Protein 3F02 (pdb70)

GO terms:
  GO:0004867 serine-type endopeptidase inhibitor activity (F, IDA)
  GO:0043025 neuronal cell body (C, IDA)
  GO:0060205 cytoplasmic vesicle lumen (C, IDA)
  GO:0005576 extracellular region (C, IDA)
  GO:0043204 perikaryon (C, EXP)
  GO:0007417 central nervous system development (P, TAS)
  GO:0007422 peripheral nervous system development (P, TAS)
  GO:0005576 extracellular region (C, EXP)
  GO:0070062 extracellular exosome (C, HDA)

B-factor: mean 23.27, std 7.39, range [8.11, 105.86]

Solvent-accessible surface area: 31616 Å² total; per-residue (Å²): 164,28,7,30,73,5,2,13,74,0,1,54,80,7,64,73,74,5,137,101,91,32,0,0,0,0,0,6,0,0,0,4,0,1,1,0,3,1,23,0,0,61,51,68,1,47,156,43,0,50,123,18,6,41,24,82,136,116,18,19,57,78,4,102,127,91,110,61,57,133,53,26,12,0,0,1,1,39,81,63,21,153,17,42,130,105,4,61,106,56,1,147,98,36,9,120,10,47,67,33,116,13,44,0,62,106,50,89,56,5,1,91,110,0,21,114,39,1,47,93,44,0,83,74,35,4,109,106,6,3,17,41,210,51,8,81,87,38,2,52,2,0,2,0,0,1,0,20,0,99,4,55,0,74,43,80,3,154,85,127,42,27,154,96,60,48,0,56,24,49,106,149,52,110,33,119,4,40,1,0,48,15,82,6,87,2,53,14,9,104,21,81,10,70,103,92,22,62,4,29,0,0,7,0,8,0,75,43,90,34,2,0,0,0,2,2,6,3,74,134,137,23,61,1,61,65,5,7,76,65,8,120,25,155,27,18,101,84,2,24,110,56,21,141,111,52,88,0,29,0,43,0,0,99,8,65,4,118,34,105,11,96,0,52,36,2,0,89,58,28,31,0,57,56,1,10,89,106,106,8,43,4,54,13,1,2,128,45,157,85,1,15,0,20,109,10,18,0,46,4,22,0,56,1,34,6,76,2,6,21,0,0,0,0,0,0,2,1,3,35,12,151,175,177,80,28,88,2,67,0,29,9,0,0,3,0,1,0,18,27,64,187,92,28,15,10,5,0,2,0,10,0,17,65,6,64,178,180,27,18,22,69,6,0,8,71,2,0,52,82,10,64,81,70,15,142,62,89,25,1,0,0,0,0,1,0,2,2,4,2,1,1,0,8,0,24,0,0,56,47,66,1,47,141,46,1,42,120,20,8,49,6,80,106,92,88,0,18,60,42,2,101,123,49,132,134,125,44,52,68,132,48,24,12,0,0,0,1,37,84,61,21,156,15,36,128,110,4,61,106,44,1,151,103,46,9,126,13,46,63,35,110,12,42,0,64,109,49,90,60,5,1,96,102,0,20,120,34,0,51,100,41,0,93,76,36,3,94,104,6,3,18,41,212,30,9,82,86,38,2,56,3,0,4,1,0,1,0,14,0,88,3,49,0,114,40,78,4,139,95,138,46,26,153,93,61,53,0,50,24,59,99,148,52,110,33,118,5,42,1,0,51,15,82,7,84,1,50,15,10,102,24,80,19,68,62,161,86,14,59,4,28,0,1,7,0,5,0,43,33,77,33,4,0,0,0,2,4,5,3,64,125,144,21,58,2,60,74,6,4,66,67,6,119,23,156,26,12,100,79,2,22,111,56,22,143,97,55,85,0,28,0,43,0,0,97,6,65,2,117,38,110,9,88,0,62,52,2,0,91,57,28,30,0,55,44,2,9,79,90,117,7,42,5,52,14,5,1,122,45,148,80,2,15,1,43,83,2,4,0,46,4,34,0,56,0,42,13,112,3,5,21,0,0,0,0,0,0,1,4,5,38,18,192,141,124,159,82,27,88,1,66,0,21,9,0,0,2,0,0,0,24,20,68,174,82,32,15,3,4,0,0,0,5,0,20,18,5,38,134,186

Organism: Homo sapiens (NCBI:txid9606)

Radius of gyration: 35.03 Å; Cα contacts (8 Å, |Δi|>4): 1736; chains: 4; bounding box: 40×66×115 Å

Sequence (721 aa):
EAIIADLSVNMMYNRLRATGEDENILFSPLSIALAMGMMELGAQGSTQKEIRHSMGYDSEEFSFLKEFYVMMKIANSLFVQNGFHVNEEFLQMMKKYFNAAVNHVDFSQNVAVANYINKWVENNTNNNLVKDLVSPRDFDAATYLALINAVYFKGNWKKSQFRPEENTRTFSFTKDDESEVQQIPMMYQQGEFYYGEFSDGSGGIYQVLEIPYEGDEISMMLVLSRRQEVPLATLEPLVKAQLVEEWANSVKKQKVEVYLPRFTVEQEIDLKDVLKALGITEIFIKDANLTGLSDNKEIFLSKAIHKSFLEVNEEGSEAAAVSGMIAISRVLYPQVIVDHPFFFLLIRNRRTGTILFMMGRVMHPETEAIADLSVNMMYNRLRATGEDDENILFSPLSIALAMGMMELGAQGSTQKEIRHSMGYDSLEEFSFLKEFSSQYVMMKKIANSLFVQNGFHHVNEEFLQMMKKYFNAAVNHVDFSQNVAVANYINKWVENNTNNNLVKDLVSPRDFDAATYLALLINAVYFKGNWKSQFRPENTRTFSFTKDDESEVQIIPMMYQQGEFYYGEFFSDGSNGGIYQVLEIPYEGDEISMMLVLSRQEVPLATLEPLVKAQLVEEEWANSVKKQKVEVYLPRFTVEQEIDLKDVLKALGITEIFIKDANLTGLSDNKEIFLSSKAIHKSFLEVNEEEGSEAAAVSGMIAISRAVLYPQVIVDHPFFFLIRNRRTGTILFMGRVMMHPETM

Foldseek 3Di:
DLLLQQVLLLVVVCCVVPPQDDDDFDSLQVCLQLLLLLLLADDPQNVQSCVLSPNPVPVLVVNQPDCDKDKAKEKEFEPPDDWDPSSVVSCCVRHVYHYHYDHLQVLQVVQVVVQVVQCVRQVNQDGCLDHSVQTRPFFGMKMKMKIKHDFFFPAFFDPVQWDWDWDQRPVRDIDIATKTKDWDWWWKDWDALVPLRIKIWTWTDTPPRPDIDIDIGGDPVDDPVSNSVVDGSVVVVVSVVGTDTDTDIDIHGFDKDKDKDQVVSSSVSSVNDQQCDQQGGSCSTHVQRQKGWPGKIKIKMWGQDRGGIIIMMMIMIIMGGD/DDDDDDDPPAKDWDFDADPPVGDTPDTDIPHDDDD/DLLLQQVLLLVVLCVVVPDQADDDADSLFVVLQLVLLLLLADDPLNVQSCVLSPCVVDVVLVVNLVVPAQKDKDKAKEKEFEPPDDWDPVSVVSCCVRHVYHYHYDHLQVLQVVQVVVQVVQCVRAVNQDGCLDHSVQTRPFFGMKMKMKIKIDFFFPDFFDLVQWDWDWDQRPVRDIDIATKTKDWDWWWKDWDALPPDLRIKIWTWTDTHGRPDIDIDIGGPPVDHVVSRSVVSHSVVVVVSVVGTDTDTDIDIHGFDKDKDKDQVQSSSVSSVNDQQCDQQGGSVSTHVDSFKGWPGKIKIKMWGQDRGGIIIMMMIMIIMGGD/DDDDDDDDCPAKDWDWDADPVPGDTDDTDIDHDPDDD

Structure (mmCIF, N/CA/C/O backbone):
data_3F02
#
_entry.id   3F02
#
_cell.length_a   72.928
_cell.length_b   100.066
_cell.length_c   115.825
_cell.angle_alpha   90.00
_cell.angle_beta   90.00
_cell.angle_gamma   90.00
#
_symmetry.space_group_name_H-M   'P 21 21 2'
#
loop_
_entity.id
_entity.type
_entity.pdbx_description
1 polymer Neuroserpin
2 polymer Neuroserpin
3 water water
#
loop_
_atom_site.group_PDB
_atom_site.id
_atom_site.type_symbol
_atom_site.label_atom_id
_atom_site.label_alt_id
_atom_site.label_comp_id
_atom_site.label_asym_id
_atom_site.label_entity_id
_atom_site.label_seq_id
_atom_site.pdbx_PDB_ins_code
_atom_site.Cartn_x
_atom_site.Cartn_y
_atom_site.Cartn_z
_atom_site.occupancy
_atom_site.B_iso_or_equiv
_atom_site.auth_seq_id
_atom_site.auth_comp_id
_atom_site.auth_asym_id
_atom_site.auth_atom_id
_atom_site.pdbx_PDB_model_num
ATOM 1 N N . GLU A 1 21 ? 20.446 23.454 66.941 1.00 47.09 24 GLU A N 1
ATOM 2 C CA . GLU A 1 21 ? 21.743 24.003 66.458 1.00 47.26 24 GLU A CA 1
ATOM 3 C C . GLU A 1 21 ? 22.836 22.997 66.704 1.00 46.76 24 GLU A C 1
ATOM 4 O O . GLU A 1 21 ? 23.739 22.768 65.892 1.00 46.74 24 GLU A O 1
ATOM 10 N N . ALA A 1 22 ? 22.783 22.527 67.938 1.00 46.07 25 ALA A N 1
ATOM 11 C CA . ALA A 1 22 ? 23.390 21.260 68.379 1.00 44.96 25 ALA A CA 1
ATOM 12 C C . ALA A 1 22 ? 23.190 20.164 67.366 1.00 43.91 25 ALA A C 1
ATOM 13 O O . ALA A 1 22 ? 24.144 19.536 66.900 1.00 44.53 25 ALA A O 1
ATOM 15 N N . ILE A 1 23 ? 21.922 19.882 67.108 1.00 42.51 26 ILE A N 1
ATOM 16 C CA A ILE A 1 23 ? 21.503 18.898 66.105 0.60 41.79 26 ILE A CA 1
ATOM 17 C CA B ILE A 1 23 ? 21.580 18.849 66.123 0.40 41.81 26 ILE A CA 1
ATOM 18 C C . ILE A 1 23 ? 22.187 19.181 64.781 1.00 40.77 26 ILE A C 1
ATOM 19 O O . ILE A 1 23 ? 22.364 18.296 63.946 1.00 40.44 26 ILE A O 1
ATOM 28 N N . ALA A 1 24 ? 22.546 20.446 64.612 1.00 38.90 27 ALA A N 1
ATOM 29 C CA . ALA A 1 24 ? 23.117 20.906 63.342 1.00 36.83 27 ALA A CA 1
ATOM 30 C C . ALA A 1 24 ? 24.499 20.309 63.188 1.00 35.11 27 ALA A C 1
ATOM 31 O O . ALA A 1 24 ? 24.839 19.659 62.177 1.00 33.29 27 ALA A O 1
ATOM 33 N N . ASP A 1 25 ? 25.282 20.567 64.223 1.00 33.77 28 ASP A N 1
ATOM 34 C CA . ASP A 1 25 ? 26.674 20.115 64.299 1.00 33.55 28 ASP A CA 1
ATOM 35 C C . ASP A 1 25 ? 26.665 18.597 64.332 1.00 32.88 28 ASP A C 1
ATOM 36 O O . ASP A 1 25 ? 27.524 17.942 63.760 1.00 32.37 28 ASP A O 1
ATOM 41 N N . LEU A 1 26 ? 25.645 18.068 64.994 1.00 32.47 29 LEU A N 1
ATOM 42 C CA . LEU A 1 26 ? 25.510 16.620 65.219 1.00 32.25 29 LEU A CA 1
ATOM 43 C C . LEU A 1 26 ? 25.308 15.922 63.884 1.00 31.59 29 LEU A C 1
ATOM 44 O O . LEU A 1 26 ? 25.916 14.908 63.537 1.00 32.25 29 LEU A O 1
ATOM 49 N N . SER A 1 27 ? 24.388 16.490 63.152 1.00 30.69 30 SER A N 1
ATOM 50 C CA . SER A 1 27 ? 24.014 15.971 61.863 1.00 29.98 30 SER A CA 1
ATOM 51 C C . SER A 1 27 ? 25.225 15.944 60.938 1.00 28.68 30 SER A C 1
ATOM 52 O O . SER A 1 27 ? 25.482 14.957 60.254 1.00 28.34 30 SER A O 1
ATOM 55 N N . VAL A 1 28 ? 26.011 17.016 60.987 1.00 26.92 31 VAL A N 1
ATOM 56 C CA . VAL A 1 28 ? 27.127 17.179 60.055 1.00 25.75 31 VAL A CA 1
ATOM 57 C C . VAL A 1 28 ? 28.247 16.238 60.473 1.00 25.43 31 VAL A C 1
ATOM 58 O O . VAL A 1 28 ? 28.952 15.655 59.649 1.00 25.89 31 VAL A O 1
ATOM 62 N N . ASN A 1 29 ? 28.391 16.071 61.771 1.00 25.16 32 ASN A N 1
ATOM 63 C CA . ASN A 1 29 ? 29.470 15.229 62.292 1.00 25.01 32 ASN A CA 1
ATOM 64 C C . ASN A 1 29 ? 29.178 13.782 61.897 1.00 25.40 32 ASN A C 1
ATOM 65 O O . ASN A 1 29 ? 30.057 13.039 61.437 1.00 24.84 32 ASN A O 1
ATOM 70 N N . MET A 1 30 ? 27.907 13.413 62.020 1.00 25.18 33 MET A N 1
ATOM 71 C CA A MET A 1 30 ? 27.502 12.030 61.822 0.60 25.77 33 MET A CA 1
ATOM 72 C CA B MET A 1 30 ? 27.523 12.021 61.845 0.40 25.98 33 MET A CA 1
ATOM 73 C C . MET A 1 30 ? 27.577 11.718 60.349 1.00 25.80 33 MET A C 1
ATOM 74 O O . MET A 1 30 ? 27.994 10.639 59.947 1.00 27.38 33 MET A O 1
ATOM 83 N N . TYR A 1 31 ? 27.251 12.718 59.553 1.00 25.89 34 TYR A N 1
ATOM 84 C CA . TYR A 1 31 ? 27.285 12.620 58.084 1.00 24.71 34 TYR A CA 1
ATOM 85 C C . TYR A 1 31 ? 28.699 12.425 57.582 1.00 24.34 34 TYR A C 1
ATOM 86 O O . TYR A 1 31 ? 28.960 11.650 56.652 1.00 22.54 34 TYR A O 1
ATOM 95 N N . ASN A 1 32 ? 29.620 13.137 58.225 1.00 23.55 35 ASN A N 1
ATOM 96 C CA . ASN A 1 32 ? 31.019 13.049 57.847 1.00 23.74 35 ASN A CA 1
ATOM 97 C C . ASN A 1 32 ? 31.549 11.642 58.137 1.00 23.44 35 ASN A C 1
ATOM 98 O O . ASN A 1 32 ? 32.307 11.097 57.361 1.00 23.41 35 ASN A O 1
ATOM 103 N N . ARG A 1 33 ? 31.148 11.054 59.254 1.00 23.73 36 ARG A N 1
ATOM 104 C CA . ARG A 1 33 ? 31.568 9.676 59.551 1.00 24.13 36 ARG A CA 1
ATOM 105 C C . ARG A 1 33 ? 31.082 8.724 58.448 1.00 24.09 36 ARG A C 1
ATOM 106 O O . ARG A 1 33 ? 31.779 7.799 58.006 1.00 24.25 36 ARG A O 1
ATOM 114 N N . LEU A 1 34 ? 29.865 8.962 58.016 1.00 23.48 37 LEU A N 1
ATOM 115 C CA . LEU A 1 34 ? 29.188 8.057 57.067 1.00 23.32 37 LEU A CA 1
ATOM 116 C C . LEU A 1 34 ? 29.815 8.189 55.679 1.00 23.25 37 LEU A C 1
ATOM 117 O O . LEU A 1 34 ? 29.801 7.252 54.878 1.00 22.49 37 LEU A O 1
ATOM 122 N N . ARG A 1 35 ? 30.377 9.366 55.407 1.00 23.79 38 ARG A N 1
ATOM 123 C CA . ARG A 1 35 ? 31.076 9.609 54.127 1.00 24.61 38 ARG A CA 1
ATOM 124 C C . ARG A 1 35 ? 32.370 8.835 54.172 1.00 24.65 38 ARG A C 1
ATOM 125 O O . ARG A 1 35 ? 32.835 8.272 53.174 1.00 24.75 38 ARG A O 1
ATOM 133 N N . ALA A 1 36 ? 32.927 8.784 55.368 1.00 25.18 39 ALA A N 1
ATOM 134 C CA . ALA A 1 36 ? 34.246 8.195 55.576 1.00 25.87 39 ALA A CA 1
ATOM 135 C C . ALA A 1 36 ? 34.148 6.692 55.369 1.00 26.49 39 ALA A C 1
ATOM 136 O O . ALA A 1 36 ? 35.055 6.068 54.827 1.00 25.77 39 ALA A O 1
ATOM 138 N N . THR A 1 37 ? 33.026 6.131 55.802 1.00 26.30 40 THR A N 1
ATOM 139 C CA . THR A 1 37 ? 32.866 4.675 55.860 1.00 26.63 40 THR A CA 1
ATOM 140 C C . THR A 1 37 ? 31.987 4.181 54.735 1.00 27.39 40 THR A C 1
ATOM 141 O O . THR A 1 37 ? 31.716 2.981 54.618 1.00 27.66 40 THR A O 1
ATOM 145 N N . GLY A 1 38 ? 31.566 5.116 53.902 1.00 28.15 41 GLY A N 1
ATOM 146 C CA . GLY A 1 38 ? 30.561 4.852 52.873 1.00 29.43 41 GLY A CA 1
ATOM 147 C C . GLY A 1 38 ? 31.021 5.040 51.439 1.00 29.91 41 GLY A C 1
ATOM 148 O O . GLY A 1 38 ? 30.258 5.447 50.572 1.00 29.74 41 GLY A O 1
ATOM 149 N N . GLU A 1 39 ? 32.287 4.742 51.197 1.00 30.86 42 GLU A N 1
ATOM 150 C CA . GLU A 1 39 ? 32.827 4.775 49.835 1.00 32.13 42 GLU A CA 1
ATOM 151 C C . GLU A 1 39 ? 31.766 4.844 48.736 1.00 31.34 42 GLU A C 1
ATOM 152 O O . GLU A 1 39 ? 31.235 3.834 48.356 1.00 32.84 42 GLU A O 1
ATOM 158 N N . ASP A 1 40 ? 31.509 6.001 48.167 1.00 31.56 43 ASP A N 1
ATOM 159 C CA . ASP A 1 40 ? 30.733 6.060 46.907 1.00 31.04 43 ASP A CA 1
ATOM 160 C C . ASP A 1 40 ? 29.335 5.449 46.925 1.00 29.95 43 ASP A C 1
ATOM 161 O O . ASP A 1 40 ? 28.794 5.180 45.848 1.00 30.88 43 ASP A O 1
ATOM 166 N N . GLU A 1 41 ? 28.769 5.215 48.103 1.00 26.80 44 GLU A N 1
ATOM 167 C CA . GLU A 1 41 ? 27.403 4.704 48.223 1.00 25.58 44 GLU A CA 1
ATOM 168 C C . GLU A 1 41 ? 26.427 5.821 48.545 1.00 22.96 44 GLU A C 1
ATOM 169 O O . GLU A 1 41 ? 26.834 6.882 48.987 1.00 21.24 44 GLU A O 1
ATOM 175 N N . ASN A 1 42 ? 25.144 5.544 48.345 1.00 21.27 45 ASN A N 1
ATOM 176 C CA . ASN A 1 42 ? 24.082 6.445 48.823 1.00 20.54 45 ASN A CA 1
ATOM 177 C C . ASN A 1 42 ? 24.206 6.547 50.330 1.00 20.77 45 ASN A C 1
ATOM 178 O O . ASN A 1 42 ? 24.723 5.640 50.983 1.00 21.79 45 ASN A O 1
ATOM 183 N N . ILE A 1 43 ? 23.753 7.662 50.878 1.00 20.50 46 ILE A N 1
ATOM 184 C CA . ILE A 1 43 ? 23.628 7.830 52.335 1.00 20.25 46 ILE A CA 1
ATOM 185 C C . ILE A 1 43 ? 22.249 8.388 52.663 1.00 20.25 46 ILE A C 1
ATOM 186 O O . ILE A 1 43 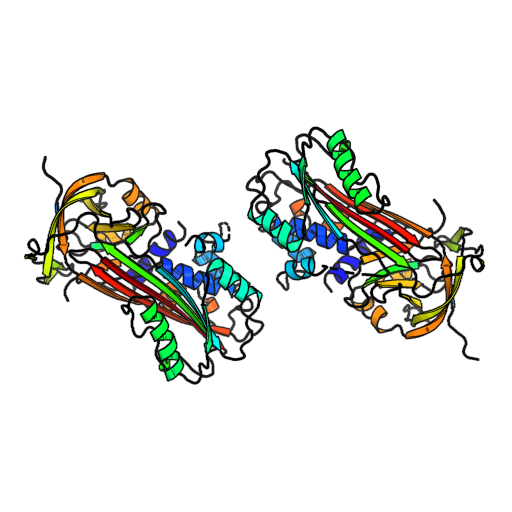? 21.740 9.249 51.963 1.00 18.53 46 ILE A O 1
ATOM 191 N N . LEU A 1 44 ? 21.642 7.866 53.724 1.00 20.05 47 LEU A N 1
ATOM 192 C CA . LEU A 1 44 ? 20.409 8.430 54.281 1.00 21.10 47 LEU A CA 1
ATOM 193 C C . LEU A 1 44 ? 20.311 8.111 55.763 1.00 21.32 47 LEU A C 1
ATOM 194 O O . LEU A 1 44 ? 20.448 6.967 56.145 1.00 21.10 47 LEU A O 1
ATOM 199 N N . PHE A 1 45 ? 20.088 9.133 56.566 1.00 21.46 48 PHE A N 1
ATOM 200 C CA . PHE A 1 45 ? 19.768 8.969 58.002 1.00 22.16 48 PHE A CA 1
ATOM 201 C C . PHE A 1 45 ? 18.993 10.141 58.552 1.00 21.64 48 PHE A C 1
ATOM 202 O O . PHE A 1 45 ? 18.838 11.193 57.923 1.00 20.99 48 PHE A O 1
ATOM 210 N N . SER A 1 46 ? 18.549 9.955 59.783 1.00 21.80 49 SER A N 1
ATOM 211 C CA . SER A 1 46 ? 17.816 10.987 60.512 1.00 21.27 49 SER A CA 1
ATOM 212 C C . SER A 1 46 ? 18.544 11.413 61.774 1.00 22.22 49 SER A C 1
ATOM 213 O O . SER A 1 46 ? 18.549 10.678 62.762 1.00 20.33 49 SER A O 1
ATOM 216 N N . PRO A 1 47 ? 19.183 12.595 61.735 1.00 23.35 50 PRO A N 1
ATOM 217 C CA . PRO A 1 47 ? 19.919 13.062 62.926 1.00 23.79 50 PRO A CA 1
ATOM 218 C C . PRO A 1 47 ? 18.980 13.296 64.098 1.00 23.93 50 PRO A C 1
ATOM 219 O O . PRO A 1 47 ? 19.357 13.121 65.260 1.00 23.70 50 PRO A O 1
ATOM 223 N N . LEU A 1 48 ? 17.747 13.686 63.758 1.00 23.71 51 LEU A N 1
ATOM 224 C CA . LEU A 1 48 ? 16.701 13.942 64.753 1.00 23.09 51 LEU A CA 1
ATOM 225 C C . LEU A 1 48 ? 16.382 12.692 65.560 1.00 22.68 51 LEU A C 1
ATOM 226 O O . LEU A 1 48 ? 16.308 12.730 66.785 1.00 20.85 51 LEU A O 1
ATOM 231 N N . SER A 1 49 ? 16.142 11.611 64.838 1.00 22.40 52 SER A N 1
ATOM 232 C CA . SER A 1 49 ? 15.814 10.324 65.464 1.00 21.82 52 SER A CA 1
ATOM 233 C C . SER A 1 49 ? 16.950 9.890 66.382 1.00 22.11 52 SER A C 1
ATOM 234 O O . SER A 1 49 ? 16.734 9.373 67.466 1.00 22.40 52 SER A O 1
ATOM 237 N N . ILE A 1 50 ? 18.166 10.091 65.906 1.00 23.47 53 ILE A N 1
ATOM 238 C CA . ILE A 1 50 ? 19.352 9.631 66.627 1.00 23.63 53 ILE A CA 1
ATOM 239 C C . ILE A 1 50 ? 19.497 10.443 67.915 1.00 23.29 53 ILE A C 1
ATOM 240 O O . ILE A 1 50 ? 19.862 9.913 68.977 1.00 23.43 53 ILE A O 1
ATOM 245 N N . ALA A 1 51 ? 19.206 11.732 67.822 1.00 23.15 54 ALA A N 1
ATOM 246 C CA . ALA A 1 51 ? 19.258 12.625 69.005 1.00 23.38 54 ALA A CA 1
ATOM 247 C C . ALA A 1 51 ? 18.207 12.252 70.075 1.00 23.43 54 ALA A C 1
ATOM 248 O O . ALA A 1 51 ? 18.474 12.340 71.286 1.00 23.16 54 ALA A O 1
ATOM 250 N N . LEU A 1 52 ? 17.011 11.893 69.625 1.00 22.66 55 LEU A N 1
ATOM 251 C CA . LEU A 1 52 ? 15.919 11.523 70.538 1.00 22.88 55 LEU A CA 1
ATOM 252 C C . LEU A 1 52 ? 16.270 10.229 71.250 1.00 22.66 55 LEU A C 1
ATOM 253 O O . LEU A 1 52 ? 16.078 10.102 72.458 1.00 23.05 55 LEU A O 1
ATOM 258 N N . ALA A 1 53 ? 16.858 9.302 70.512 1.00 23.15 56 ALA A N 1
ATOM 259 C CA . ALA A 1 53 ? 17.254 7.995 71.070 1.00 23.65 56 ALA A CA 1
ATOM 260 C C . ALA A 1 53 ? 18.330 8.166 72.130 1.00 24.54 56 ALA A C 1
ATOM 261 O O . ALA A 1 53 ? 18.297 7.529 73.188 1.00 24.64 56 ALA A O 1
ATOM 263 N N . MET A 1 54 ? 19.284 9.034 71.818 1.00 25.83 57 MET A N 1
ATOM 264 C CA . MET A 1 54 ? 20.456 9.268 72.674 1.00 27.14 57 MET A CA 1
ATOM 265 C C . MET A 1 54 ? 20.033 10.108 73.854 1.00 27.04 57 MET A C 1
ATOM 266 O O . MET A 1 54 ? 20.681 10.114 74.913 1.00 27.53 57 MET A O 1
ATOM 271 N N . GLY A 1 55 ? 18.922 10.807 73.652 1.00 26.64 58 GLY A N 1
ATOM 272 C CA . GLY A 1 55 ? 18.320 11.624 74.707 1.00 26.99 58 GLY A CA 1
ATOM 273 C C . GLY A 1 55 ? 17.802 10.663 75.764 1.00 26.67 58 GLY A C 1
ATOM 274 O O . GLY A 1 55 ? 18.031 10.815 76.965 1.00 27.02 58 GLY A O 1
ATOM 275 N N . MET A 1 56 ? 17.096 9.661 75.286 1.00 26.04 59 MET A N 1
ATOM 276 C CA . MET A 1 56 ? 16.511 8.649 76.168 1.00 26.31 59 MET A CA 1
ATOM 277 C C . MET A 1 56 ? 17.619 7.881 76.906 1.00 26.79 59 MET A C 1
ATOM 278 O O . MET A 1 56 ? 17.541 7.647 78.107 1.00 26.07 59 MET A O 1
ATOM 283 N N . MET A 1 57 ? 18.673 7.534 76.183 1.00 27.16 60 MET A N 1
ATOM 284 C CA . MET A 1 57 ? 19.799 6.825 76.801 1.00 27.99 60 MET A CA 1
ATOM 285 C C . MET A 1 57 ? 20.412 7.692 77.902 1.00 27.47 60 MET A C 1
ATOM 286 O O . MET A 1 57 ? 20.766 7.211 78.991 1.00 27.15 60 MET A O 1
ATOM 291 N N . GLU A 1 58 ? 20.481 8.984 77.614 1.00 26.54 61 GLU A N 1
ATOM 292 C CA . GLU A 1 58 ? 21.212 9.912 78.485 1.00 26.61 61 GLU A CA 1
ATOM 293 C C . GLU A 1 58 ? 20.512 9.988 79.837 1.00 26.36 61 GLU A C 1
ATOM 294 O O . GLU A 1 58 ? 21.139 10.170 80.878 1.00 25.72 61 GLU A O 1
ATOM 300 N N . LEU A 1 59 ? 19.201 9.814 79.791 1.00 26.34 62 LEU A N 1
ATOM 301 C CA . LEU A 1 59 ? 18.379 9.845 80.998 1.00 26.78 62 LEU A CA 1
ATOM 302 C C . LEU A 1 59 ? 18.799 8.721 81.923 1.00 26.94 62 LEU A C 1
ATOM 303 O O . LEU A 1 59 ? 18.615 8.796 83.126 1.00 27.26 62 LEU A O 1
ATOM 308 N N . GLY A 1 60 ? 19.378 7.683 81.343 1.00 27.18 63 GLY A N 1
ATOM 309 C CA . GLY A 1 60 ? 19.757 6.479 82.101 1.00 27.16 63 GLY A CA 1
ATOM 310 C C . GLY A 1 60 ? 21.175 6.569 82.627 1.00 27.37 63 GLY A C 1
ATOM 311 O O . GLY A 1 60 ? 21.552 5.936 83.623 1.00 27.63 63 GLY A O 1
ATOM 312 N N . ALA A 1 61 ? 21.961 7.393 81.958 1.00 27.35 64 ALA A N 1
ATOM 313 C CA . ALA A 1 61 ? 23.398 7.477 82.230 1.00 27.25 64 ALA A CA 1
ATOM 314 C C . ALA A 1 61 ? 23.672 8.353 83.430 1.00 27.65 64 ALA A C 1
ATOM 315 O O . ALA A 1 61 ? 22.864 9.203 83.795 1.00 27.41 64 ALA A O 1
ATOM 317 N N . GLN A 1 62 ? 24.822 8.102 84.044 1.00 27.92 65 GLN A N 1
ATOM 318 C CA . GLN A 1 62 ? 25.361 8.974 85.087 1.00 28.41 65 GLN A CA 1
ATOM 319 C C . GLN A 1 62 ? 26.868 9.064 85.072 1.00 28.16 65 GLN A C 1
ATOM 320 O O . GLN A 1 62 ? 27.559 8.411 84.288 1.00 27.95 65 GLN A O 1
ATOM 326 N N . GLY A 1 63 ? 27.353 9.879 85.989 1.00 27.82 66 GLY A N 1
ATOM 327 C CA . GLY A 1 63 ? 28.774 10.165 86.094 1.00 27.92 66 GLY A CA 1
ATOM 328 C C . GLY A 1 63 ? 29.486 10.324 84.764 1.00 27.86 66 GLY A C 1
ATOM 329 O O . GLY A 1 63 ? 29.149 11.165 83.944 1.00 27.65 66 GLY A O 1
ATOM 330 N N . SER A 1 64 ? 30.498 9.493 84.592 1.00 28.22 67 SER A N 1
ATOM 331 C CA . SER A 1 64 ? 31.443 9.604 83.486 1.00 28.71 67 SER A CA 1
ATOM 332 C C . SER A 1 64 ? 30.759 9.328 82.170 1.00 28.61 67 SER A C 1
ATOM 333 O O . SER A 1 64 ? 31.132 9.863 81.122 1.00 28.52 67 SER A O 1
ATOM 336 N N . THR A 1 65 ? 29.739 8.491 82.248 1.00 28.45 68 THR A N 1
ATOM 337 C CA . THR A 1 65 ? 29.115 7.931 81.056 1.00 28.67 68 THR A CA 1
ATOM 338 C C . THR A 1 65 ? 28.192 8.985 80.482 1.00 28.83 68 THR A C 1
ATOM 339 O O . THR A 1 65 ? 28.104 9.182 79.262 1.00 29.26 68 THR A O 1
ATOM 343 N N . GLN A 1 66 ? 27.570 9.718 81.394 1.00 29.20 69 GLN A N 1
ATOM 344 C CA . GLN A 1 66 ? 26.632 10.801 81.045 1.00 29.39 69 GLN A CA 1
ATOM 345 C C . GLN A 1 66 ? 27.365 12.026 80.511 1.00 29.37 69 GLN A C 1
ATOM 346 O O . GLN A 1 66 ? 26.891 12.724 79.599 1.00 29.16 69 GLN A O 1
ATOM 352 N N . LYS A 1 67 ? 28.534 12.257 81.087 1.00 29.17 70 LYS A N 1
ATOM 353 C CA . LYS A 1 67 ? 29.310 13.455 80.810 1.00 29.51 70 LYS A CA 1
ATOM 354 C C . LYS A 1 67 ? 29.831 13.329 79.393 1.00 29.56 70 LYS A C 1
ATOM 355 O O . LYS A 1 67 ? 29.983 14.313 78.665 1.00 29.28 70 LYS A O 1
ATOM 361 N N . GLU A 1 68 ? 30.049 12.087 78.990 1.00 29.97 71 GLU A N 1
ATOM 362 C CA . GLU A 1 68 ? 30.735 11.804 77.719 1.00 29.57 71 GLU A CA 1
ATOM 363 C C . GLU A 1 68 ? 29.738 11.966 76.598 1.00 29.63 71 GLU A C 1
ATOM 364 O O . GLU A 1 68 ? 30.053 12.467 75.509 1.00 29.46 71 GLU A O 1
ATOM 370 N N . ILE A 1 69 ? 28.516 11.554 76.903 1.00 29.54 72 ILE A N 1
ATOM 371 C CA . ILE A 1 69 ? 27.388 11.726 75.991 1.00 29.71 72 ILE A CA 1
ATOM 372 C C . ILE A 1 69 ? 27.097 13.200 75.792 1.00 30.03 72 ILE A C 1
ATOM 373 O O . ILE A 1 69 ? 26.965 13.688 74.665 1.00 29.81 72 ILE A O 1
ATOM 378 N N . ARG A 1 70 ? 26.974 13.897 76.916 1.00 30.39 73 ARG A N 1
ATOM 379 C CA . ARG A 1 70 ? 26.619 15.325 76.897 1.00 30.80 73 ARG A CA 1
ATOM 380 C C . ARG A 1 70 ? 27.610 16.092 76.036 1.00 30.60 73 ARG A C 1
ATOM 381 O O . ARG A 1 70 ? 27.251 16.933 75.215 1.00 30.35 73 ARG A O 1
ATOM 389 N N . HIS A 1 71 ? 28.872 15.752 76.198 1.00 30.56 74 HIS A N 1
ATOM 390 C CA . HIS A 1 71 ? 29.921 16.467 75.486 1.00 30.82 74 HIS A CA 1
ATOM 391 C C . HIS A 1 71 ? 29.850 16.145 73.994 1.00 30.87 74 HIS A C 1
ATOM 392 O O . HIS A 1 71 ? 29.972 17.023 73.132 1.00 30.43 74 HIS A O 1
ATOM 399 N N . SER A 1 72 ? 29.644 14.866 73.708 1.00 30.77 75 SER A N 1
ATOM 400 C CA . SER A 1 72 ? 29.728 14.370 72.335 1.00 30.99 75 SER A CA 1
ATOM 401 C C . SER A 1 72 ? 28.553 14.907 71.546 1.00 31.19 75 SER A C 1
ATOM 402 O O . SER A 1 72 ? 28.600 15.033 70.318 1.00 31.84 75 SER A O 1
ATOM 405 N N . MET A 1 73 ? 27.488 15.227 72.255 1.00 31.30 76 MET A N 1
ATOM 406 C CA . MET A 1 73 ? 26.253 15.640 71.591 1.00 31.98 76 MET A CA 1
ATOM 407 C C . MET A 1 73 ? 26.230 17.147 71.485 1.00 32.23 76 MET A C 1
ATOM 408 O O . MET A 1 73 ? 25.393 17.718 70.793 1.00 32.06 76 MET A O 1
ATOM 413 N N . GLY A 1 74 ? 27.164 17.759 72.213 1.00 32.03 77 GLY A N 1
ATOM 414 C CA . GLY A 1 74 ? 27.353 19.207 72.252 1.00 32.22 77 GLY A CA 1
ATOM 415 C C . GLY A 1 74 ? 26.499 19.931 73.281 1.00 32.46 77 GLY A C 1
ATOM 416 O O . GLY A 1 74 ? 26.128 21.080 73.078 1.00 32.25 77 GLY A O 1
ATOM 417 N N . TYR A 1 75 ? 26.189 19.254 74.378 1.00 32.49 78 TYR A N 1
ATOM 418 C CA . TYR A 1 75 ? 25.245 19.784 75.375 1.00 33.12 78 TYR A CA 1
ATOM 419 C C . TYR A 1 75 ? 25.932 20.465 76.535 1.00 33.73 78 TYR A C 1
ATOM 420 O O . TYR A 1 75 ? 25.279 21.010 77.418 1.00 33.66 78 TYR A O 1
ATOM 429 N N . ASP A 1 76 ? 27.252 20.438 76.523 1.00 34.66 79 ASP A N 1
ATOM 430 C CA . ASP A 1 76 ? 28.032 21.035 77.630 1.00 35.46 79 ASP A CA 1
ATOM 431 C C . ASP A 1 76 ? 27.561 22.441 77.930 1.00 35.83 79 ASP A C 1
ATOM 432 O O . ASP A 1 76 ? 27.359 22.842 79.072 1.00 35.73 79 ASP A O 1
ATOM 437 N N . SER A 1 77 ? 27.455 23.191 76.852 1.00 36.24 80 SER A N 1
ATOM 438 C CA . SER A 1 77 ? 26.908 24.550 76.880 1.00 36.69 80 SER A CA 1
ATOM 439 C C . SER A 1 77 ? 25.402 24.519 77.169 1.00 36.74 80 SER A C 1
ATOM 440 O O . SER A 1 77 ? 24.965 24.225 78.286 1.00 36.30 80 SER A O 1
ATOM 443 N N . GLU A 1 82 ? 17.185 19.840 80.310 1.00 37.35 85 GLU A N 1
ATOM 444 C CA . GLU A 1 82 ? 18.210 20.743 79.783 1.00 37.26 85 GLU A CA 1
ATOM 445 C C . GLU A 1 82 ? 18.112 20.788 78.267 1.00 36.79 85 GLU A C 1
ATOM 446 O O . GLU A 1 82 ? 17.348 21.540 77.661 1.00 36.87 85 GLU A O 1
ATOM 452 N N . GLU A 1 83 ? 18.979 19.983 77.683 1.00 36.01 86 GLU A N 1
ATOM 453 C CA . GLU A 1 83 ? 18.856 19.539 76.297 1.00 35.07 86 GLU A CA 1
ATOM 454 C C . GLU A 1 83 ? 17.567 18.733 76.168 1.00 34.70 86 GLU A C 1
ATOM 455 O O . GLU A 1 83 ? 17.070 18.478 75.070 1.00 34.28 86 GLU A O 1
ATOM 461 N N . PHE A 1 84 ? 17.061 18.326 77.322 1.00 34.33 87 PHE A N 1
ATOM 462 C CA . PHE A 1 84 ? 15.831 17.517 77.416 1.00 34.19 87 PHE A CA 1
ATOM 463 C C . PHE A 1 84 ? 14.623 18.377 77.107 1.00 34.17 87 PHE A C 1
ATOM 464 O O . PHE A 1 84 ? 13.609 17.913 76.583 1.00 33.99 87 PHE A O 1
ATOM 472 N N . SER A 1 85 ? 14.773 19.657 77.399 1.00 34.01 88 SER A N 1
ATOM 473 C CA . SER A 1 85 ? 13.696 20.618 77.164 1.00 34.01 88 SER A CA 1
ATOM 474 C C . SER A 1 85 ? 13.583 20.897 75.675 1.00 34.06 88 SER A C 1
ATOM 475 O O . SER A 1 85 ? 12.486 21.028 75.133 1.00 33.39 88 SER A O 1
ATOM 478 N N . PHE A 1 86 ? 14.731 20.958 75.016 1.00 34.45 89 PHE A N 1
ATOM 479 C CA . PHE A 1 86 ? 14.763 21.209 73.571 1.00 34.99 89 PHE A CA 1
ATOM 480 C C . PHE A 1 86 ? 14.230 19.980 72.851 1.00 34.51 89 PHE A C 1
ATOM 481 O O . PHE A 1 86 ? 13.552 20.077 71.832 1.00 34.00 89 PHE A O 1
ATOM 489 N N . LEU A 1 87 ? 14.520 18.826 73.426 1.00 34.59 90 LEU A N 1
ATOM 490 C CA . LEU A 1 87 ? 14.218 17.543 72.770 1.00 34.68 90 LEU A CA 1
ATOM 491 C C . LEU A 1 87 ? 12.726 17.304 72.867 1.00 34.92 90 LEU A C 1
ATOM 492 O O . LEU A 1 87 ? 12.097 16.715 72.003 1.00 34.44 90 LEU A O 1
ATOM 497 N N . LYS A 1 88 ? 12.166 17.829 73.938 1.00 35.55 91 LYS A N 1
ATOM 498 C CA . LYS A 1 88 ? 10.745 17.670 74.214 1.00 36.08 91 LYS A CA 1
ATOM 499 C C . LYS A 1 88 ? 9.966 18.500 73.193 1.00 36.96 91 LYS A C 1
ATOM 500 O O . LYS A 1 88 ? 8.866 18.148 72.764 1.00 36.68 91 LYS A O 1
ATOM 506 N N . GLU A 1 89 ? 10.589 19.596 72.788 1.00 38.16 92 GLU A N 1
ATOM 507 C CA . GLU A 1 89 ? 9.919 20.614 71.954 1.00 39.44 92 GLU A CA 1
ATOM 508 C C . GLU A 1 89 ? 9.555 20.022 70.606 1.00 40.02 92 GLU A C 1
ATOM 509 O O . GLU A 1 89 ? 9.713 20.659 69.561 1.00 39.80 92 GLU A O 1
ATOM 515 N N . PHE A 1 90 ? 9.075 18.780 70.672 1.00 40.94 93 PHE A N 1
ATOM 516 C CA . PHE A 1 90 ? 8.707 17.994 69.485 1.00 41.33 93 PHE A CA 1
ATOM 517 C C . PHE A 1 90 ? 7.463 17.128 69.674 1.00 41.23 93 PHE A C 1
ATOM 518 O O . PHE A 1 90 ? 7.544 15.895 69.673 1.00 41.21 93 PHE A O 1
ATOM 526 N N . TYR A 1 101 ? 0.217 17.839 55.463 1.00 23.54 104 TYR A N 1
ATOM 527 C CA . TYR A 1 101 ? 1.299 16.885 55.684 1.00 22.48 104 TYR A CA 1
ATOM 528 C C . TYR A 1 101 ? 1.156 16.104 56.987 1.00 22.08 104 TYR A C 1
ATOM 529 O O . TYR A 1 101 ? 0.359 16.438 57.874 1.00 20.90 104 TYR A O 1
ATOM 538 N N . VAL A 1 102 ? 1.912 15.027 57.049 1.00 20.36 105 VAL A N 1
ATOM 539 C CA . VAL A 1 102 ? 2.007 14.202 58.250 1.00 21.21 105 VAL A CA 1
ATOM 540 C C . VAL A 1 102 ? 3.409 14.235 58.792 1.00 20.90 105 VAL A C 1
ATOM 541 O O . VAL A 1 102 ? 4.385 14.128 58.065 1.00 21.11 105 VAL A O 1
ATOM 545 N N . MET A 1 103 ? 3.485 14.445 60.087 1.00 20.75 106 MET A N 1
ATOM 546 C CA A MET A 1 103 ? 4.751 14.413 60.794 0.60 21.22 106 MET A CA 1
ATOM 547 C CA B MET A 1 103 ? 4.764 14.411 60.797 0.40 21.12 106 MET A CA 1
ATOM 548 C C . MET A 1 103 ? 4.545 13.780 62.157 1.00 20.87 106 MET A C 1
ATOM 549 O O . MET A 1 103 ? 3.860 14.339 62.997 1.00 19.96 106 MET A O 1
ATOM 558 N N . LYS A 1 104 ? 5.126 12.600 62.343 1.00 21.12 107 LYS A N 1
ATOM 559 C CA . LYS A 1 104 ? 4.955 11.830 63.589 1.00 22.14 107 LYS A CA 1
ATOM 560 C C . LYS A 1 104 ? 6.259 11.377 64.223 1.00 22.23 107 LYS A C 1
ATOM 561 O O . LYS A 1 104 ? 7.166 10.898 63.551 1.00 22.49 107 LYS A O 1
ATOM 567 N N . ILE A 1 105 ? 6.328 11.556 65.532 1.00 21.40 108 ILE A N 1
ATOM 568 C CA . ILE A 1 105 ? 7.489 11.135 66.307 1.00 21.82 108 ILE A CA 1
ATOM 569 C C . ILE A 1 105 ? 7.027 10.312 67.481 1.00 21.16 108 ILE A C 1
ATOM 570 O O . ILE A 1 105 ? 6.241 10.765 68.289 1.00 21.17 108 ILE A O 1
ATOM 575 N N . ALA A 1 106 ? 7.510 9.084 67.561 1.00 20.73 109 ALA A N 1
ATOM 576 C CA . ALA A 1 106 ? 7.102 8.182 68.628 1.00 20.25 109 ALA A CA 1
ATOM 577 C C . ALA A 1 106 ? 8.283 7.446 69.273 1.00 19.76 109 ALA A C 1
ATOM 578 O O . ALA A 1 106 ? 9.232 7.041 68.610 1.00 19.57 109 ALA A O 1
ATOM 580 N N . ASN A 1 107 ? 8.185 7.314 70.590 1.00 19.36 110 ASN A N 1
ATOM 581 C CA . ASN A 1 107 ? 9.148 6.565 71.417 1.00 20.25 110 ASN A CA 1
ATOM 582 C C . ASN A 1 107 ? 8.493 5.441 72.229 1.00 19.80 110 ASN A C 1
ATOM 583 O O . ASN A 1 107 ? 7.360 5.532 72.680 1.00 20.39 110 ASN A O 1
ATOM 588 N N . SER A 1 108 ? 9.227 4.354 72.382 1.00 19.88 111 SER A N 1
ATOM 589 C CA . SER A 1 108 ? 8.744 3.229 73.170 1.00 20.43 111 SER A CA 1
ATOM 590 C C . SER A 1 108 ? 9.874 2.539 73.896 1.00 20.06 111 SER A C 1
ATOM 591 O O . SER A 1 108 ? 11.001 2.493 73.425 1.00 19.92 111 SER A O 1
ATOM 594 N N . LEU A 1 109 ? 9.496 1.970 75.026 1.00 19.74 112 LEU A N 1
ATOM 595 C CA . LEU A 1 109 ? 10.390 1.274 75.907 1.00 20.15 112 LEU A CA 1
ATOM 596 C C . LEU A 1 109 ? 9.870 -0.119 76.113 1.00 20.02 112 LEU A C 1
ATOM 597 O O . LEU A 1 109 ? 8.714 -0.299 76.444 1.00 20.32 112 LEU A O 1
ATOM 602 N N . PHE A 1 110 ? 10.737 -1.099 75.887 1.00 19.59 113 PHE A N 1
ATOM 603 C CA . PHE A 1 110 ? 10.406 -2.510 76.167 1.00 19.95 113 PHE A CA 1
ATOM 604 C C . PHE A 1 110 ? 11.314 -3.016 77.265 1.00 19.97 113 PHE A C 1
ATOM 605 O O . PHE A 1 110 ? 12.515 -3.021 77.126 1.00 20.47 113 PHE A O 1
ATOM 613 N N . VAL A 1 111 ? 10.695 -3.402 78.372 1.00 20.74 114 VAL A N 1
ATOM 614 C CA . VAL A 1 111 ? 11.374 -3.684 79.618 1.00 20.78 114 VAL A CA 1
ATOM 615 C C . VAL A 1 111 ? 11.111 -5.132 80.026 1.00 20.43 114 VAL A C 1
ATOM 616 O O . VAL A 1 111 ? 9.972 -5.577 80.022 1.00 20.02 114 VAL A O 1
ATOM 620 N N . GLN A 1 112 ? 12.169 -5.837 80.399 1.00 21.20 115 GLN A N 1
ATOM 621 C CA . GLN A 1 112 ? 12.055 -7.240 80.830 1.00 21.91 115 GLN A CA 1
ATOM 622 C C . GLN A 1 112 ? 11.117 -7.353 82.026 1.00 22.64 115 GLN A C 1
ATOM 623 O O . GLN A 1 112 ? 11.185 -6.553 82.953 1.00 22.29 115 GLN A O 1
ATOM 629 N N . ASN A 1 113 ? 10.235 -8.341 81.979 1.00 23.61 116 ASN A N 1
ATOM 630 C CA . ASN A 1 113 ? 9.295 -8.585 83.078 1.00 24.76 116 ASN A CA 1
ATOM 631 C C . ASN A 1 113 ? 10.062 -8.720 84.378 1.00 25.99 116 ASN A C 1
ATOM 632 O O . ASN A 1 113 ? 11.023 -9.467 84.472 1.00 26.01 116 ASN A O 1
ATOM 637 N N . GLY A 1 114 ? 9.600 -7.994 85.384 1.00 27.68 117 GLY A N 1
ATOM 638 C CA . GLY A 1 114 ? 10.146 -8.084 86.732 1.00 28.74 117 GLY A CA 1
ATOM 639 C C . GLY A 1 114 ? 11.447 -7.328 86.886 1.00 29.82 117 GLY A C 1
ATOM 640 O O . GLY A 1 114 ? 12.092 -7.396 87.935 1.00 29.83 117 GLY A O 1
ATOM 641 N N . PHE A 1 115 ? 11.850 -6.632 85.824 1.00 30.80 118 PHE A N 1
ATOM 642 C CA . PHE A 1 115 ? 13.018 -5.723 85.888 1.00 31.52 118 PHE A CA 1
ATOM 643 C C . PHE A 1 115 ? 12.582 -4.374 86.422 1.00 32.47 118 PHE A C 1
ATOM 644 O O . PHE A 1 115 ? 11.710 -3.697 85.854 1.00 32.00 118 PHE A O 1
ATOM 652 N N . HIS A 1 116 ? 13.213 -3.997 87.528 1.00 33.68 119 HIS A N 1
ATOM 653 C CA . HIS A 1 116 ? 12.819 -2.807 88.282 1.00 34.78 119 HIS A CA 1
ATOM 654 C C . HIS A 1 116 ? 13.577 -1.571 87.828 1.00 34.63 119 HIS A C 1
ATOM 655 O O . HIS A 1 116 ? 14.738 -1.342 88.171 1.00 35.66 119 HIS A O 1
ATOM 662 N N . VAL A 1 117 ? 12.873 -0.779 87.040 1.00 34.43 120 VAL A N 1
ATOM 663 C CA . VAL A 1 117 ? 13.404 0.461 86.487 1.00 34.00 120 VAL A CA 1
ATOM 664 C C . VAL A 1 117 ? 13.087 1.650 87.386 1.00 34.27 120 VAL A C 1
ATOM 665 O O . VAL A 1 117 ? 11.949 1.855 87.815 1.00 34.28 120 VAL A O 1
ATOM 669 N N . ASN A 1 118 ? 14.137 2.408 87.671 1.00 33.90 121 ASN A N 1
ATOM 670 C CA . ASN A 1 118 ? 14.035 3.647 88.445 1.00 34.10 121 ASN A CA 1
ATOM 671 C C . ASN A 1 118 ? 12.806 4.478 88.101 1.00 33.74 121 ASN A C 1
ATOM 672 O O . ASN A 1 118 ? 12.595 4.880 86.958 1.00 33.09 121 ASN A O 1
ATOM 677 N N . GLU A 1 119 ? 12.025 4.762 89.135 1.00 33.58 122 GLU A N 1
ATOM 678 C CA . GLU A 1 119 ? 10.774 5.543 89.007 1.00 33.69 122 GLU A CA 1
ATOM 679 C C . GLU A 1 119 ? 11.042 6.887 88.331 1.00 32.80 122 GLU A C 1
ATOM 680 O O . GLU A 1 119 ? 10.219 7.422 87.567 1.00 31.88 122 GLU A O 1
ATOM 686 N N . GLU A 1 120 ? 12.225 7.407 88.617 1.00 31.97 123 GLU A N 1
ATOM 687 C CA . GLU A 1 120 ? 12.619 8.741 88.155 1.00 32.10 123 GLU A CA 1
ATOM 688 C C . GLU A 1 120 ? 12.860 8.703 86.653 1.00 31.59 123 GLU A C 1
ATOM 689 O O . GLU A 1 120 ? 12.514 9.624 85.897 1.00 31.49 123 GLU A O 1
ATOM 695 N N . PHE A 1 121 ? 13.460 7.603 86.238 1.00 31.40 124 PHE A N 1
ATOM 696 C CA . PHE A 1 121 ? 13.789 7.391 84.830 1.00 30.70 124 PHE A CA 1
ATOM 697 C C . PHE A 1 121 ? 12.482 7.366 84.088 1.00 31.06 124 PHE A C 1
ATOM 698 O O . PHE A 1 121 ? 12.317 8.003 83.038 1.00 30.59 124 PHE A O 1
ATOM 706 N N . LEU A 1 122 ? 11.533 6.659 84.686 1.00 31.17 125 LEU A N 1
ATOM 707 C CA . LEU A 1 122 ? 10.256 6.404 84.028 1.00 31.41 125 LEU A CA 1
ATOM 708 C C . LEU A 1 122 ? 9.517 7.717 83.882 1.00 31.70 125 LEU A C 1
ATOM 709 O O . LEU A 1 122 ? 8.922 8.017 82.844 1.00 32.01 125 LEU A O 1
ATOM 714 N N . GLN A 1 123 ? 9.630 8.535 84.914 1.00 31.78 126 GLN A N 1
ATOM 715 C CA . GLN A 1 123 ? 8.903 9.807 84.961 1.00 32.04 126 GLN A CA 1
ATOM 716 C C . GLN A 1 123 ? 9.395 10.781 83.893 1.00 31.93 126 GLN A C 1
ATOM 717 O O . GLN A 1 123 ? 8.619 11.387 83.144 1.00 31.95 126 GLN A O 1
ATOM 723 N N . MET A 1 124 ? 10.707 10.925 83.861 1.00 31.96 127 MET A N 1
ATOM 724 C CA . MET A 1 124 ? 11.387 11.776 82.873 1.00 32.08 127 MET A CA 1
ATOM 725 C C . MET A 1 124 ? 11.116 11.272 81.442 1.00 31.99 127 MET A C 1
ATOM 726 O O . MET A 1 124 ? 10.929 12.039 80.493 1.00 30.93 127 MET A O 1
ATOM 731 N N . MET A 1 125 ? 11.099 9.954 81.316 1.00 31.10 128 MET A N 1
ATOM 732 C CA . MET A 1 125 ? 10.945 9.308 80.022 1.00 30.82 128 MET A CA 1
ATOM 733 C C . MET A 1 125 ? 9.561 9.681 79.496 1.00 30.65 128 MET A C 1
ATOM 734 O O . MET A 1 125 ? 9.372 9.909 78.298 1.00 30.24 128 MET A O 1
ATOM 739 N N . LYS A 1 126 ? 8.597 9.817 80.401 1.00 30.60 129 LYS A N 1
ATOM 740 C CA . LYS A 1 126 ? 7.234 10.173 79.983 1.00 30.98 129 LYS A CA 1
ATOM 741 C C . LYS A 1 126 ? 7.162 11.666 79.703 1.00 30.69 129 LYS A C 1
ATOM 742 O O . LYS A 1 126 ? 6.557 12.102 78.722 1.00 30.34 129 LYS A O 1
ATOM 748 N N . LYS A 1 127 ? 7.833 12.430 80.552 1.00 30.07 130 LYS A N 1
ATOM 749 C CA . LYS A 1 127 ? 7.763 13.884 80.495 1.00 30.46 130 LYS A CA 1
ATOM 750 C C . LYS A 1 127 ? 8.350 14.387 79.201 1.00 29.99 130 LYS A C 1
ATOM 751 O O . LYS A 1 127 ? 7.759 15.207 78.503 1.00 30.87 130 LYS A O 1
ATOM 757 N N . TYR A 1 128 ? 9.520 13.866 78.882 1.00 29.06 131 TYR A N 1
ATOM 758 C CA . TYR A 1 128 ? 10.333 14.444 77.820 1.00 28.77 131 TYR A CA 1
ATOM 759 C C . TYR A 1 128 ? 10.157 13.725 76.486 1.00 27.68 131 TYR A C 1
ATOM 760 O O . TYR A 1 128 ? 10.368 14.313 75.430 1.00 26.74 131 TYR A O 1
ATOM 769 N N . PHE A 1 129 ? 9.754 12.460 76.549 1.00 27.02 132 PHE A N 1
ATOM 770 C CA . PHE A 1 129 ? 9.722 11.597 75.347 1.00 27.12 132 PHE A CA 1
ATOM 771 C C . PHE A 1 129 ? 8.387 10.911 75.142 1.00 27.36 132 PHE A C 1
ATOM 772 O O . PHE A 1 129 ? 8.165 10.231 74.129 1.00 28.02 132 PHE A O 1
ATOM 780 N N . ASN A 1 130 ? 7.500 11.099 76.110 1.00 26.78 133 ASN A N 1
ATOM 781 C CA . ASN A 1 130 ? 6.187 10.481 76.066 1.00 27.22 133 ASN A CA 1
ATOM 782 C C . ASN A 1 130 ? 6.307 9.043 75.567 1.00 26.69 133 ASN A C 1
ATOM 783 O O . ASN A 1 130 ? 5.561 8.585 74.704 1.00 26.24 133 ASN A O 1
ATOM 788 N N . ALA A 1 131 ? 7.277 8.349 76.137 1.00 26.25 134 ALA A N 1
ATOM 789 C CA . ALA A 1 131 ? 7.583 6.967 75.734 1.00 26.40 134 ALA A CA 1
ATOM 790 C C . ALA A 1 131 ? 6.463 6.034 76.162 1.00 26.92 134 ALA A C 1
ATOM 791 O O . ALA A 1 131 ? 5.991 6.090 77.300 1.00 27.82 134 ALA A O 1
ATOM 793 N N . ALA A 1 132 ? 6.011 5.214 75.221 1.00 27.35 135 ALA A N 1
ATOM 794 C CA . ALA A 1 132 ? 5.178 4.060 75.561 1.00 27.40 135 ALA A CA 1
ATOM 795 C C . ALA A 1 132 ? 6.033 3.059 76.345 1.00 27.30 135 ALA A C 1
ATOM 796 O O . ALA A 1 132 ? 7.206 2.851 76.043 1.00 27.39 135 ALA A O 1
ATOM 798 N N . VAL A 1 133 ? 5.455 2.469 77.380 1.00 26.81 136 VAL A N 1
ATOM 799 C CA . VAL A 1 133 ? 6.187 1.486 78.170 1.00 26.49 136 VAL A CA 1
ATOM 800 C C . VAL A 1 133 ? 5.512 0.135 78.131 1.00 26.70 136 VAL A C 1
ATOM 801 O O . VAL A 1 133 ? 4.341 -0.017 78.451 1.00 27.19 136 VAL A O 1
ATOM 805 N N . ASN A 1 134 ? 6.285 -0.849 77.712 1.00 26.79 137 ASN A N 1
ATOM 806 C CA . ASN A 1 134 ? 5.783 -2.199 77.546 1.00 26.89 137 ASN A CA 1
ATOM 807 C C . ASN A 1 134 ? 6.648 -3.212 78.261 1.00 26.30 137 ASN A C 1
ATOM 808 O O . ASN A 1 134 ? 7.877 -3.130 78.240 1.00 26.23 137 ASN A O 1
ATOM 813 N N . HIS A 1 135 ? 6.009 -4.185 78.902 1.00 25.55 138 HIS A N 1
ATOM 814 C CA . HIS A 1 135 ? 6.765 -5.267 79.557 1.00 25.41 138 HIS A CA 1
ATOM 815 C C . HIS A 1 135 ? 6.740 -6.517 78.720 1.00 24.40 138 HIS A C 1
ATOM 816 O O . HIS A 1 135 ? 5.705 -6.918 78.232 1.00 25.07 138 HIS A O 1
ATOM 823 N N . VAL A 1 136 ? 7.922 -7.081 78.541 1.00 23.28 139 VAL A N 1
ATOM 824 C CA . VAL A 1 136 ? 8.149 -8.223 77.649 1.00 22.15 139 VAL A CA 1
ATOM 825 C C . VAL A 1 136 ? 9.053 -9.271 78.305 1.00 22.06 139 VAL A C 1
ATOM 826 O O . VAL A 1 136 ? 9.731 -8.998 79.290 1.00 21.37 139 VAL A O 1
ATOM 830 N N . ASP A 1 137 ? 9.007 -10.487 77.752 1.00 21.38 140 ASP A N 1
ATOM 831 C CA . ASP A 1 137 ? 9.962 -11.539 78.068 1.00 21.08 140 ASP A CA 1
ATOM 832 C C . ASP A 1 137 ? 10.943 -11.710 76.923 1.00 20.12 140 ASP A C 1
ATOM 833 O O . ASP A 1 137 ? 10.620 -12.319 75.921 1.00 20.02 140 ASP A O 1
ATOM 838 N N . PHE A 1 138 ? 12.135 -11.148 77.089 1.00 19.78 141 PHE A N 1
ATOM 839 C CA . PHE A 1 138 ? 13.130 -11.117 76.007 1.00 18.73 141 PHE A CA 1
ATOM 840 C C . PHE A 1 138 ? 13.624 -12.535 75.659 1.00 19.17 141 PHE A C 1
ATOM 841 O O . PHE A 1 138 ? 14.214 -12.761 74.604 1.00 18.99 141 PHE A O 1
ATOM 849 N N . SER A 1 139 ? 13.374 -13.482 76.556 1.00 18.86 142 SER A N 1
ATOM 850 C CA . SER A 1 139 ? 13.831 -14.879 76.353 1.00 18.54 142 SER A CA 1
ATOM 851 C C . SER A 1 139 ? 12.968 -15.498 75.259 1.00 17.87 142 SER A C 1
ATOM 852 O O . SER A 1 139 ? 13.373 -16.429 74.561 1.00 17.69 142 SER A O 1
ATOM 855 N N . GLN A 1 140 ? 11.745 -14.985 75.142 1.00 17.19 143 GLN A N 1
ATOM 856 C CA . GLN A 1 140 ? 10.830 -15.412 74.082 1.00 17.62 143 GLN A CA 1
ATOM 857 C C . GLN A 1 140 ? 11.179 -14.611 72.860 1.00 18.74 143 GLN A C 1
ATOM 858 O O . GLN A 1 140 ? 10.461 -13.713 72.424 1.00 19.23 143 GLN A O 1
ATOM 864 N N . ASN A 1 141 ? 12.344 -14.941 72.319 1.00 18.18 144 ASN A N 1
ATOM 865 C CA . ASN A 1 141 ? 13.009 -14.040 71.386 1.00 17.67 144 ASN A CA 1
ATOM 866 C C . ASN A 1 141 ? 12.318 -13.795 70.035 1.00 18.00 144 ASN A C 1
ATOM 867 O O . ASN A 1 141 ? 12.399 -12.691 69.485 1.00 17.94 144 ASN A O 1
ATOM 872 N N . VAL A 1 142 ? 11.580 -14.794 69.550 1.00 17.59 145 VAL A N 1
ATOM 873 C CA . VAL A 1 142 ? 10.841 -14.661 68.285 1.00 17.34 145 VAL A CA 1
ATOM 874 C C . VAL A 1 142 ? 9.657 -13.709 68.511 1.00 17.63 145 VAL A C 1
ATOM 875 O O . VAL A 1 142 ? 9.411 -12.755 67.735 1.00 17.65 145 VAL A O 1
ATOM 879 N N . ALA A 1 143 ? 8.960 -13.985 69.599 1.00 17.92 146 ALA A N 1
ATOM 880 C CA . ALA A 1 143 ? 7.767 -13.223 70.006 1.00 18.51 146 ALA A CA 1
ATOM 881 C C . ALA A 1 143 ? 8.113 -11.760 70.192 1.00 18.91 146 ALA A C 1
ATOM 882 O O . ALA A 1 143 ? 7.378 -10.864 69.739 1.00 18.49 146 ALA A O 1
ATOM 884 N N . VAL A 1 144 ? 9.231 -11.515 70.865 1.00 18.66 147 VAL A N 1
ATOM 885 C CA . VAL A 1 144 ? 9.5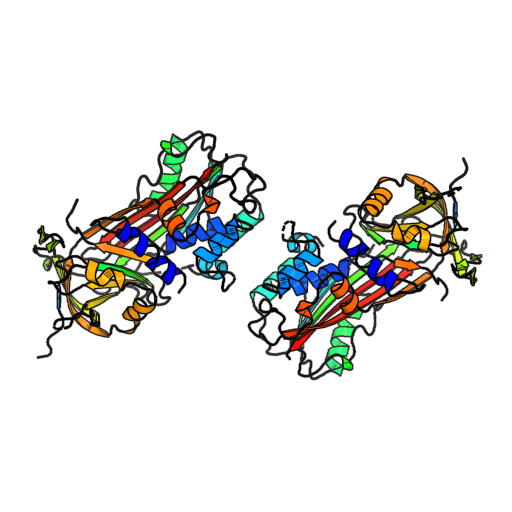83 -10.125 71.227 1.00 19.30 147 VAL A CA 1
ATOM 886 C C . VAL A 1 144 ? 10.034 -9.375 69.976 1.00 18.04 147 VAL A C 1
ATOM 887 O O . VAL A 1 144 ? 9.728 -8.201 69.804 1.00 18.82 147 VAL A O 1
ATOM 891 N N . ALA A 1 145 ? 10.790 -10.046 69.131 1.00 17.61 148 ALA A N 1
ATOM 892 C CA . ALA A 1 145 ? 11.212 -9.429 67.861 1.00 17.69 148 ALA A CA 1
ATOM 893 C C . ALA A 1 145 ? 9.973 -9.017 67.035 1.00 17.85 148 ALA A C 1
ATOM 894 O O . ALA A 1 145 ? 9.905 -7.906 66.478 1.00 18.55 148 ALA A O 1
ATOM 896 N N . ASN A 1 146 ? 9.001 -9.919 66.966 1.00 18.22 149 ASN A N 1
ATOM 897 C CA . ASN A 1 146 ? 7.780 -9.692 66.198 1.00 18.72 149 ASN A CA 1
ATOM 898 C C . ASN A 1 146 ? 7.006 -8.494 66.755 1.00 18.49 149 ASN A C 1
ATOM 899 O O . ASN A 1 146 ? 6.486 -7.666 66.023 1.00 17.70 149 ASN A O 1
ATOM 904 N N . TYR A 1 147 ? 7.017 -8.399 68.074 1.00 17.95 150 TYR A N 1
ATOM 905 C CA . TYR A 1 147 ? 6.236 -7.395 68.811 1.00 18.96 150 TYR A CA 1
ATOM 906 C C . TYR A 1 147 ? 6.863 -6.022 68.589 1.00 18.48 150 TYR A C 1
ATOM 907 O O . TYR A 1 147 ? 6.163 -5.028 68.277 1.00 18.92 150 TYR A O 1
ATOM 916 N N . ILE A 1 148 ? 8.183 -5.966 68.723 1.00 18.98 151 ILE A N 1
ATOM 917 C CA . ILE A 1 148 ? 8.913 -4.714 68.547 1.00 18.47 151 ILE A CA 1
ATOM 918 C C . ILE A 1 148 ? 8.837 -4.275 67.086 1.00 19.07 151 ILE A C 1
ATOM 919 O O . ILE A 1 148 ? 8.575 -3.118 66.803 1.00 18.16 151 ILE A O 1
ATOM 924 N N . ASN A 1 149 ? 9.021 -5.224 66.159 1.00 18.97 152 ASN A N 1
ATOM 925 C CA . ASN A 1 149 ? 8.915 -4.926 64.717 1.00 18.84 152 ASN A CA 1
ATOM 926 C C . ASN A 1 149 ? 7.510 -4.432 64.331 1.00 19.14 152 ASN A C 1
ATOM 927 O O . ASN A 1 149 ? 7.379 -3.533 63.501 1.00 19.27 152 ASN A O 1
ATOM 932 N N . LYS A 1 150 ? 6.479 -4.975 64.972 1.00 19.60 153 LYS A N 1
ATOM 933 C CA . LYS A 1 150 ? 5.101 -4.521 64.680 1.00 20.05 153 LYS A CA 1
ATOM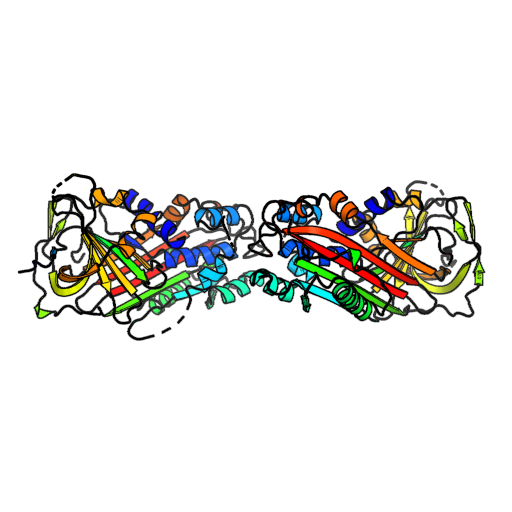 934 C C . LYS A 1 150 ? 4.961 -3.056 65.090 1.00 19.11 153 LYS A C 1
ATOM 935 O O . LYS A 1 150 ? 4.361 -2.236 64.385 1.00 18.03 153 LYS A O 1
ATOM 941 N N . TRP A 1 151 ? 5.520 -2.736 66.252 1.00 19.43 154 TRP A N 1
ATOM 942 C CA . TRP A 1 151 ? 5.460 -1.354 66.758 1.00 19.18 154 TRP A CA 1
ATOM 943 C C . TRP A 1 151 ? 6.151 -0.454 65.742 1.00 19.55 154 TRP A C 1
ATOM 944 O O . TRP A 1 151 ? 5.636 0.605 65.392 1.00 19.31 154 TRP A O 1
ATOM 955 N N . VAL A 1 152 ? 7.273 -0.916 65.207 1.00 20.03 155 VAL A N 1
ATOM 956 C CA . VAL A 1 152 ? 8.050 -0.083 64.271 1.00 20.43 155 VAL A CA 1
ATOM 957 C C . VAL A 1 152 ? 7.201 0.183 63.014 1.00 20.79 155 VAL A C 1
ATOM 958 O O . VAL A 1 152 ? 7.082 1.324 62.523 1.00 20.41 155 VAL A O 1
ATOM 962 N N . GLU A 1 153 ? 6.575 -0.881 62.543 1.00 20.61 156 GLU A N 1
ATOM 963 C CA . GLU A 1 153 ? 5.779 -0.843 61.340 1.00 21.66 156 GLU A CA 1
ATOM 964 C C . GLU A 1 153 ? 4.634 0.139 61.546 1.00 20.78 156 GLU A C 1
ATOM 965 O O . GLU A 1 153 ? 4.333 0.956 60.679 1.00 21.49 156 GLU A O 1
ATOM 971 N N . ASN A 1 154 ? 4.050 0.047 62.731 1.00 20.01 157 ASN A N 1
ATOM 972 C CA . ASN A 1 154 ? 2.854 0.832 63.119 1.00 19.52 157 ASN A CA 1
ATOM 973 C C . ASN A 1 154 ? 3.131 2.328 63.187 1.00 19.36 157 ASN A C 1
ATOM 974 O O . ASN A 1 154 ? 2.213 3.147 63.210 1.00 20.41 157 ASN A O 1
ATOM 979 N N . ASN A 1 155 ? 4.405 2.665 63.212 1.00 19.01 158 ASN A N 1
ATOM 980 C CA . ASN A 1 155 ? 4.881 4.056 63.432 1.00 19.25 158 ASN A CA 1
ATOM 981 C C . ASN A 1 155 ? 5.799 4.566 62.296 1.00 20.06 158 ASN A C 1
ATOM 982 O O . ASN A 1 155 ? 6.423 5.657 62.374 1.00 19.15 158 ASN A O 1
ATOM 987 N N . THR A 1 156 ? 5.823 3.785 61.229 1.00 18.36 159 THR A N 1
ATOM 988 C CA . THR A 1 156 ? 6.569 4.152 59.997 1.00 19.28 159 THR A CA 1
ATOM 989 C C . THR A 1 156 ? 5.779 3.842 58.717 1.00 19.37 159 THR A C 1
ATOM 990 O O . THR A 1 156 ? 6.331 3.851 57.620 1.00 20.18 159 THR A O 1
ATOM 994 N N . ASN A 1 157 ? 4.476 3.636 58.856 1.00 20.65 160 ASN A N 1
ATOM 995 C CA . ASN A 1 157 ? 3.617 3.272 57.713 1.00 21.46 160 ASN A CA 1
ATOM 996 C C . ASN A 1 157 ? 4.223 2.087 56.980 1.00 22.38 160 ASN A C 1
ATOM 997 O O . ASN A 1 157 ? 4.170 1.987 55.753 1.00 22.36 160 ASN A O 1
ATOM 1002 N N A ASN A 1 158 ? 4.843 1.219 57.768 0.50 22.63 161 ASN A N 1
ATOM 1003 N N B ASN A 1 158 ? 4.801 1.191 57.774 0.50 22.77 161 ASN A N 1
ATOM 1004 C CA A ASN A 1 158 ? 5.411 -0.049 57.293 0.50 23.33 161 ASN A CA 1
ATOM 1005 C CA B ASN A 1 158 ? 5.458 -0.047 57.306 0.50 23.68 161 ASN A CA 1
ATOM 1006 C C A ASN A 1 158 ? 6.661 0.110 56.425 0.50 23.84 161 ASN A C 1
ATOM 1007 C C B ASN A 1 158 ? 6.604 0.165 56.337 0.50 24.04 161 ASN A C 1
ATOM 1008 O O A ASN A 1 158 ? 7.054 -0.817 55.715 0.50 24.19 161 ASN A O 1
ATOM 1009 O O B ASN A 1 158 ? 6.867 -0.658 55.455 0.50 24.33 161 ASN A O 1
ATOM 1018 N N . LEU A 1 159 ? 7.301 1.269 56.509 1.00 24.14 162 LEU A N 1
ATOM 1019 C CA . LEU A 1 159 ? 8.381 1.603 55.586 1.00 24.83 162 LEU A CA 1
ATOM 1020 C C . LEU A 1 159 ? 9.711 1.072 56.047 1.00 25.65 162 LEU A C 1
ATOM 1021 O O . LEU A 1 159 ? 10.656 0.937 55.257 1.00 26.06 162 LEU A O 1
ATOM 1026 N N . VAL A 1 160 ? 9.771 0.804 57.347 1.00 25.93 163 VAL A N 1
ATOM 1027 C CA . VAL A 1 160 ? 10.979 0.228 57.939 1.00 26.25 163 VAL A CA 1
ATOM 1028 C C . VAL A 1 160 ? 10.607 -1.100 58.544 1.00 26.28 163 VAL A C 1
ATOM 1029 O O . VAL A 1 160 ? 9.774 -1.203 59.457 1.00 26.27 163 VAL A O 1
ATOM 1033 N N . LYS A 1 161 ? 11.229 -2.112 57.968 1.00 26.74 164 LYS A N 1
ATOM 1034 C CA . LYS A 1 161 ? 11.036 -3.485 58.382 1.00 27.36 164 LYS A CA 1
ATOM 1035 C C . LYS A 1 161 ? 12.319 -4.100 58.942 1.00 26.45 164 LYS A C 1
ATOM 1036 O O . LYS A 1 161 ? 13.456 -3.706 58.634 1.00 26.18 164 LYS A O 1
ATOM 1042 N N . ASP A 1 162 ? 12.092 -5.085 59.787 1.00 25.40 165 ASP A N 1
ATOM 1043 C CA . ASP A 1 162 ? 13.175 -5.879 60.335 1.00 25.01 165 ASP A CA 1
ATOM 1044 C C . ASP A 1 162 ? 14.268 -5.034 61.015 1.00 23.60 165 ASP A C 1
ATOM 1045 O O . ASP A 1 162 ? 15.464 -5.285 60.841 1.00 24.07 165 ASP A O 1
ATOM 1050 N N . LEU A 1 163 ? 13.845 -4.021 61.761 1.00 22.19 166 LEU A N 1
ATOM 1051 C CA . LEU A 1 163 ? 14.785 -3.259 62.607 1.00 21.69 166 LEU A CA 1
ATOM 1052 C C . LEU A 1 163 ? 15.540 -4.203 63.529 1.00 20.73 166 LEU A C 1
ATOM 1053 O O . LEU A 1 163 ? 16.763 -4.109 63.695 1.00 20.93 166 LEU A O 1
ATOM 1058 N N . VAL A 1 164 ? 14.780 -5.131 64.099 1.00 20.66 167 VAL A N 1
ATOM 1059 C CA . VAL A 1 164 ? 15.330 -6.181 64.977 1.00 19.60 167 VAL A CA 1
ATOM 1060 C C . VAL A 1 164 ? 14.980 -7.546 64.451 1.00 20.04 167 VAL A C 1
ATOM 1061 O O . VAL A 1 164 ? 14.209 -7.694 63.526 1.00 19.87 167 VAL A O 1
ATOM 1065 N N . SER A 1 165 ? 15.603 -8.534 65.065 1.00 19.88 168 SER A N 1
ATOM 1066 C CA . SER A 1 165 ? 15.370 -9.930 64.723 1.00 20.16 168 SER A CA 1
ATOM 1067 C C . SER A 1 165 ? 15.425 -10.772 66.006 1.00 20.04 168 SER A C 1
ATOM 1068 O O . SER A 1 165 ? 15.878 -10.270 67.049 1.00 19.66 168 SER A O 1
ATOM 1071 N N . PRO A 1 166 ? 14.964 -12.038 65.954 1.00 19.57 169 PRO A N 1
ATOM 1072 C CA . PRO A 1 166 ? 15.051 -12.827 67.176 1.00 19.46 169 PRO A CA 1
ATOM 1073 C C . PRO A 1 166 ? 16.515 -13.046 67.585 1.00 19.41 169 PRO A C 1
ATOM 1074 O O . PRO A 1 166 ? 16.807 -13.379 68.732 1.00 19.16 169 PRO A O 1
ATOM 1078 N N . ARG A 1 167 ? 17.418 -12.841 66.629 1.00 19.49 170 ARG A N 1
ATOM 1079 C CA . ARG A 1 167 ? 18.861 -13.031 66.896 1.00 19.54 170 ARG A CA 1
ATOM 1080 C C . ARG A 1 167 ? 19.391 -11.935 67.815 1.00 19.34 170 ARG A C 1
ATOM 1081 O O . ARG A 1 167 ? 20.551 -11.969 68.235 1.00 19.49 170 ARG A O 1
ATOM 1089 N N . ASP A 1 168 ? 18.546 -10.954 68.122 1.00 19.15 171 ASP A N 1
ATOM 1090 C CA . ASP A 1 168 ? 18.978 -9.803 68.919 1.00 19.13 171 ASP A CA 1
ATOM 1091 C C . ASP A 1 168 ? 18.746 -9.980 70.418 1.00 19.11 171 ASP A C 1
ATOM 1092 O O . ASP A 1 168 ? 19.252 -9.211 71.218 1.00 19.61 171 ASP A O 1
ATOM 1097 N N . PHE A 1 169 ? 17.939 -10.982 70.757 1.00 19.06 172 PHE A N 1
ATOM 1098 C CA . PHE A 1 169 ? 17.344 -11.096 72.092 1.00 17.97 172 PHE A CA 1
ATOM 1099 C C . PHE A 1 169 ? 17.534 -12.442 72.767 1.00 17.77 172 PHE A C 1
ATOM 1100 O O . PHE A 1 169 ? 17.416 -13.484 72.153 1.00 18.75 172 PHE A O 1
ATOM 1108 N N . ASP A 1 170 ? 17.851 -12.350 74.050 1.00 17.15 173 ASP A N 1
ATOM 1109 C CA . ASP A 1 170 ? 17.907 -13.520 74.941 1.00 17.67 173 ASP A CA 1
ATOM 1110 C C . ASP A 1 170 ? 17.743 -13.171 76.439 1.00 17.38 173 ASP A C 1
ATOM 1111 O O . ASP A 1 170 ? 17.306 -12.063 76.808 1.00 17.50 173 ASP A O 1
ATOM 1116 N N . ALA A 1 171 ? 18.120 -14.128 77.274 1.00 18.07 174 ALA A N 1
ATOM 1117 C CA . ALA A 1 171 ? 18.016 -13.970 78.750 1.00 18.23 174 ALA A CA 1
ATOM 1118 C C . ALA A 1 171 ? 18.806 -12.775 79.314 1.00 18.96 174 ALA A C 1
ATOM 1119 O O . ALA A 1 171 ? 18.515 -12.297 80.425 1.00 18.99 174 ALA A O 1
ATOM 1121 N N . ALA A 1 172 ? 19.795 -12.303 78.562 1.00 18.60 175 ALA A N 1
ATOM 1122 C CA . ALA A 1 172 ? 20.684 -11.231 79.031 1.00 18.50 175 ALA A CA 1
ATOM 1123 C C . ALA A 1 172 ? 20.102 -9.857 78.702 1.00 19.28 175 ALA A C 1
ATOM 1124 O O . ALA A 1 172 ? 20.569 -8.838 79.214 1.00 20.04 175 ALA A O 1
ATOM 1126 N N . THR A 1 173 ? 19.079 -9.838 77.851 1.00 18.88 176 THR A N 1
ATOM 1127 C CA . THR A 1 173 ? 18.422 -8.575 77.441 1.00 19.17 176 THR A CA 1
ATOM 1128 C C . THR A 1 173 ? 17.490 -8.065 78.536 1.00 19.73 176 THR A C 1
ATOM 1129 O O . THR A 1 173 ? 16.609 -8.791 79.044 1.00 18.72 176 THR A O 1
ATOM 1133 N N . TYR A 1 174 ? 17.672 -6.791 78.856 1.00 20.58 177 TYR A N 1
ATOM 1134 C CA . TYR A 1 174 ? 16.904 -6.122 79.901 1.00 21.89 177 TYR A CA 1
ATOM 1135 C C . TYR A 1 174 ? 15.978 -5.037 79.393 1.00 21.76 177 TYR A C 1
ATOM 1136 O O . TYR A 1 174 ? 14.893 -4.851 79.907 1.00 21.21 177 TYR A O 1
ATOM 1145 N N . LEU A 1 175 ? 16.435 -4.328 78.373 1.00 21.94 178 LEU A N 1
ATOM 1146 C CA . LEU A 1 175 ? 15.728 -3.160 77.891 1.00 22.95 178 LEU A CA 1
ATOM 1147 C C . LEU A 1 175 ? 15.977 -2.906 76.420 1.00 21.99 178 LEU A C 1
ATOM 1148 O O . LEU A 1 175 ? 17.086 -3.094 75.931 1.00 22.20 178 LEU A O 1
ATOM 1153 N N . ALA A 1 176 ? 14.928 -2.499 75.717 1.00 21.33 179 ALA A N 1
ATOM 1154 C CA . ALA A 1 176 ? 15.082 -1.912 74.362 1.00 21.44 179 ALA A CA 1
ATOM 1155 C C . ALA A 1 176 ? 14.297 -0.589 74.304 1.00 21.71 179 ALA A C 1
ATOM 1156 O O . ALA A 1 176 ? 13.211 -0.480 74.845 1.00 22.62 179 ALA A O 1
ATOM 1158 N N . LEU A 1 177 ? 14.925 0.427 73.730 1.00 21.79 180 LEU A N 1
ATOM 1159 C CA . LEU A 1 177 ? 14.323 1.758 73.571 1.00 22.76 180 LEU A CA 1
ATOM 1160 C C . LEU A 1 177 ? 14.349 2.067 72.081 1.00 21.74 180 LEU A C 1
ATOM 1161 O O . LEU A 1 177 ? 15.366 1.882 71.407 1.00 22.56 180 LEU A O 1
ATOM 1166 N N . ILE A 1 178 ? 13.217 2.509 71.571 1.00 21.71 181 ILE A N 1
ATOM 1167 C CA . ILE A 1 178 ? 13.086 2.793 70.153 1.00 21.01 181 ILE A CA 1
ATOM 1168 C C . ILE A 1 178 ? 12.466 4.179 69.934 1.00 20.38 181 ILE A C 1
ATOM 1169 O O . ILE A 1 178 ? 11.573 4.599 70.659 1.00 20.40 181 ILE A O 1
ATOM 1174 N N . ASN A 1 179 ? 13.001 4.865 68.928 1.00 20.08 182 ASN A N 1
ATOM 1175 C CA . ASN A 1 179 ? 12.433 6.096 68.370 1.00 19.07 182 ASN A CA 1
ATOM 1176 C C . ASN A 1 179 ? 12.104 5.895 66.891 1.00 18.62 182 ASN A C 1
ATOM 1177 O O . ASN A 1 179 ? 12.843 5.281 66.153 1.00 19.53 182 ASN A O 1
ATOM 1182 N N . ALA A 1 180 ? 10.978 6.429 66.483 1.00 18.85 183 ALA A N 1
ATOM 1183 C CA . ALA A 1 180 ? 10.629 6.505 65.083 1.00 18.82 183 ALA A CA 1
ATOM 1184 C C . ALA A 1 180 ? 10.206 7.907 64.700 1.00 19.41 183 ALA A C 1
ATOM 1185 O O . ALA A 1 180 ? 9.512 8.587 65.444 1.00 19.06 183 ALA A O 1
ATOM 1187 N N . VAL A 1 181 ? 10.695 8.294 63.531 1.00 19.11 184 VAL A N 1
ATOM 1188 C CA . VAL A 1 181 ? 10.369 9.561 62.865 1.00 18.98 184 VAL A CA 1
ATOM 1189 C C . VAL A 1 181 ? 9.749 9.211 61.505 1.00 18.99 184 VAL A C 1
ATOM 1190 O O . VAL A 1 181 ? 10.252 8.390 60.745 1.00 19.03 184 VAL A O 1
ATOM 1194 N N . TYR A 1 182 ? 8.617 9.829 61.241 1.00 19.74 185 TYR A N 1
ATOM 1195 C CA . TYR A 1 182 ? 7.867 9.577 60.039 1.00 19.56 185 TYR A CA 1
ATOM 1196 C C . TYR A 1 182 ? 7.313 10.866 59.457 1.00 19.91 185 TYR A C 1
ATOM 1197 O O . TYR A 1 182 ? 6.683 11.674 60.141 1.00 19.00 185 TYR A O 1
ATOM 1206 N N . PHE A 1 183 ? 7.495 10.987 58.153 1.00 19.88 186 PHE A N 1
ATOM 1207 C CA . PHE A 1 183 ? 7.067 12.158 57.440 1.00 19.56 186 PHE A CA 1
ATOM 1208 C C . PHE A 1 183 ? 6.467 11.809 56.100 1.00 19.50 186 PHE A C 1
ATOM 1209 O O . PHE A 1 183 ? 6.999 11.013 55.342 1.00 20.42 186 PHE A O 1
ATOM 1217 N N . LYS A 1 184 ? 5.363 12.454 55.824 1.00 20.03 187 LYS A N 1
ATOM 1218 C CA . LYS A 1 184 ? 4.755 12.396 54.490 1.00 20.61 187 LYS A CA 1
ATOM 1219 C C . LYS A 1 184 ? 4.148 13.746 54.136 1.00 20.89 187 LYS A C 1
ATOM 1220 O O . LYS A 1 184 ? 3.362 14.327 54.891 1.00 20.75 187 LYS A O 1
ATOM 1226 N N . GLY A 1 185 ? 4.548 14.243 52.976 1.00 20.86 188 GLY A N 1
ATOM 1227 C CA . GLY A 1 185 ? 4.068 15.534 52.489 1.00 21.31 188 GLY A CA 1
ATOM 1228 C C . GLY A 1 185 ? 4.005 15.609 50.980 1.00 20.96 188 GLY A C 1
ATOM 1229 O O . GLY A 1 185 ? 4.767 14.962 50.275 1.00 19.96 188 GLY A O 1
ATOM 1230 N N . ASN A 1 186 ? 3.040 16.377 50.514 1.00 21.12 189 ASN A N 1
ATOM 1231 C CA . ASN A 1 186 ? 2.943 16.695 49.088 1.00 21.58 189 ASN A CA 1
ATOM 1232 C C . ASN A 1 186 ? 3.798 17.905 48.850 1.00 20.55 189 ASN A C 1
ATOM 1233 O O . ASN A 1 186 ? 3.831 18.805 49.670 1.00 20.10 189 ASN A O 1
ATOM 1238 N N . TRP A 1 187 ? 4.475 17.942 47.714 1.00 20.31 190 TRP A N 1
ATOM 1239 C CA . TRP A 1 187 ? 5.072 19.194 47.273 1.00 20.05 190 TRP A CA 1
ATOM 1240 C C . TRP A 1 187 ? 3.985 20.266 47.244 1.00 21.00 190 TRP A C 1
ATOM 1241 O O . TRP A 1 187 ? 2.879 20.044 46.787 1.00 19.78 190 TRP A O 1
ATOM 1252 N N . LYS A 1 188 ? 4.339 21.470 47.645 1.00 21.42 191 LYS A N 1
ATOM 1253 C CA A LYS A 1 188 ? 3.433 22.600 47.492 0.50 21.43 191 LYS A CA 1
ATOM 1254 C CA B LYS A 1 188 ? 3.436 22.594 47.496 0.50 21.15 191 LYS A CA 1
ATOM 1255 C C . LYS A 1 188 ? 3.059 22.761 46.019 1.00 21.19 191 LYS A C 1
ATOM 1256 O O . LYS A 1 188 ? 1.904 23.069 45.673 1.00 20.76 191 LYS A O 1
ATOM 1267 N N . SER A 1 189 ? 4.049 22.551 45.171 1.00 20.84 192 SER A N 1
ATOM 1268 C CA . SER A 1 189 ? 3.892 22.522 43.714 1.00 21.25 192 SER A CA 1
ATOM 1269 C C . SER A 1 189 ? 4.372 21.169 43.168 1.00 20.87 192 SER A C 1
ATOM 1270 O O . SER A 1 189 ? 5.572 20.897 43.076 1.00 20.12 192 SER A O 1
ATOM 1273 N N . GLN A 1 190 ? 3.399 20.316 42.871 1.00 21.36 193 GLN A N 1
ATOM 1274 C CA . GLN A 1 190 ? 3.642 18.937 42.452 1.00 20.81 193 GLN A CA 1
ATOM 1275 C C . GLN A 1 190 ? 4.140 18.881 41.015 1.00 20.48 193 GLN A C 1
ATOM 1276 O O . GLN A 1 190 ? 3.896 19.766 40.181 1.00 19.60 193 GLN A O 1
ATOM 1282 N N . PHE A 1 191 ? 4.883 17.827 40.762 1.00 19.36 194 PHE A N 1
ATOM 1283 C CA . PHE A 1 191 ? 5.223 17.467 39.387 1.00 19.30 194 PHE A CA 1
ATOM 1284 C C . PHE A 1 191 ? 4.082 16.678 38.754 1.00 19.56 194 PHE A C 1
ATOM 1285 O O . PHE A 1 191 ? 3.518 15.802 39.369 1.00 19.92 194 PHE A O 1
ATOM 1293 N N . ARG A 1 192 ? 3.787 16.993 37.506 1.00 20.08 195 ARG A N 1
ATOM 1294 C CA . ARG A 1 192 ? 2.827 16.234 36.721 1.00 21.07 195 ARG A CA 1
ATOM 1295 C C . ARG A 1 192 ? 3.523 14.985 36.162 1.00 20.76 195 ARG A C 1
ATOM 1296 O O . ARG A 1 192 ? 4.564 15.099 35.508 1.00 20.51 195 ARG A O 1
ATOM 1304 N N . PRO A 1 193 ? 2.951 13.788 36.415 1.00 20.89 196 PRO A N 1
ATOM 1305 C CA . PRO A 1 193 ? 3.522 12.535 35.892 1.00 20.51 196 PRO A CA 1
ATOM 1306 C C . PRO A 1 193 ? 3.737 12.538 34.368 1.00 20.04 196 PRO A C 1
ATOM 1307 O O . PRO A 1 193 ? 4.653 11.898 33.860 1.00 19.84 196 PRO A O 1
ATOM 1311 N N . GLU A 1 194 ? 2.897 13.267 33.665 1.00 19.92 197 GLU A N 1
ATOM 1312 C CA A GLU A 1 194 ? 2.986 13.412 32.199 0.50 20.20 197 GLU A CA 1
ATOM 1313 C CA B GLU A 1 194 ? 3.009 13.354 32.207 0.50 19.68 197 GLU A CA 1
ATOM 1314 C C . GLU A 1 194 ? 4.288 14.071 31.763 1.00 19.38 197 GLU A C 1
ATOM 1315 O O . GLU A 1 194 ? 4.707 13.945 30.623 1.00 20.21 197 GLU A O 1
ATOM 1326 N N . ASN A 1 195 ? 4.907 14.796 32.675 1.00 18.07 198 ASN A N 1
ATOM 1327 C CA . ASN A 1 195 ? 6.133 15.537 32.384 1.00 17.28 198 ASN A CA 1
ATOM 1328 C C . ASN A 1 195 ? 7.385 14.723 32.645 1.00 17.44 198 ASN A C 1
ATOM 1329 O O . ASN A 1 195 ? 8.496 15.130 32.348 1.00 17.71 198 ASN A O 1
ATOM 1334 N N . THR A 1 196 ? 7.188 13.550 33.232 1.00 16.59 199 THR A N 1
ATOM 1335 C CA . THR A 1 196 ? 8.316 12.689 33.578 1.00 16.01 199 THR A CA 1
ATOM 1336 C C . THR A 1 196 ? 8.762 11.939 32.319 1.00 15.74 199 THR A C 1
ATOM 1337 O O . THR A 1 196 ? 7.956 11.345 31.622 1.00 15.30 199 THR A O 1
ATOM 1341 N N . ARG A 1 197 ? 10.064 11.986 32.076 1.00 15.36 200 ARG A N 1
ATOM 1342 C CA . ARG A 1 197 ? 10.736 11.370 30.917 1.00 16.25 200 ARG A CA 1
ATOM 1343 C C . ARG A 1 197 ? 12.023 10.696 31.344 1.00 16.53 200 ARG A C 1
ATOM 1344 O O . ARG A 1 197 ? 12.659 11.080 32.321 1.00 16.95 200 ARG A O 1
ATOM 1352 N N . THR A 1 198 ? 12.397 9.694 30.572 1.00 16.54 201 THR A N 1
ATOM 1353 C CA . THR A 1 198 ? 13.700 9.014 30.737 1.00 17.08 201 THR A CA 1
ATOM 1354 C C . THR A 1 198 ? 14.869 9.924 30.347 1.00 16.65 201 THR A C 1
ATOM 1355 O O . THR A 1 198 ? 14.913 10.483 29.263 1.00 16.11 201 THR A O 1
ATOM 1359 N N . PHE A 1 199 ? 15.789 10.053 31.292 1.00 16.91 202 PHE A N 1
ATOM 1360 C CA . PHE A 1 199 ? 17.045 10.803 31.139 1.00 16.65 202 PHE A CA 1
ATOM 1361 C C . PHE A 1 199 ? 18.237 9.936 31.554 1.00 18.25 202 PHE A C 1
ATOM 1362 O O . PHE A 1 199 ? 18.102 9.053 32.397 1.00 19.01 202 PHE A O 1
ATOM 1370 N N . SER A 1 200 ? 19.393 10.259 30.976 1.00 18.42 203 SER A N 1
ATOM 1371 C CA . SER A 1 200 ? 20.684 9.715 31.409 1.00 18.59 203 SER A CA 1
ATOM 1372 C C . SER A 1 200 ? 21.174 10.448 32.641 1.00 18.54 203 SER A C 1
ATOM 1373 O O . SER A 1 200 ? 21.130 11.663 32.723 1.00 18.80 203 SER A O 1
ATOM 1376 N N . PHE A 1 201 ? 21.564 9.665 33.624 1.00 18.48 204 PHE A N 1
ATOM 1377 C CA . PHE A 1 201 ? 22.119 10.177 34.886 1.00 18.42 204 PHE A CA 1
ATOM 1378 C C . PHE A 1 201 ? 23.571 9.706 34.891 1.00 18.29 204 PHE A C 1
ATOM 1379 O O . PHE A 1 201 ? 23.858 8.513 34.693 1.00 18.32 204 PHE A O 1
ATOM 1387 N N . THR A 1 202 ? 24.481 10.654 35.023 1.00 18.45 205 THR A N 1
ATOM 1388 C CA . THR A 1 202 ? 25.907 10.330 34.979 1.00 19.20 205 THR A CA 1
ATOM 1389 C C . THR A 1 202 ? 26.462 10.231 36.405 1.00 19.39 205 THR A C 1
ATOM 1390 O O . THR A 1 202 ? 26.578 11.235 37.110 1.00 18.81 205 THR A O 1
ATOM 1394 N N . LYS A 1 203 ? 26.793 9.014 36.797 1.00 19.24 206 LYS A N 1
ATOM 1395 C CA . LYS A 1 203 ? 27.414 8.759 38.107 1.00 19.81 206 LYS A CA 1
ATOM 1396 C C . LYS A 1 203 ? 28.804 9.364 38.167 1.00 19.99 206 LYS A C 1
ATOM 1397 O O . LYS A 1 203 ? 29.439 9.626 37.138 1.00 19.85 206 LYS A O 1
ATOM 1403 N N . ASP A 1 204 ? 29.277 9.590 39.390 1.00 20.77 207 ASP A N 1
ATOM 1404 C CA . ASP A 1 204 ? 30.595 10.222 39.602 1.00 21.68 207 ASP A CA 1
ATOM 1405 C C . ASP A 1 204 ? 31.776 9.303 39.219 1.00 22.20 207 ASP A C 1
ATOM 1406 O O . ASP A 1 204 ? 32.914 9.743 39.156 1.00 21.95 207 ASP A O 1
ATOM 1411 N N . ASP A 1 205 ? 31.480 8.054 38.897 1.00 23.37 208 ASP A N 1
ATOM 1412 C CA . ASP A 1 205 ? 32.489 7.130 38.372 1.00 24.63 208 ASP A CA 1
ATOM 1413 C C . ASP A 1 205 ? 32.388 7.108 36.843 1.00 24.80 208 ASP A C 1
ATOM 1414 O O . ASP A 1 205 ? 33.005 6.298 36.161 1.00 25.03 208 ASP A O 1
ATOM 1419 N N . GLU A 1 206 ? 31.580 8.032 36.355 1.00 25.22 209 GLU A N 1
ATOM 1420 C CA . GLU A 1 206 ? 31.395 8.315 34.926 1.00 25.43 209 GLU A CA 1
ATOM 1421 C C . GLU A 1 206 ? 30.499 7.330 34.191 1.00 25.37 209 GLU A C 1
ATOM 1422 O O . GLU A 1 206 ? 30.164 7.531 33.025 1.00 25.89 209 GLU A O 1
ATOM 1428 N N . SER A 1 207 ? 30.117 6.266 34.873 1.00 25.04 210 SER A N 1
ATOM 1429 C CA . SER A 1 207 ? 29.105 5.341 34.333 1.00 25.35 210 SER A CA 1
ATOM 1430 C C . SER A 1 207 ? 27.745 6.041 34.236 1.00 24.72 210 SER A C 1
ATOM 1431 O O . SER A 1 207 ? 27.504 7.040 34.906 1.00 24.62 210 SER A O 1
ATOM 1434 N N . GLU A 1 208 ? 26.875 5.517 33.380 1.00 24.32 211 GLU A N 1
ATOM 1435 C CA . GLU A 1 208 ? 25.533 6.115 33.167 1.00 24.25 211 GLU A CA 1
ATOM 1436 C C . GLU A 1 208 ? 24.379 5.151 33.353 1.00 23.13 211 GLU A C 1
ATOM 1437 O O . GLU A 1 208 ? 24.444 3.973 32.974 1.00 21.70 211 GLU A O 1
ATOM 1443 N N . VAL A 1 209 ? 23.293 5.693 33.878 1.00 21.55 212 VAL A N 1
ATOM 1444 C CA . VAL A 1 209 ? 22.037 4.948 34.005 1.00 21.86 212 VAL A CA 1
ATOM 1445 C C . VAL A 1 209 ? 20.871 5.792 33.511 1.00 21.94 212 VAL A C 1
ATOM 1446 O O . VAL A 1 209 ? 20.903 7.022 33.578 1.00 22.52 212 VAL A O 1
ATOM 1450 N N . GLN A 1 210 ? 19.850 5.132 32.989 1.00 22.54 213 GLN A N 1
ATOM 1451 C CA A GLN A 1 210 ? 18.654 5.829 32.513 0.70 22.79 213 GLN A CA 1
ATOM 1452 C CA B GLN A 1 210 ? 18.674 5.844 32.524 0.30 22.22 213 GLN A CA 1
ATOM 1453 C C . GLN A 1 210 ? 17.605 5.693 33.571 1.00 22.36 213 GLN A C 1
ATOM 1454 O O . GLN A 1 210 ? 17.326 4.598 34.011 1.00 22.66 213 GLN A O 1
ATOM 1465 N N . ILE A 1 211 ? 17.039 6.828 33.949 1.00 21.06 214 ILE A N 1
ATOM 1466 C CA . ILE A 1 211 ? 16.118 6.940 35.065 1.00 20.80 214 ILE A CA 1
ATOM 1467 C C . ILE A 1 211 ? 14.918 7.851 34.707 1.00 20.28 214 ILE A C 1
ATOM 1468 O O . ILE A 1 211 ? 15.002 8.656 33.745 1.00 18.67 214 ILE A O 1
ATOM 1473 N N . PRO A 1 212 ? 13.794 7.710 35.438 1.00 19.58 215 PRO A N 1
ATOM 1474 C CA . PRO A 1 212 ? 12.688 8.645 35.255 1.00 20.00 215 PRO A CA 1
ATOM 1475 C C . PRO A 1 212 ? 12.993 9.987 35.910 1.00 19.00 215 PRO A C 1
ATOM 1476 O O . PRO A 1 212 ? 13.298 10.059 37.113 1.00 18.84 215 PRO A O 1
ATOM 1480 N N . MET A 1 213 ? 12.912 11.015 35.075 1.00 17.61 216 MET A N 1
ATOM 1481 C CA . MET A 1 213 ? 13.269 12.373 35.417 1.00 17.92 216 MET A CA 1
ATOM 1482 C C . MET A 1 213 ? 12.028 13.266 35.390 1.00 17.38 216 MET A C 1
ATOM 1483 O O . MET A 1 213 ? 11.470 13.599 34.345 1.00 18.32 216 MET A O 1
ATOM 1488 N N . MET A 1 214 ? 11.591 13.607 36.582 1.00 16.87 217 MET A N 1
ATOM 1489 C CA . MET A 1 214 ? 10.465 14.511 36.764 1.00 16.73 217 MET A CA 1
ATOM 1490 C C . MET A 1 214 ? 10.860 15.907 36.317 1.00 16.87 217 MET A C 1
ATOM 1491 O O . MET A 1 214 ? 12.018 16.313 36.384 1.00 17.53 217 MET A O 1
ATOM 1496 N N . TYR A 1 215 ? 9.859 16.656 35.893 1.00 17.09 218 TYR A N 1
ATOM 1497 C CA . TYR A 1 215 ? 10.070 18.043 35.475 1.00 16.71 218 TYR A CA 1
ATOM 1498 C C . TYR A 1 215 ? 8.924 18.957 35.848 1.00 16.99 218 TYR A C 1
ATOM 1499 O O . TYR A 1 215 ? 7.773 18.598 35.746 1.00 16.52 218 TYR A O 1
ATOM 1508 N N . GLN A 1 216 ? 9.306 20.146 36.288 1.00 17.19 219 GLN A N 1
ATOM 1509 C CA . GLN A 1 216 ? 8.397 21.284 36.318 1.00 17.97 219 GLN A CA 1
ATOM 1510 C C . GLN A 1 216 ? 9.151 22.607 36.309 1.00 18.47 219 GLN A C 1
ATOM 1511 O O . GLN A 1 216 ? 10.315 22.701 36.696 1.00 17.90 219 GLN A O 1
ATOM 1517 N N . GLN A 1 217 ? 8.448 23.624 35.856 1.00 19.57 220 GLN A N 1
ATOM 1518 C CA . GLN A 1 217 ? 8.886 24.986 36.032 1.00 20.67 220 GLN A CA 1
ATOM 1519 C C . GLN A 1 217 ? 8.052 25.508 37.173 1.00 21.83 220 GLN A C 1
ATOM 1520 O O . GLN A 1 217 ? 6.840 25.618 37.075 1.00 21.06 220 GLN A O 1
ATOM 1526 N N . GLY A 1 218 ? 8.698 25.717 38.295 1.00 23.65 221 GLY A N 1
ATOM 1527 C CA . GLY A 1 218 ? 7.986 26.130 39.511 1.00 24.57 221 GLY A CA 1
ATOM 1528 C C . GLY A 1 218 ? 8.691 27.215 40.278 1.00 24.30 221 GLY A C 1
ATOM 1529 O O . GLY A 1 218 ? 9.823 27.598 39.978 1.00 23.70 221 GLY A O 1
ATOM 1530 N N . GLU A 1 219 ? 7.975 27.734 41.248 1.00 24.30 222 GLU A N 1
ATOM 1531 C CA . GLU A 1 219 ? 8.507 28.798 42.103 1.00 25.62 222 GLU A CA 1
ATOM 1532 C C . GLU A 1 219 ? 9.129 28.180 43.336 1.00 24.38 222 GLU A C 1
ATOM 1533 O O . GLU A 1 219 ? 8.456 27.696 44.234 1.00 26.42 222 GLU A O 1
ATOM 1539 N N . PHE A 1 220 ? 10.442 28.143 43.322 1.00 23.30 223 PHE A N 1
ATOM 1540 C CA . PHE A 1 220 ? 11.175 27.541 44.398 1.00 22.15 223 PHE A CA 1
ATOM 1541 C C . PHE A 1 220 ? 12.249 28.491 44.828 1.00 21.54 223 PHE A C 1
ATOM 1542 O O . PHE A 1 220 ? 12.534 29.484 44.148 1.00 20.54 223 PHE A O 1
ATOM 1550 N N . TYR A 1 221 ? 12.833 28.165 45.967 1.00 20.96 224 TYR A N 1
ATOM 1551 C CA . TYR A 1 221 ? 13.961 28.937 46.531 1.00 20.08 224 TYR A CA 1
ATOM 1552 C C . TYR A 1 221 ? 15.286 28.460 45.975 1.00 18.91 224 TYR A C 1
ATOM 1553 O O . TYR A 1 221 ? 15.627 27.294 46.057 1.00 19.40 224 TYR A O 1
ATOM 1562 N N . TYR A 1 222 ? 16.021 29.401 45.410 1.00 17.64 225 TYR A N 1
ATOM 1563 C CA . TYR A 1 222 ? 17.253 29.106 44.677 1.00 17.22 225 TYR A CA 1
ATOM 1564 C C . TYR A 1 222 ? 18.348 30.091 44.974 1.00 17.03 225 TYR A C 1
ATOM 1565 O O . TYR A 1 222 ? 18.123 31.293 45.109 1.00 17.11 225 TYR A O 1
ATOM 1574 N N . GLY A 1 223 ? 19.555 29.536 45.045 1.00 16.90 226 GLY A N 1
ATOM 1575 C CA . GLY A 1 223 ? 20.774 30.320 45.150 1.00 17.38 226 GLY A CA 1
ATOM 1576 C C . GLY A 1 223 ? 21.968 29.654 44.505 1.00 17.36 226 GLY A C 1
ATOM 1577 O O . GLY A 1 223 ? 21.986 28.438 44.314 1.00 16.78 226 GLY A O 1
ATOM 1578 N N . GLU A 1 224 ? 22.967 30.486 44.223 1.00 16.94 227 GLU A N 1
ATOM 1579 C CA . GLU A 1 224 ? 24.285 30.069 43.725 1.00 17.76 227 GLU A CA 1
ATOM 1580 C C . GLU A 1 224 ? 25.391 30.515 44.670 1.00 18.33 227 GLU A C 1
ATOM 1581 O O . GLU A 1 224 ? 25.407 31.655 45.139 1.00 17.49 227 GLU A O 1
ATOM 1587 N N . PHE A 1 225 ? 26.264 29.552 44.985 1.00 19.55 228 PHE A N 1
ATOM 1588 C CA . PHE A 1 225 ? 27.369 29.665 45.936 1.00 20.48 228 PHE A CA 1
ATOM 1589 C C . PHE A 1 225 ? 28.659 29.264 45.244 1.00 22.04 228 PHE A C 1
ATOM 1590 O O . PHE A 1 225 ? 28.656 28.416 44.357 1.00 21.19 228 PHE A O 1
ATOM 1598 N N . SER A 1 226 ? 29.758 29.891 45.633 1.00 23.61 229 SER A N 1
ATOM 1599 C CA . SER A 1 226 ? 31.076 29.537 45.061 1.00 25.07 229 SER A CA 1
ATOM 1600 C C . SER A 1 226 ? 31.537 28.178 45.579 1.00 25.60 229 SER A C 1
ATOM 1601 O O . SER A 1 226 ? 31.396 27.873 46.762 1.00 25.17 229 SER A O 1
ATOM 1604 N N . ASP A 1 227 ? 32.081 27.386 44.661 1.00 27.00 230 ASP A N 1
ATOM 1605 C CA . ASP A 1 227 ? 32.452 25.990 44.942 1.00 28.79 230 ASP A CA 1
ATOM 1606 C C . ASP A 1 227 ? 33.879 25.942 45.393 1.00 30.19 230 ASP A C 1
ATOM 1607 O O . ASP A 1 227 ? 34.425 24.881 45.719 1.00 30.37 230 ASP A O 1
ATOM 1612 N N . GLY A 1 228 ? 34.461 27.127 45.451 1.00 31.35 231 GLY A N 1
ATOM 1613 C CA . GLY A 1 228 ? 35.773 27.309 46.076 1.00 32.97 231 GLY A CA 1
ATOM 1614 C C . GLY A 1 228 ? 36.858 27.189 45.033 1.00 34.16 231 GLY A C 1
ATOM 1615 O O . GLY A 1 228 ? 38.053 27.377 45.309 1.00 35.40 231 GLY A O 1
ATOM 1616 N N . SER A 1 229 ? 36.421 26.866 43.824 1.00 35.23 232 SER A N 1
ATOM 1617 C CA . SER A 1 229 ? 37.335 26.724 42.692 1.00 35.82 232 SER A CA 1
ATOM 1618 C C . SER A 1 229 ? 37.772 28.112 42.247 1.00 36.03 232 SER A C 1
ATOM 1619 O O . SER A 1 229 ? 38.321 28.277 41.158 1.00 37.25 232 SER A O 1
ATOM 1622 N N . GLY A 1 233 ? 32.811 29.363 36.014 1.00 32.29 236 GLY A N 1
ATOM 1623 C CA . GLY A 1 233 ? 31.556 28.656 36.290 1.00 31.69 236 GLY A CA 1
ATOM 1624 C C . GLY A 1 233 ? 31.612 27.957 37.628 1.00 30.91 236 GLY A C 1
ATOM 1625 O O . GLY A 1 233 ? 30.859 27.020 37.894 1.00 31.80 236 GLY A O 1
ATOM 1626 N N . GLY A 1 234 ? 32.554 28.429 38.436 1.00 29.58 237 GLY A N 1
ATOM 1627 C CA . GLY A 1 234 ? 32.866 27.858 39.753 1.00 28.12 237 GLY A CA 1
ATOM 1628 C C . GLY A 1 234 ? 31.816 28.050 40.832 1.00 26.65 237 GLY A C 1
ATOM 1629 O O . GLY A 1 234 ? 32.076 28.627 41.902 1.00 25.64 237 GLY A O 1
ATOM 1630 N N . ILE A 1 235 ? 30.629 27.544 40.542 1.00 24.70 238 ILE A N 1
ATOM 1631 C CA . ILE A 1 235 ? 29.514 27.628 41.489 1.00 23.25 238 ILE A CA 1
ATOM 1632 C C . ILE A 1 235 ? 28.748 26.320 41.611 1.00 21.38 238 ILE A C 1
ATOM 1633 O O . ILE A 1 235 ? 28.801 25.457 40.741 1.00 20.47 238 ILE A O 1
ATOM 1638 N N . TYR A 1 236 ? 28.077 26.172 42.742 1.00 18.32 239 TYR A N 1
ATOM 1639 C CA . TYR A 1 236 ? 27.103 25.110 42.915 1.00 17.70 239 TYR A CA 1
ATOM 1640 C C . TYR A 1 236 ? 25.768 25.736 43.223 1.00 16.79 239 TYR A C 1
ATOM 1641 O O . TYR A 1 236 ? 25.677 26.897 43.597 1.00 17.16 239 TYR A O 1
ATOM 1650 N N . GLN A 1 237 ? 24.741 24.958 42.930 1.00 16.76 240 GLN A N 1
ATOM 1651 C CA . GLN A 1 237 ? 23.342 25.347 43.103 1.00 16.07 240 GLN A CA 1
ATOM 1652 C C . GLN A 1 237 ? 22.753 24.767 44.360 1.00 16.41 240 GLN A C 1
ATOM 1653 O O . GLN A 1 237 ? 23.036 23.643 44.737 1.00 17.31 240 GLN A O 1
ATOM 1659 N N . VAL A 1 238 ? 21.946 25.584 45.023 1.00 15.93 241 VAL A N 1
ATOM 1660 C CA . VAL A 1 238 ? 21.097 25.131 46.123 1.00 16.38 241 VAL A CA 1
ATOM 1661 C C . VAL A 1 238 ? 19.634 25.431 45.772 1.00 16.81 241 VAL A C 1
ATOM 1662 O O . VAL A 1 238 ? 19.276 26.554 45.418 1.00 16.96 241 VAL A O 1
ATOM 1666 N N . LEU A 1 239 ? 18.812 24.385 45.836 1.00 16.65 242 LEU A N 1
ATOM 1667 C CA . LEU A 1 239 ? 17.388 24.486 45.522 1.00 17.35 242 LEU A CA 1
ATOM 1668 C C . LEU A 1 239 ? 16.579 23.990 46.722 1.00 18.32 242 LEU A C 1
ATOM 1669 O O . LEU A 1 239 ? 16.808 22.886 47.227 1.00 18.68 242 LEU A O 1
ATOM 1674 N N . GLU A 1 240 ? 15.658 24.817 47.212 1.00 18.71 243 GLU A N 1
ATOM 1675 C CA . GLU A 1 240 ? 14.808 24.414 48.316 1.00 19.50 243 GLU A CA 1
ATOM 1676 C C . GLU A 1 240 ? 13.354 24.344 47.837 1.00 19.32 243 GLU A C 1
ATOM 1677 O O . GLU A 1 240 ? 12.814 25.298 47.305 1.00 18.63 243 GLU A O 1
ATOM 1683 N N . ILE A 1 241 ? 12.767 23.166 48.016 1.00 19.42 244 ILE A N 1
ATOM 1684 C CA . ILE A 1 241 ? 11.418 22.837 47.531 1.00 19.93 244 ILE A CA 1
ATOM 1685 C C . ILE A 1 241 ? 10.442 22.627 48.712 1.00 20.33 244 ILE A C 1
ATOM 1686 O O . ILE A 1 241 ? 10.588 21.648 49.493 1.00 19.83 244 ILE A O 1
ATOM 1691 N N . PRO A 1 242 ? 9.472 23.551 48.889 1.00 20.06 245 PRO A N 1
ATOM 1692 C CA . PRO A 1 242 ? 8.612 23.395 50.055 1.00 20.62 245 PRO A CA 1
ATOM 1693 C C . PRO A 1 242 ? 7.568 22.333 49.892 1.00 20.10 245 PRO A C 1
ATOM 1694 O O . PRO A 1 242 ? 7.110 22.048 48.797 1.00 20.31 245 PRO A O 1
ATOM 1698 N N . TYR A 1 243 ? 7.228 21.727 51.014 1.00 20.30 246 TYR A N 1
ATOM 1699 C CA . TYR A 1 243 ? 6.038 20.873 51.082 1.00 20.92 246 TYR A CA 1
ATOM 1700 C C . TYR A 1 243 ? 4.796 21.662 51.501 1.00 22.31 246 TYR A C 1
ATOM 1701 O O . TYR A 1 243 ? 4.874 22.731 52.117 1.00 22.98 246 TYR A O 1
ATOM 1710 N N . GLU A 1 244 ? 3.648 21.126 51.113 1.00 24.39 247 GLU A N 1
ATOM 1711 C CA . GLU A 1 244 ? 2.359 21.579 51.654 1.00 25.71 247 GLU A CA 1
ATOM 1712 C C . GLU A 1 244 ? 2.491 21.685 53.163 1.00 26.51 247 GLU A C 1
ATOM 1713 O O . GLU A 1 244 ? 3.119 20.849 53.797 1.00 26.19 247 GLU A O 1
ATOM 1719 N N . GLY A 1 245 ? 1.903 22.736 53.721 1.00 27.73 248 GLY A N 1
ATOM 1720 C CA . GLY A 1 245 ? 1.861 22.935 55.169 1.00 28.60 248 GLY A CA 1
ATOM 1721 C C . GLY A 1 245 ? 2.846 23.985 55.647 1.00 29.60 248 GLY A C 1
ATOM 1722 O O . GLY A 1 245 ? 2.811 24.422 56.805 1.00 30.39 248 GLY A O 1
ATOM 1723 N N . ASP A 1 246 ? 3.741 24.344 54.743 1.00 30.00 249 ASP A N 1
ATOM 1724 C CA . ASP A 1 246 ? 4.698 25.447 54.927 1.00 30.59 249 ASP A CA 1
ATOM 1725 C C . ASP A 1 246 ? 5.644 25.295 56.132 1.00 29.72 249 ASP A C 1
ATOM 1726 O O . ASP A 1 246 ? 6.264 26.272 56.584 1.00 30.28 249 ASP A O 1
ATOM 1731 N N . GLU A 1 247 ? 5.768 24.065 56.627 1.00 27.94 250 GLU A N 1
ATOM 1732 C CA . GLU A 1 247 ? 6.665 23.756 57.759 1.00 27.04 250 GLU A CA 1
ATOM 1733 C C . GLU A 1 247 ? 7.993 23.096 57.350 1.00 25.08 250 GLU A C 1
ATOM 1734 O O . GLU A 1 247 ? 9.064 23.363 57.899 1.00 24.41 250 GLU A O 1
ATOM 1740 N N . ILE A 1 248 ? 7.875 22.223 56.365 1.00 22.66 251 ILE A N 1
ATOM 1741 C CA . ILE A 1 248 ? 8.963 21.342 55.951 1.00 20.70 251 ILE A CA 1
ATOM 1742 C C . ILE A 1 248 ? 9.347 21.605 54.502 1.00 19.67 251 ILE A C 1
ATOM 1743 O O . ILE A 1 248 ? 8.496 21.938 53.672 1.00 19.20 251 ILE A O 1
ATOM 1748 N N . SER A 1 249 ? 10.629 21.397 54.207 1.00 18.94 252 SER A N 1
ATOM 1749 C CA . SER A 1 249 ? 11.145 21.520 52.837 1.00 19.64 252 SER A CA 1
ATOM 1750 C C . SER A 1 249 ? 12.230 20.511 52.564 1.00 19.37 252 SER A C 1
ATOM 1751 O O . SER A 1 249 ? 12.837 19.966 53.494 1.00 18.48 252 SER A O 1
ATOM 1754 N N . MET A 1 250 ? 12.480 20.268 51.286 1.00 19.74 253 MET A N 1
ATOM 1755 C CA . MET A 1 250 ? 13.672 19.513 50.877 1.00 19.74 253 MET A CA 1
ATOM 1756 C C . MET A 1 250 ? 14.668 20.465 50.240 1.00 19.96 253 MET A C 1
ATOM 1757 O O . MET A 1 250 ? 14.321 21.209 49.316 1.00 21.50 253 MET A O 1
ATOM 1762 N N . MET A 1 251 ? 15.893 20.442 50.738 1.00 19.07 254 MET A N 1
ATOM 1763 C CA . MET A 1 251 ? 17.015 21.185 50.158 1.00 19.44 254 MET A CA 1
ATOM 1764 C C . MET A 1 251 ? 17.950 20.267 49.382 1.00 19.05 254 MET A C 1
ATOM 1765 O O . MET A 1 251 ? 18.390 19.216 49.854 1.00 19.36 254 MET A O 1
ATOM 1770 N N . LEU A 1 252 ? 18.175 20.661 48.143 1.00 18.43 255 LEU A N 1
ATOM 1771 C CA . LEU A 1 252 ? 19.042 19.965 47.212 1.00 19.04 255 LEU A CA 1
ATOM 1772 C C . LEU A 1 252 ? 20.274 20.809 46.887 1.00 19.03 255 LEU A C 1
ATOM 1773 O O . LEU A 1 252 ? 20.191 22.010 46.611 1.00 19.10 255 LEU A O 1
ATOM 1778 N N . VAL A 1 253 ? 21.413 20.151 46.939 1.00 18.74 256 VAL A N 1
ATOM 1779 C CA . VAL A 1 253 ? 22.701 20.768 46.650 1.00 18.70 256 VAL A CA 1
ATOM 1780 C C . VAL A 1 253 ? 23.428 20.012 45.542 1.00 18.58 256 VAL A C 1
ATOM 1781 O O . VAL A 1 253 ? 23.694 18.790 45.635 1.00 17.89 256 VAL A O 1
ATOM 1785 N N . LEU A 1 254 ? 23.741 20.763 44.496 1.00 18.62 257 LEU A N 1
ATOM 1786 C CA . LEU A 1 254 ? 24.266 20.202 43.236 1.00 18.71 257 LEU A CA 1
ATOM 1787 C C . LEU A 1 254 ? 25.448 20.953 42.638 1.00 18.52 257 LEU A C 1
ATOM 1788 O O . LEU A 1 254 ? 25.390 22.144 42.292 1.00 18.41 257 LEU A O 1
ATOM 1793 N N . SER A 1 255 ? 26.535 20.217 42.509 1.00 19.06 258 SER A N 1
ATOM 1794 C CA . SER A 1 255 ? 27.765 20.732 41.883 1.00 19.23 258 SER A CA 1
ATOM 1795 C C . SER A 1 255 ? 27.561 20.946 40.406 1.00 20.18 258 SER A C 1
ATOM 1796 O O . SER A 1 255 ? 26.624 20.448 39.823 1.00 19.14 258 SER A O 1
ATOM 1799 N N . ARG A 1 256 ? 28.467 21.691 39.793 1.00 21.54 259 ARG A N 1
ATOM 1800 C CA A ARG A 1 256 ? 28.423 21.798 38.353 0.70 22.54 259 ARG A CA 1
ATOM 1801 C CA B ARG A 1 256 ? 28.490 21.794 38.349 0.30 22.27 259 ARG A CA 1
ATOM 1802 C C . ARG A 1 256 ? 28.671 20.391 37.820 1.00 23.30 259 ARG A C 1
ATOM 1803 O O . ARG A 1 256 ? 29.323 19.578 38.445 1.00 22.56 259 ARG A O 1
ATOM 1818 N N . GLN A 1 257 ? 28.128 20.156 36.650 1.00 24.92 260 GLN A N 1
ATOM 1819 C CA . GLN A 1 257 ? 28.156 18.866 35.983 1.00 26.81 260 GLN A CA 1
ATOM 1820 C C . GLN A 1 257 ? 29.566 18.251 35.890 1.00 27.40 260 GLN A C 1
ATOM 1821 O O . GLN A 1 257 ? 29.739 17.031 35.942 1.00 28.54 260 GLN A O 1
ATOM 1827 N N . GLU A 1 258 ? 30.575 19.103 35.784 1.00 27.84 261 GLU A N 1
ATOM 1828 C CA . GLU A 1 258 ? 31.922 18.641 35.443 1.00 28.55 261 GLU A CA 1
ATOM 1829 C C . GLU A 1 258 ? 32.662 18.225 36.696 1.00 27.84 261 GLU A C 1
ATOM 1830 O O . GLU A 1 258 ? 33.820 17.805 36.650 1.00 28.13 261 GLU A O 1
ATOM 1836 N N . VAL A 1 259 ? 31.969 18.379 37.808 1.00 26.69 262 VAL A N 1
ATOM 1837 C CA . VAL A 1 259 ? 32.566 18.293 39.148 1.00 25.86 262 VAL A CA 1
ATOM 1838 C C . VAL A 1 259 ? 31.898 17.224 40.061 1.00 24.98 262 VAL A C 1
ATOM 1839 O O . VAL A 1 259 ? 30.692 17.209 40.225 1.00 24.11 262 VAL A O 1
ATOM 1843 N N . PRO A 1 260 ? 32.701 16.351 40.691 1.00 23.61 263 PRO A N 1
ATOM 1844 C CA . PRO A 1 260 ? 32.048 15.382 41.588 1.00 22.60 263 PRO A CA 1
ATOM 1845 C C . PRO A 1 260 ? 31.550 15.968 42.898 1.00 21.80 263 PRO A C 1
ATOM 1846 O O . PRO A 1 260 ? 32.120 16.926 43.451 1.00 21.20 263 PRO A O 1
ATOM 1850 N N . LEU A 1 261 ? 30.484 15.353 43.374 1.00 20.86 264 LEU A N 1
ATOM 1851 C CA . LEU A 1 261 ? 29.829 15.750 44.626 1.00 20.56 264 LEU A CA 1
ATOM 1852 C C . LEU A 1 261 ? 30.870 15.817 45.732 1.00 20.51 264 LEU A C 1
ATOM 1853 O O . LEU A 1 261 ? 30.837 16.690 46.597 1.00 20.79 264 LEU A O 1
ATOM 1858 N N . ALA A 1 262 ? 31.816 14.893 45.676 1.00 21.19 265 ALA A N 1
ATOM 1859 C CA . ALA A 1 262 ? 32.879 14.803 46.701 1.00 21.30 265 ALA A CA 1
ATOM 1860 C C . ALA A 1 262 ? 33.672 16.110 46.851 1.00 21.98 265 ALA A C 1
ATOM 1861 O O . ALA A 1 262 ? 34.269 16.374 47.899 1.00 21.20 265 ALA A O 1
ATOM 1863 N N . THR A 1 263 ? 33.638 16.934 45.814 1.00 22.43 266 THR A N 1
ATOM 1864 C CA . THR A 1 263 ? 34.357 18.226 45.822 1.00 23.06 266 THR A CA 1
ATOM 1865 C C . THR A 1 263 ? 33.664 19.200 46.747 1.00 22.57 266 THR A C 1
ATOM 1866 O O . THR A 1 263 ? 34.286 20.062 47.341 1.00 22.16 266 THR A O 1
ATOM 1870 N N . LEU A 1 264 ? 32.350 19.053 46.841 1.00 21.14 267 LEU A N 1
ATOM 1871 C CA . LEU A 1 264 ? 31.511 19.944 47.655 1.00 21.47 267 LEU A CA 1
ATOM 1872 C C . LEU A 1 264 ? 31.394 19.454 49.085 1.00 21.32 267 LEU A C 1
ATOM 1873 O O . LEU A 1 264 ? 31.197 20.238 50.004 1.00 21.65 267 LEU A O 1
ATOM 1878 N N . GLU A 1 265 ? 31.492 18.143 49.250 1.00 20.26 268 GLU A N 1
ATOM 1879 C CA . GLU A 1 265 ? 31.243 17.516 50.566 1.00 19.84 268 GLU A CA 1
ATOM 1880 C C . GLU A 1 265 ? 32.087 18.101 51.714 1.00 19.94 268 GLU A C 1
ATOM 1881 O O . GLU A 1 265 ? 31.574 18.355 52.799 1.00 18.58 268 GLU A O 1
ATOM 1887 N N . PRO A 1 266 ? 33.376 18.347 51.480 1.00 20.73 269 PRO A N 1
ATOM 1888 C CA . PRO A 1 266 ? 34.154 18.860 52.638 1.00 20.82 269 PRO A CA 1
ATOM 1889 C C . PRO A 1 266 ? 33.681 20.238 53.131 1.00 21.08 269 PRO A C 1
ATOM 1890 O O . PRO A 1 266 ? 33.974 20.652 54.271 1.00 22.08 269 PRO A O 1
ATOM 1894 N N . LEU A 1 267 ? 32.923 20.913 52.282 1.00 21.02 270 LEU A N 1
ATOM 1895 C CA . LEU A 1 267 ? 32.506 22.276 52.543 1.00 20.99 270 LEU A CA 1
ATOM 1896 C C . LEU A 1 267 ? 31.377 22.264 53.538 1.00 21.43 270 LEU A C 1
ATOM 1897 O O . LEU A 1 267 ? 31.105 23.267 54.201 1.00 21.67 270 LEU A O 1
ATOM 1902 N N . VAL A 1 268 ? 30.722 21.110 53.638 1.00 21.01 271 VAL A N 1
ATOM 1903 C CA . VAL A 1 268 ? 29.445 21.032 54.382 1.00 21.59 271 VAL A CA 1
ATOM 1904 C C . VAL A 1 268 ? 29.626 21.034 55.896 1.00 22.34 271 VAL A C 1
ATOM 1905 O O . VAL A 1 268 ? 30.061 20.050 56.525 1.00 22.40 271 VAL A O 1
ATOM 1909 N N . LYS A 1 269 ? 29.285 22.201 56.444 1.00 21.73 272 LYS A N 1
ATOM 1910 C CA . LYS A 1 269 ? 29.407 22.525 57.860 1.00 21.74 272 LYS A CA 1
ATOM 1911 C C . LYS A 1 269 ? 28.126 23.187 58.324 1.00 20.67 272 LYS A C 1
ATOM 1912 O O . LYS A 1 269 ? 27.342 23.681 57.512 1.00 19.86 272 LYS A O 1
ATOM 1918 N N . ALA A 1 270 ? 27.912 23.179 59.629 1.00 20.03 273 ALA A N 1
ATOM 1919 C CA . ALA A 1 270 ? 26.668 23.713 60.194 1.00 19.53 273 ALA A CA 1
ATOM 1920 C C . ALA A 1 270 ? 26.447 25.163 59.761 1.00 19.12 273 ALA A C 1
ATOM 1921 O O . ALA A 1 270 ? 25.329 25.562 59.447 1.00 18.55 273 ALA A O 1
ATOM 1923 N N . GLN A 1 271 ? 27.527 25.935 59.728 1.00 18.43 274 GLN A N 1
ATOM 1924 C CA . GLN A 1 271 ? 27.420 27.376 59.444 1.00 18.44 274 GLN A CA 1
ATOM 1925 C C . GLN A 1 271 ? 26.965 27.554 58.008 1.00 18.30 274 GLN A C 1
ATOM 1926 O O . GLN A 1 271 ? 26.173 28.444 57.698 1.00 18.83 274 GLN A O 1
ATOM 1932 N N . LEU A 1 272 ? 27.455 26.677 57.141 1.00 18.55 275 LEU A N 1
ATOM 1933 C CA . LEU A 1 272 ? 27.093 26.736 55.694 1.00 18.19 275 LEU A CA 1
ATOM 1934 C C . LEU A 1 272 ? 25.625 26.365 55.495 1.00 19.05 275 LEU A C 1
ATOM 1935 O O . LEU A 1 272 ? 24.885 26.988 54.728 1.00 18.85 275 LEU A O 1
ATOM 1940 N N . VAL A 1 273 ? 25.198 25.326 56.205 1.00 19.37 276 VAL A N 1
ATOM 1941 C CA . VAL A 1 273 ? 23.811 24.900 56.107 1.00 19.22 276 VAL A CA 1
ATOM 1942 C C . VAL A 1 273 ? 22.891 26.085 56.418 1.00 18.76 276 VAL A C 1
ATOM 1943 O O . VAL A 1 273 ? 21.953 26.360 55.681 1.00 18.99 276 VAL A O 1
ATOM 1947 N N . GLU A 1 274 ? 23.243 26.846 57.450 1.00 19.57 277 GLU A N 1
ATOM 1948 C CA . GLU A 1 274 ? 22.460 28.028 57.862 1.00 18.90 277 GLU A CA 1
ATOM 1949 C C . GLU A 1 274 ? 22.450 29.068 56.738 1.00 18.62 277 GLU A C 1
ATOM 1950 O O . GLU A 1 274 ? 21.399 29.649 56.393 1.00 18.24 277 GLU A O 1
ATOM 1956 N N . GLU A 1 275 ? 23.636 29.285 56.175 1.00 18.80 278 GLU A N 1
ATOM 1957 C CA . GLU A 1 275 ? 23.824 30.270 55.072 1.00 18.43 278 GLU A CA 1
ATOM 1958 C C . GLU A 1 275 ? 22.962 29.917 53.854 1.00 18.68 278 GLU A C 1
ATOM 1959 O O . GLU A 1 275 ? 22.281 30.779 53.253 1.00 17.73 278 GLU A O 1
ATOM 1965 N N . TRP A 1 276 ? 22.972 28.639 53.503 1.00 18.05 279 TRP A N 1
ATOM 1966 C CA . TRP A 1 276 ? 22.139 28.152 52.414 1.00 17.96 279 TRP A CA 1
ATOM 1967 C C . TRP A 1 276 ? 20.682 28.592 52.681 1.00 18.30 279 TRP A C 1
ATOM 1968 O O . TRP A 1 276 ? 20.030 29.233 51.862 1.00 18.06 279 TRP A O 1
ATOM 1979 N N . ALA A 1 277 ? 20.193 28.265 53.871 1.00 18.89 280 ALA A N 1
ATOM 1980 C CA . ALA A 1 277 ? 18.796 28.527 54.220 1.00 18.55 280 ALA A CA 1
ATOM 1981 C C . ALA A 1 277 ? 18.449 30.016 54.126 1.00 18.95 280 ALA A C 1
ATOM 1982 O O . ALA A 1 277 ? 17.328 30.382 53.769 1.00 18.53 280 ALA A O 1
ATOM 1984 N N . ASN A 1 278 ? 19.436 30.849 54.441 1.00 18.73 281 ASN A N 1
ATOM 1985 C CA . ASN A 1 278 ? 19.277 32.304 54.554 1.00 18.95 281 ASN A CA 1
ATOM 1986 C C . ASN A 1 278 ? 19.596 33.041 53.273 1.00 18.02 281 ASN A C 1
ATOM 1987 O O . ASN A 1 278 ? 19.379 34.242 53.190 1.00 17.69 281 ASN A O 1
ATOM 1992 N N . SER A 1 279 ? 20.040 32.299 52.266 1.00 17.63 282 SER A N 1
ATOM 1993 C CA . SER A 1 279 ? 20.555 32.902 51.003 1.00 17.42 282 SER A CA 1
ATOM 1994 C C . SER A 1 279 ? 19.734 32.568 49.761 1.00 18.50 282 SER A C 1
ATOM 1995 O O . SER A 1 279 ? 19.931 33.157 48.696 1.00 22.03 282 SER A O 1
ATOM 1998 N N . VAL A 1 280 ? 18.820 31.619 49.881 1.00 17.93 283 VAL A N 1
ATOM 1999 C CA . VAL A 1 280 ? 17.997 31.224 48.728 1.00 17.68 283 VAL A CA 1
ATOM 2000 C C . VAL A 1 280 ? 16.812 32.191 48.548 1.00 18.09 283 VAL A C 1
ATOM 2001 O O . VAL A 1 280 ? 16.249 32.709 49.511 1.00 18.11 283 VAL A O 1
ATOM 2005 N N . LYS A 1 281 ? 16.499 32.449 47.284 1.00 18.14 284 LYS A N 1
ATOM 2006 C CA . LYS A 1 281 ? 15.451 33.404 46.858 1.00 17.86 284 LYS A CA 1
ATOM 2007 C C . LYS A 1 281 ? 14.369 32.727 46.040 1.00 18.79 284 LYS A C 1
ATOM 2008 O O . LYS A 1 281 ? 14.654 32.034 45.073 1.00 18.56 284 LYS A O 1
ATOM 2014 N N . LYS A 1 282 ? 13.121 32.966 46.433 1.00 18.78 285 LYS A N 1
ATOM 2015 C CA . LYS A 1 282 ? 11.977 32.380 45.711 1.00 18.47 285 LYS A CA 1
ATOM 2016 C C . LYS A 1 282 ? 11.867 33.004 44.328 1.00 18.35 285 LYS A C 1
ATOM 2017 O O . LYS A 1 282 ? 11.883 34.222 44.161 1.00 16.12 285 LYS A O 1
ATOM 2023 N N . GLN A 1 283 ? 11.745 32.131 43.347 1.00 18.37 286 GLN A N 1
ATOM 2024 C CA . GLN A 1 283 ? 11.724 32.519 41.945 1.00 18.73 286 GLN A CA 1
ATOM 2025 C C . GLN A 1 283 ? 11.334 31.343 41.065 1.00 19.70 286 GLN A C 1
ATOM 2026 O O . GLN A 1 283 ? 11.374 30.202 41.513 1.00 20.06 286 GLN A O 1
ATOM 2032 N N . LYS A 1 284 ? 10.943 31.618 39.819 1.00 20.50 287 LYS A N 1
ATOM 2033 C CA . LYS A 1 284 ? 10.769 30.525 38.827 1.00 21.12 287 LYS A CA 1
ATOM 2034 C C . LYS A 1 284 ? 12.089 29.798 38.516 1.00 20.20 287 LYS A C 1
ATOM 2035 O O . LYS A 1 284 ? 13.102 30.395 38.163 1.00 19.23 287 LYS A O 1
ATOM 2041 N N . VAL A 1 285 ? 12.021 28.480 38.625 1.00 18.94 288 VAL A N 1
ATOM 2042 C CA . VAL A 1 285 ? 13.128 27.599 38.310 1.00 18.23 288 VAL A CA 1
ATOM 2043 C C . VAL A 1 285 ? 12.645 26.429 37.451 1.00 18.57 288 VAL A C 1
ATOM 2044 O O . VAL A 1 285 ? 11.587 25.889 37.702 1.00 19.43 288 VAL A O 1
ATOM 2048 N N . GLU A 1 286 ? 13.441 26.107 36.431 1.00 18.01 289 GLU A N 1
ATOM 2049 C CA . GLU A 1 286 ? 13.315 24.869 35.645 1.00 17.71 289 GLU A CA 1
ATOM 2050 C C . GLU A 1 286 ? 13.957 23.735 36.424 1.00 17.51 289 GLU A C 1
ATOM 2051 O O . GLU A 1 286 ? 15.164 23.712 36.596 1.00 17.45 289 GLU A O 1
ATOM 2057 N N . VAL A 1 287 ? 13.138 22.797 36.897 1.00 17.81 290 VAL A N 1
ATOM 2058 C CA . VAL A 1 287 ? 13.608 21.710 37.751 1.00 18.27 290 VAL A CA 1
ATOM 2059 C C . VAL A 1 287 ? 13.425 20.350 37.090 1.00 18.20 290 VAL A C 1
ATOM 2060 O O . VAL A 1 287 ? 12.306 19.959 36.746 1.00 17.65 290 VAL A O 1
ATOM 2064 N N . TYR A 1 288 ? 14.554 19.659 36.962 1.00 17.76 291 TYR A N 1
ATOM 2065 C CA . TYR A 1 288 ? 14.622 18.239 36.561 1.00 17.51 291 TYR A CA 1
ATOM 2066 C C . TYR A 1 288 ? 15.147 17.457 37.751 1.00 17.65 291 TYR A C 1
ATOM 2067 O O . TYR A 1 288 ? 16.301 17.622 38.177 1.00 17.23 291 TYR A O 1
ATOM 2076 N N . LEU A 1 289 ? 14.296 16.587 38.255 1.00 17.18 292 LEU A N 1
ATOM 2077 C CA . LEU A 1 289 ? 14.546 15.833 39.492 1.00 17.77 292 LEU A CA 1
ATOM 2078 C C . LEU A 1 289 ? 14.138 14.346 39.337 1.00 17.89 292 LEU A C 1
ATOM 2079 O O . LEU A 1 289 ? 13.018 14.046 38.985 1.00 17.44 292 LEU A O 1
ATOM 2084 N N . PRO A 1 290 ? 15.067 13.420 39.593 1.00 18.74 293 PRO A N 1
ATOM 2085 C CA . PRO A 1 290 ? 14.635 12.033 39.495 1.00 19.75 293 PRO A CA 1
ATOM 2086 C C . PRO A 1 290 ? 13.591 11.638 40.501 1.00 20.17 293 PRO A C 1
ATOM 2087 O O . PRO A 1 290 ? 13.601 12.081 41.632 1.00 18.76 293 PRO A O 1
ATOM 2091 N N . ARG A 1 291 ? 12.722 10.749 40.039 1.00 21.92 294 ARG A N 1
ATOM 2092 C CA . ARG A 1 291 ? 11.864 9.942 40.903 1.00 22.75 294 ARG A CA 1
ATOM 2093 C C . ARG A 1 291 ? 12.805 8.880 41.498 1.00 23.07 294 ARG A C 1
ATOM 2094 O O . ARG A 1 291 ? 13.374 8.086 40.777 1.00 23.47 294 ARG A O 1
ATOM 2102 N N . PHE A 1 292 ? 12.956 8.845 42.821 1.00 22.06 295 PHE A N 1
ATOM 2103 C CA . PHE A 1 292 ? 13.913 7.911 43.435 1.00 21.64 295 PHE A CA 1
ATOM 2104 C C . PHE A 1 292 ? 13.535 7.477 44.839 1.00 21.27 295 PHE A C 1
ATOM 2105 O O . PHE A 1 292 ? 12.740 8.102 45.483 1.00 20.37 295 PHE A O 1
ATOM 2113 N N . THR A 1 293 ? 14.069 6.326 45.222 1.00 22.31 296 THR A N 1
ATOM 2114 C CA . THR A 1 293 ? 13.995 5.828 46.590 1.00 23.34 296 THR A CA 1
ATOM 2115 C C . THR A 1 293 ? 15.406 5.591 47.116 1.00 24.14 296 THR A C 1
ATOM 2116 O O . THR A 1 293 ? 16.320 5.226 46.373 1.00 24.11 296 THR A O 1
ATOM 2120 N N . VAL A 1 294 ? 15.604 5.892 48.382 1.00 24.62 297 VAL A N 1
ATOM 2121 C CA . VAL A 1 294 ? 16.862 5.562 49.047 1.00 25.75 297 VAL A CA 1
ATOM 2122 C C . VAL A 1 294 ? 16.568 4.928 50.386 1.00 25.64 297 VAL A C 1
ATOM 2123 O O . VAL A 1 294 ? 15.605 5.265 51.074 1.00 22.54 297 VAL A O 1
ATOM 2127 N N . GLU A 1 295 ? 17.397 3.946 50.692 1.00 26.38 298 GLU A N 1
ATOM 2128 C CA . GLU A 1 295 ? 17.334 3.201 51.943 1.00 27.51 298 GLU A CA 1
ATOM 2129 C C . GLU A 1 295 ? 18.744 3.032 52.509 1.00 27.32 298 GLU A C 1
ATOM 2130 O O . GLU A 1 295 ? 19.731 2.937 51.763 1.00 28.47 298 GLU A O 1
ATOM 2136 N N . GLN A 1 296 ? 18.848 3.009 53.826 1.00 25.21 299 GLN A N 1
ATOM 2137 C CA . GLN A 1 296 ? 20.125 2.701 54.443 1.00 23.25 299 GLN A CA 1
ATOM 2138 C C . GLN A 1 296 ? 19.951 2.171 55.851 1.00 21.46 299 GLN A C 1
ATOM 2139 O O . GLN A 1 296 ? 19.187 2.723 56.605 1.00 19.95 299 GLN A O 1
ATOM 2145 N N . GLU A 1 297 ? 20.672 1.096 56.171 1.00 20.66 300 GLU A N 1
ATOM 2146 C CA . GLU A 1 297 ? 20.893 0.704 57.572 1.00 20.20 300 GLU A CA 1
ATOM 2147 C C . GLU A 1 297 ? 22.327 1.087 57.933 1.00 20.78 300 GLU A C 1
ATOM 2148 O O . GLU A 1 297 ? 23.264 0.752 57.227 1.00 20.71 300 GLU A O 1
ATOM 2154 N N . ILE A 1 298 ? 22.497 1.811 59.014 1.00 21.15 301 ILE A N 1
ATOM 2155 C CA . ILE A 1 298 ? 23.835 2.232 59.386 1.00 22.41 301 ILE A CA 1
ATOM 2156 C C . ILE A 1 298 ? 24.305 1.542 60.650 1.00 22.79 301 ILE A C 1
ATOM 2157 O O . ILE A 1 298 ? 23.530 1.047 61.467 1.00 21.81 301 ILE A O 1
ATOM 2162 N N . ASP A 1 299 ? 25.619 1.595 60.822 1.00 24.04 302 ASP A N 1
ATOM 2163 C CA . ASP A 1 299 ? 26.264 0.969 61.976 1.00 24.84 302 ASP A CA 1
ATOM 2164 C C . ASP A 1 299 ? 26.269 2.061 63.022 1.00 24.00 302 ASP A C 1
ATOM 2165 O O . ASP A 1 299 ? 27.179 2.885 63.059 1.00 22.40 302 ASP A O 1
ATOM 2170 N N . LEU A 1 300 ? 25.209 2.118 63.814 1.00 23.59 303 LEU A N 1
ATOM 2171 C CA . LEU A 1 300 ? 25.022 3.292 64.676 1.00 23.58 303 LEU A CA 1
ATOM 2172 C C . LEU A 1 300 ? 26.040 3.329 65.800 1.00 23.43 303 LEU A C 1
ATOM 2173 O O . LEU A 1 300 ? 26.457 4.403 66.245 1.00 23.15 303 LEU A O 1
ATOM 2178 N N . LYS A 1 301 ? 26.492 2.161 66.212 1.00 23.44 304 LYS A N 1
ATOM 2179 C CA . LYS A 1 301 ? 27.528 2.104 67.247 1.00 23.64 304 LYS A CA 1
ATOM 2180 C C . LYS A 1 301 ? 28.826 2.754 66.764 1.00 23.75 304 LYS A C 1
ATOM 2181 O O . LYS A 1 301 ? 29.498 3.472 67.514 1.00 22.96 304 LYS A O 1
ATOM 2187 N N . ASP A 1 302 ? 29.166 2.508 65.511 1.00 23.33 305 ASP A N 1
ATOM 2188 C CA . ASP A 1 302 ? 30.403 3.045 64.941 1.00 23.39 305 ASP A CA 1
ATOM 2189 C C . ASP A 1 302 ? 30.282 4.549 64.868 1.00 23.61 305 ASP A C 1
ATOM 2190 O O . ASP A 1 302 ? 31.237 5.309 65.083 1.00 24.19 305 ASP A O 1
ATOM 2195 N N . VAL A 1 303 ? 29.074 4.991 64.574 1.00 23.94 306 VAL A N 1
ATOM 2196 C CA . VAL A 1 303 ? 28.870 6.417 64.315 1.00 23.61 306 VAL A CA 1
ATOM 2197 C C . VAL A 1 303 ? 28.969 7.165 65.647 1.00 23.48 306 VAL A C 1
ATOM 2198 O O . VAL A 1 303 ? 29.642 8.193 65.776 1.00 23.31 306 VAL A O 1
ATOM 2202 N N . LEU A 1 304 ? 28.335 6.596 66.654 1.00 23.82 307 LEU A N 1
ATOM 2203 C CA . LEU A 1 304 ? 28.305 7.218 67.978 1.00 23.56 307 LEU A CA 1
ATOM 2204 C C . LEU A 1 304 ? 29.708 7.217 68.555 1.00 24.18 307 LEU A C 1
ATOM 2205 O O . LEU A 1 304 ? 30.139 8.171 69.216 1.00 24.62 307 LEU A O 1
ATOM 2210 N N . LYS A 1 305 ? 30.433 6.145 68.286 1.00 24.52 308 LYS A N 1
ATOM 2211 C CA . LYS A 1 305 ? 31.801 6.037 68.802 1.00 24.96 308 LYS A CA 1
ATOM 2212 C C . LYS A 1 305 ? 32.663 7.104 68.167 1.00 24.77 308 LYS A C 1
ATOM 2213 O O . LYS A 1 305 ? 33.545 7.687 68.805 1.00 24.27 308 LYS A O 1
ATOM 2219 N N . ALA A 1 306 ? 32.376 7.390 66.909 1.00 24.78 309 ALA A N 1
ATOM 2220 C CA . ALA A 1 306 ? 33.122 8.415 66.162 1.00 24.92 309 ALA A CA 1
ATOM 2221 C C . ALA A 1 306 ? 32.877 9.800 66.753 1.00 25.68 309 ALA A C 1
ATOM 2222 O O . ALA A 1 306 ? 33.730 10.690 66.664 1.00 26.30 309 ALA A O 1
ATOM 2224 N N . LEU A 1 307 ? 31.733 9.963 67.397 1.00 25.96 310 LEU A N 1
ATOM 2225 C CA . LEU A 1 307 ? 31.386 11.219 68.086 1.00 26.52 310 LEU A CA 1
ATOM 2226 C C . LEU A 1 307 ? 32.136 11.310 69.397 1.00 26.76 310 LEU A C 1
ATOM 2227 O O . LEU A 1 307 ? 32.257 12.378 69.980 1.00 27.13 310 LEU A O 1
ATOM 2232 N N . GLY A 1 308 ? 32.610 10.162 69.855 1.00 26.96 311 GLY A N 1
ATOM 2233 C CA . GLY A 1 308 ? 33.338 10.069 71.117 1.00 27.38 311 GLY A CA 1
ATOM 2234 C C . GLY A 1 308 ? 32.556 9.381 72.217 1.00 28.02 311 GLY A C 1
ATOM 2235 O O . GLY A 1 308 ? 32.927 9.428 73.389 1.00 28.26 311 GLY A O 1
ATOM 2236 N N . ILE A 1 309 ? 31.470 8.733 71.829 1.00 27.97 312 ILE A N 1
ATOM 2237 C CA . ILE A 1 309 ? 30.625 7.993 72.776 1.00 28.56 312 ILE A CA 1
ATOM 2238 C C . ILE A 1 309 ? 31.005 6.524 72.816 1.00 28.86 312 ILE A C 1
ATOM 2239 O O . ILE A 1 309 ? 30.688 5.745 71.904 1.00 28.55 312 ILE A O 1
ATOM 2244 N N . THR A 1 310 ? 31.694 6.161 73.892 1.00 29.45 313 THR A N 1
ATOM 2245 C CA . THR A 1 310 ? 32.312 4.833 74.005 1.00 29.76 313 THR A CA 1
ATOM 2246 C C . THR A 1 310 ? 31.947 4.061 75.265 1.00 29.97 313 THR A C 1
ATOM 2247 O O . THR A 1 310 ? 31.821 2.832 75.231 1.00 30.04 313 THR A O 1
ATOM 2251 N N . GLU A 1 311 ? 31.762 4.796 76.356 1.00 29.96 314 GLU A N 1
ATOM 2252 C CA . GLU A 1 311 ? 31.573 4.216 77.699 1.00 30.07 314 GLU A CA 1
ATOM 2253 C C . GLU A 1 311 ? 30.283 3.409 77.850 1.00 29.85 314 GLU A C 1
ATOM 2254 O O . GLU A 1 311 ? 30.262 2.400 78.559 1.00 29.56 314 GLU A O 1
ATOM 2260 N N . ILE A 1 312 ? 29.216 3.875 77.203 1.00 29.29 315 ILE A N 1
ATOM 2261 C CA . ILE A 1 312 ? 27.896 3.211 77.292 1.00 29.39 315 ILE A CA 1
ATOM 2262 C C . ILE A 1 312 ? 27.922 1.805 76.709 1.00 28.69 315 ILE A C 1
ATOM 2263 O O . ILE A 1 312 ? 27.044 0.990 76.989 1.00 28.85 315 ILE A O 1
ATOM 2268 N N . PHE A 1 313 ? 28.954 1.536 75.921 1.00 28.11 316 PHE A N 1
ATOM 2269 C CA . PHE A 1 313 ? 29.027 0.320 75.104 1.00 27.48 316 PHE A CA 1
ATOM 2270 C C . PHE A 1 313 ? 29.864 -0.727 75.807 1.00 27.90 316 PHE A C 1
ATOM 2271 O O . PHE A 1 313 ? 30.003 -1.857 75.346 1.00 27.23 316 PHE A O 1
ATOM 2279 N N . ILE A 1 314 ? 30.414 -0.327 76.944 1.00 28.16 317 ILE A N 1
ATOM 2280 C CA . ILE A 1 314 ? 31.284 -1.216 77.731 1.00 29.12 317 ILE A CA 1
ATOM 2281 C C . ILE A 1 314 ? 30.653 -1.685 79.032 1.00 29.19 317 ILE A C 1
ATOM 2282 O O . ILE A 1 314 ? 29.793 -1.032 79.629 1.00 28.46 317 ILE A O 1
ATOM 2287 N N . LYS A 1 315 ? 31.141 -2.840 79.459 1.00 30.01 318 LYS A N 1
ATOM 2288 C CA . LYS A 1 315 ? 30.544 -3.607 80.570 1.00 30.66 318 LYS A CA 1
ATOM 2289 C C . LYS A 1 315 ? 30.304 -2.779 81.826 1.00 31.25 318 LYS A C 1
ATOM 2290 O O . LYS A 1 315 ? 29.346 -2.998 82.569 1.00 31.56 318 LYS A O 1
ATOM 2296 N N . ASP A 1 316 ? 31.202 -1.835 82.051 1.00 31.80 319 ASP A N 1
ATOM 2297 C CA . ASP A 1 316 ? 31.229 -1.073 83.292 1.00 32.20 319 ASP A CA 1
ATOM 2298 C C . ASP A 1 316 ? 30.703 0.321 83.075 1.00 32.02 319 ASP A C 1
ATOM 2299 O O . ASP A 1 316 ? 31.052 1.254 83.787 1.00 32.25 319 ASP A O 1
ATOM 2304 N N . ALA A 1 317 ? 29.847 0.446 82.070 1.00 31.83 320 ALA A N 1
ATOM 2305 C CA . ALA A 1 317 ? 29.080 1.686 81.846 1.00 31.64 320 ALA A CA 1
ATOM 2306 C C . ALA A 1 317 ? 28.263 2.066 83.083 1.00 31.83 320 ALA A C 1
ATOM 2307 O O . ALA A 1 317 ? 27.799 1.212 83.832 1.00 31.90 320 ALA A O 1
ATOM 2309 N N . ASN A 1 318 ? 28.082 3.366 83.273 1.00 32.30 321 ASN A N 1
ATOM 2310 C CA . ASN A 1 318 ? 27.275 3.873 84.378 1.00 32.18 321 ASN A CA 1
ATOM 2311 C C . ASN A 1 318 ? 25.876 4.238 83.926 1.00 32.39 321 ASN A C 1
ATOM 2312 O O . ASN A 1 318 ? 25.611 5.348 83.482 1.00 32.38 321 ASN A O 1
ATOM 2317 N N . LEU A 1 319 ? 24.989 3.263 84.029 1.00 32.99 322 LEU A N 1
ATOM 2318 C CA . LEU A 1 319 ? 23.594 3.434 83.644 1.00 33.44 322 LEU A CA 1
ATOM 2319 C C . LEU A 1 319 ? 22.775 3.310 84.917 1.00 33.59 322 LEU A C 1
ATOM 2320 O O . LEU A 1 319 ? 21.665 2.770 84.924 1.00 34.08 322 LEU A O 1
ATOM 2325 N N . THR A 1 320 ? 23.375 3.799 85.994 1.00 33.61 323 THR A N 1
ATOM 2326 C CA . THR A 1 320 ? 22.778 3.688 87.333 1.00 33.60 323 THR A CA 1
ATOM 2327 C C . THR A 1 320 ? 21.573 4.605 87.401 1.00 33.28 323 THR A C 1
ATOM 2328 O O . THR A 1 320 ? 20.821 4.618 88.364 1.00 32.88 323 THR A O 1
ATOM 2332 N N . GLY A 1 321 ? 21.389 5.358 86.334 1.00 33.18 324 GLY A N 1
ATOM 2333 C CA . GLY A 1 321 ? 20.295 6.313 86.271 1.00 33.22 324 GLY A CA 1
ATOM 2334 C C . GLY A 1 321 ? 19.028 5.578 85.913 1.00 33.49 324 GLY A C 1
ATOM 2335 O O . GLY A 1 321 ? 17.919 6.025 86.191 1.00 33.32 324 GLY A O 1
ATOM 2336 N N . LEU A 1 322 ? 19.199 4.418 85.302 1.00 34.06 325 LEU A N 1
ATOM 2337 C CA . LEU A 1 322 ? 18.037 3.683 84.798 1.00 34.51 325 LEU A CA 1
ATOM 2338 C C . LEU A 1 322 ? 17.662 2.557 85.765 1.00 34.49 325 LEU A C 1
ATOM 2339 O O . LEU A 1 322 ? 16.522 2.083 85.788 1.00 34.28 325 LEU A O 1
ATOM 2344 N N . SER A 1 323 ? 18.627 2.212 86.609 1.00 34.17 326 SER A N 1
ATOM 2345 C CA . SER A 1 323 ? 18.418 1.257 87.702 1.00 34.73 326 SER A CA 1
ATOM 2346 C C . SER A 1 323 ? 19.628 1.002 88.594 1.00 34.90 326 SER A C 1
ATOM 2347 O O . SER A 1 323 ? 20.770 1.384 88.312 1.00 34.92 326 SER A O 1
ATOM 2350 N N . ASP A 1 324 ? 19.317 0.324 89.683 1.00 35.65 327 ASP A N 1
ATOM 2351 C CA . ASP A 1 324 ? 20.295 0.010 90.732 1.00 36.06 327 ASP A CA 1
ATOM 2352 C C . ASP A 1 324 ? 21.144 -1.170 90.288 1.00 36.22 327 ASP A C 1
ATOM 2353 O O . ASP A 1 324 ? 22.052 -1.620 91.003 1.00 36.39 327 ASP A O 1
ATOM 2358 N N . ASN A 1 325 ? 20.833 -1.659 89.088 1.00 35.97 328 ASN A N 1
ATOM 2359 C CA . ASN A 1 325 ? 21.538 -2.816 88.510 1.00 35.93 328 ASN A CA 1
ATOM 2360 C C . ASN A 1 325 ? 22.761 -2.390 87.708 1.00 35.62 328 ASN A C 1
ATOM 2361 O O . ASN A 1 325 ? 22.656 -1.930 86.565 1.00 35.60 328 ASN A O 1
ATOM 2366 N N . LYS A 1 326 ? 23.917 -2.559 88.341 1.00 34.97 329 LYS A N 1
ATOM 2367 C CA . LYS A 1 326 ? 25.187 -2.024 87.842 1.00 34.53 329 LYS A CA 1
ATOM 2368 C C . LYS A 1 326 ? 25.769 -2.890 86.728 1.00 33.87 329 LYS A C 1
ATOM 2369 O O . LYS A 1 326 ? 26.841 -2.609 86.198 1.00 33.81 329 LYS A O 1
ATOM 2375 N N . GLU A 1 327 ? 25.029 -3.931 86.367 1.00 32.68 330 GLU A N 1
ATOM 2376 C CA . GLU A 1 327 ? 25.530 -4.930 85.409 1.00 31.87 330 GLU A CA 1
ATOM 2377 C C . GLU A 1 327 ? 25.181 -4.540 83.971 1.00 30.10 330 GLU A C 1
ATOM 2378 O O . GLU A 1 327 ? 25.635 -5.169 83.019 1.00 29.65 330 GLU A O 1
ATOM 2384 N N . ILE A 1 328 ? 24.421 -3.459 83.848 1.00 28.81 331 ILE A N 1
ATOM 2385 C CA . ILE A 1 328 ? 23.806 -3.043 82.559 1.00 27.76 331 ILE A CA 1
ATOM 2386 C C . ILE A 1 328 ? 24.614 -2.087 81.698 1.00 27.19 331 ILE A C 1
ATOM 2387 O O . ILE A 1 328 ? 25.194 -1.085 82.160 1.00 26.85 331 ILE A O 1
ATOM 2392 N N . PHE A 1 329 ? 24.624 -2.432 80.421 1.00 25.77 332 PHE A N 1
ATOM 2393 C CA . PHE A 1 329 ? 25.216 -1.598 79.393 1.00 24.93 332 PHE A CA 1
ATOM 2394 C C . PHE A 1 329 ? 24.559 -1.747 78.036 1.00 24.35 332 PHE A C 1
ATOM 2395 O O . PHE A 1 329 ? 23.727 -2.620 77.770 1.00 23.85 332 PHE A O 1
ATOM 2403 N N . LEU A 1 330 ? 25.005 -0.866 77.169 1.00 24.90 333 LEU A N 1
ATOM 2404 C CA . LEU A 1 330 ? 24.463 -0.760 75.835 1.00 24.69 333 LEU A CA 1
ATOM 2405 C C . LEU A 1 330 ? 25.154 -1.737 74.881 1.00 24.69 333 LEU A C 1
ATOM 2406 O O . LEU A 1 330 ? 26.345 -1.602 74.532 1.00 24.82 333 LEU A O 1
ATOM 2411 N N . SER A 1 331 ? 24.367 -2.697 74.421 1.00 23.71 334 SER A N 1
ATOM 2412 C CA . SER A 1 331 ? 24.880 -3.761 73.565 1.00 23.46 334 SER A CA 1
ATOM 2413 C C . SER A 1 331 ? 24.833 -3.450 72.061 1.00 23.74 334 SER A C 1
ATOM 2414 O O . SER A 1 331 ? 25.771 -3.723 71.312 1.00 23.69 334 SER A O 1
ATOM 2417 N N . LYS A 1 332 ? 23.711 -2.922 71.624 1.00 22.94 335 LYS A N 1
ATOM 2418 C CA . LYS A 1 332 ? 23.516 -2.644 70.198 1.00 23.23 335 LYS A CA 1
ATOM 2419 C C . LYS A 1 332 ? 22.790 -1.337 70.001 1.00 21.81 335 LYS A C 1
ATOM 2420 O O . LYS A 1 332 ? 21.887 -0.997 70.765 1.00 20.66 335 LYS A O 1
ATOM 2426 N N . ALA A 1 333 ? 23.237 -0.623 68.969 1.00 21.07 336 ALA A N 1
ATOM 2427 C CA . ALA A 1 333 ? 22.601 0.596 68.506 1.00 20.95 336 ALA A CA 1
ATOM 2428 C C . ALA A 1 333 ? 22.372 0.474 67.016 1.00 20.74 336 ALA A C 1
ATOM 2429 O O . ALA A 1 333 ? 23.301 0.190 66.236 1.00 22.05 336 ALA A O 1
ATOM 2431 N N . ILE A 1 334 ? 21.119 0.656 66.657 1.00 20.95 337 ILE A N 1
ATOM 2432 C CA . ILE A 1 334 ? 20.604 0.389 65.323 1.00 21.29 337 ILE A CA 1
ATOM 2433 C C . ILE A 1 334 ? 19.906 1.610 64.748 1.00 20.07 337 ILE A C 1
ATOM 2434 O O . ILE A 1 334 ? 19.151 2.298 65.426 1.00 19.01 337 ILE A O 1
ATOM 2439 N N . HIS A 1 335 ? 20.164 1.862 63.482 1.00 20.25 338 HIS A N 1
ATOM 2440 C CA . HIS A 1 335 ? 19.480 2.952 62.745 1.00 19.52 338 HIS A CA 1
ATOM 2441 C C . HIS A 1 335 ? 19.195 2.526 61.286 1.00 20.02 338 HIS A C 1
ATOM 2442 O O . HIS A 1 335 ? 20.100 2.158 60.552 1.00 19.61 338 HIS A O 1
ATOM 2449 N N . LYS A 1 336 ? 17.921 2.601 60.905 1.00 19.81 339 LYS A N 1
ATOM 2450 C CA . LYS A 1 336 ? 17.445 2.322 59.531 1.00 20.58 339 LYS A CA 1
ATOM 2451 C C . LYS A 1 336 ? 16.498 3.390 59.042 1.00 19.80 339 LYS A C 1
ATOM 2452 O O . LYS A 1 336 ? 15.628 3.875 59.784 1.00 18.89 339 LYS A O 1
ATOM 2458 N N . SER A 1 337 ? 16.684 3.746 57.775 1.00 19.49 340 SER A N 1
ATOM 2459 C CA . SER A 1 337 ? 15.916 4.825 57.133 1.00 19.22 340 SER A CA 1
ATOM 2460 C C . SER A 1 337 ? 15.475 4.477 55.713 1.00 18.38 340 SER A C 1
ATOM 2461 O O . SER A 1 337 ? 16.085 3.665 55.027 1.00 17.92 340 SER A O 1
ATOM 2464 N N . PHE A 1 338 ? 14.376 5.119 55.331 1.00 17.85 341 PHE A N 1
ATOM 2465 C CA . PHE A 1 338 ? 13.754 5.021 54.023 1.00 18.49 341 PHE A CA 1
ATOM 2466 C C . PHE A 1 338 ? 13.262 6.385 53.576 1.00 18.31 341 PHE A C 1
ATOM 2467 O O . PHE A 1 338 ? 12.691 7.154 54.364 1.00 17.31 341 PHE A O 1
ATOM 2475 N N . LEU A 1 339 ? 13.565 6.694 52.313 1.00 17.91 342 LEU A N 1
ATOM 2476 C CA . LEU A 1 339 ? 13.044 7.890 51.632 1.00 18.38 342 LEU A CA 1
ATOM 2477 C C . LEU A 1 339 ? 12.584 7.604 50.212 1.00 18.73 342 LEU A C 1
ATOM 2478 O O . LEU A 1 339 ? 13.330 7.069 49.374 1.00 18.78 342 LEU A O 1
ATOM 2483 N N . GLU A 1 340 ? 11.358 8.000 49.957 1.00 18.69 343 GLU A N 1
ATOM 2484 C CA . GLU A 1 340 ? 10.811 7.997 48.618 1.00 18.94 343 GLU A CA 1
ATOM 2485 C C . GLU A 1 340 ? 10.480 9.411 48.101 1.00 18.36 343 GLU A C 1
ATOM 2486 O O . GLU A 1 340 ? 9.795 10.216 48.758 1.00 18.97 343 GLU A O 1
ATOM 2492 N N . VAL A 1 341 ? 10.982 9.698 46.908 1.00 17.03 344 VAL A N 1
ATOM 2493 C CA . VAL A 1 341 ? 10.754 10.967 46.264 1.00 17.41 344 VAL A CA 1
ATOM 2494 C C . VAL A 1 341 ? 10.072 10.714 44.937 1.00 17.75 344 VAL A C 1
ATOM 2495 O O . VAL A 1 341 ? 10.553 9.949 44.095 1.00 18.03 344 VAL A O 1
ATOM 2499 N N . ASN A 1 342 ? 8.925 11.345 44.774 1.00 16.57 345 ASN A N 1
ATOM 2500 C CA . ASN A 1 342 ? 8.156 11.218 43.533 1.00 17.41 345 ASN A CA 1
ATOM 2501 C C . ASN A 1 342 ? 7.403 12.480 43.165 1.00 17.42 345 ASN A C 1
ATOM 2502 O O . ASN A 1 342 ? 7.645 13.553 43.723 1.00 17.03 345 ASN A O 1
ATOM 2507 N N . GLU A 1 343 ? 6.481 12.328 42.222 1.00 17.82 346 GLU A N 1
ATOM 2508 C CA . GLU A 1 343 ? 5.840 13.512 41.580 1.00 17.61 346 GLU A CA 1
ATOM 2509 C C . GLU A 1 343 ? 4.934 14.267 42.566 1.00 17.53 346 GLU A C 1
ATOM 2510 O O . GLU A 1 343 ? 4.815 15.504 42.561 1.00 16.95 346 GLU A O 1
ATOM 2516 N N . GLU A 1 344 ? 4.321 13.489 43.432 1.00 18.34 347 GLU A N 1
ATOM 2517 C CA . GLU A 1 344 ? 3.367 14.003 44.416 1.00 19.36 347 GLU A CA 1
ATOM 2518 C C . GLU A 1 344 ? 4.088 14.651 45.600 1.00 18.68 347 GLU A C 1
ATOM 2519 O O . GLU A 1 344 ? 3.615 15.627 46.185 1.00 18.90 347 GLU A O 1
ATOM 2525 N N . GLY A 1 345 ? 5.212 14.064 45.974 1.00 17.91 348 GLY A N 1
ATOM 2526 C CA . GLY A 1 345 ? 5.966 14.591 47.106 1.00 18.40 348 GLY A CA 1
ATOM 2527 C C . GLY A 1 345 ? 7.052 13.706 47.631 1.00 17.99 348 GLY A C 1
ATOM 2528 O O . GLY A 1 345 ? 7.918 13.242 46.894 1.00 19.78 348 GLY A O 1
ATOM 2529 N N . SER A 1 346 ? 7.017 13.506 48.935 1.00 18.67 349 SER A N 1
ATOM 2530 C CA . SER A 1 346 ? 7.964 12.606 49.606 1.00 17.69 349 SER A CA 1
ATOM 2531 C C . SER A 1 346 ? 7.322 11.879 50.792 1.00 17.79 349 SER A C 1
ATOM 2532 O O . SER A 1 346 ? 6.368 12.372 51.430 1.00 16.60 349 SER A O 1
ATOM 2535 N N . GLU A 1 347 ? 7.838 10.677 51.018 1.00 17.50 350 GLU A N 1
ATOM 2536 C CA . GLU A 1 347 ? 7.545 9.870 52.209 1.00 17.69 350 GLU A CA 1
ATOM 2537 C C . GLU A 1 347 ? 8.864 9.290 52.773 1.00 18.27 350 GLU A C 1
ATOM 2538 O O . GLU A 1 347 ? 9.687 8.736 52.034 1.00 18.29 350 GLU A O 1
ATOM 2544 N N . ALA A 1 348 ? 9.069 9.488 54.073 1.00 17.05 351 ALA A N 1
ATOM 2545 C CA . ALA A 1 348 ? 10.295 9.126 54.773 1.00 16.75 351 ALA A CA 1
ATOM 2546 C C . ALA A 1 348 ? 10.046 8.623 56.191 1.00 17.72 351 ALA A C 1
ATOM 2547 O O . ALA A 1 348 ? 9.073 9.005 56.867 1.00 16.67 351 ALA A O 1
ATOM 2549 N N . ALA A 1 349 ? 10.900 7.694 56.584 1.00 17.60 352 ALA A N 1
ATOM 2550 C CA . ALA A 1 349 ? 10.927 7.174 57.947 1.00 18.66 352 ALA A CA 1
ATOM 2551 C C . ALA A 1 349 ? 12.349 6.855 58.384 1.00 18.40 352 ALA A C 1
ATOM 2552 O O . ALA A 1 349 ? 13.205 6.491 57.569 1.00 19.69 352 ALA A O 1
ATOM 2554 N N . ALA A 1 350 ? 12.577 7.010 59.680 1.00 18.49 353 ALA A N 1
ATOM 2555 C CA . ALA A 1 350 ? 13.820 6.561 60.307 1.00 17.84 353 ALA A CA 1
ATOM 2556 C C . ALA A 1 350 ? 13.515 6.046 61.698 1.00 18.30 353 ALA A C 1
ATOM 2557 O O . ALA A 1 350 ? 12.626 6.542 62.361 1.00 18.06 353 ALA A O 1
ATOM 2559 N N . VAL A 1 351 ? 14.258 5.031 62.095 1.00 18.60 354 VAL A N 1
ATOM 2560 C CA . VAL A 1 351 ? 14.072 4.395 63.382 1.00 18.89 354 VAL A CA 1
ATOM 2561 C C . VAL A 1 351 ? 15.436 4.167 63.979 1.00 18.91 354 VAL A C 1
ATOM 2562 O O . VAL A 1 351 ? 16.361 3.679 63.298 1.00 18.15 354 VAL A O 1
ATOM 2566 N N . SER A 1 352 ? 15.541 4.522 65.262 1.00 18.24 355 SER A N 1
ATOM 2567 C CA . SER A 1 352 ? 16.733 4.239 66.034 1.00 17.90 355 SER A CA 1
ATOM 2568 C C . SER A 1 352 ? 16.376 3.341 67.185 1.00 18.03 355 SER A C 1
ATOM 2569 O O . SER A 1 352 ? 15.391 3.569 67.887 1.00 17.39 355 SER A O 1
ATOM 2572 N N . GLY A 1 353 ? 17.192 2.318 67.378 1.00 18.08 356 GLY A N 1
ATOM 2573 C CA . GLY A 1 353 ? 16.939 1.349 68.408 1.00 18.70 356 GLY A CA 1
ATOM 2574 C C . GLY A 1 353 ? 18.151 1.116 69.285 1.00 18.79 356 GLY A C 1
ATOM 2575 O O . GLY A 1 353 ? 19.306 1.087 68.819 1.00 19.11 356 GLY A O 1
ATOM 2576 N N . MET A 1 354 ? 17.864 0.946 70.563 1.00 18.99 357 MET A N 1
ATOM 2577 C CA . MET A 1 354 ? 18.890 0.782 71.567 1.00 18.87 357 MET A CA 1
ATOM 2578 C C . MET A 1 354 ? 18.598 -0.468 72.379 1.00 18.47 357 MET A C 1
ATOM 2579 O O . MET A 1 354 ? 17.525 -0.614 72.922 1.00 16.90 357 MET A O 1
ATOM 2584 N N . ILE A 1 355 ? 19.539 -1.393 72.419 1.00 17.31 358 ILE A N 1
ATOM 2585 C CA . ILE A 1 355 ? 19.311 -2.651 73.154 1.00 17.12 358 ILE A CA 1
ATOM 2586 C C . ILE A 1 355 ? 20.320 -2.795 74.283 1.00 16.99 358 ILE A C 1
ATOM 2587 O O . ILE A 1 355 ? 21.519 -2.843 74.063 1.00 17.13 358 ILE A O 1
ATOM 2592 N N . ALA A 1 356 ? 19.803 -2.828 75.507 1.00 16.97 359 ALA A N 1
ATOM 2593 C CA . ALA A 1 356 ? 20.620 -2.885 76.708 1.00 17.64 359 ALA A CA 1
ATOM 2594 C C . ALA A 1 356 ? 20.538 -4.276 77.332 1.00 18.16 359 ALA A C 1
ATOM 2595 O O . ALA A 1 356 ? 19.467 -4.892 77.420 1.00 18.98 359 ALA A O 1
ATOM 2597 N N . ILE A 1 357 ? 21.700 -4.729 77.764 1.00 19.18 360 ILE A N 1
ATOM 2598 C CA . ILE A 1 357 ? 21.888 -6.042 78.364 1.00 19.61 360 ILE A CA 1
ATOM 2599 C C . ILE A 1 357 ? 22.651 -5.970 79.680 1.00 20.62 360 ILE A C 1
ATOM 2600 O O . ILE A 1 357 ? 23.262 -4.951 80.059 1.00 18.78 360 ILE A O 1
ATOM 2605 N N . SER A 1 358 ? 22.583 -7.096 80.353 1.00 21.75 361 SER A N 1
ATOM 2606 C CA . SER A 1 358 ? 23.329 -7.326 81.561 1.00 24.00 361 SER A CA 1
ATOM 2607 C C . SER A 1 358 ? 24.476 -8.204 81.148 1.00 26.04 361 SER A C 1
ATOM 2608 O O . SER A 1 358 ? 24.338 -9.097 80.303 1.00 25.35 361 SER A O 1
ATOM 2611 N N . ARG A 1 359 ? 25.634 -7.900 81.703 1.00 28.58 362 ARG A N 1
ATOM 2612 C CA . ARG A 1 359 ? 26.783 -8.791 81.550 1.00 30.58 362 ARG A CA 1
ATOM 2613 C C . ARG A 1 359 ? 26.543 -9.979 82.467 1.00 30.76 362 ARG A C 1
ATOM 2614 O O . ARG A 1 359 ? 27.210 -11.011 82.424 1.00 31.33 362 ARG A O 1
ATOM 2623 N N . VAL B 2 3 ? 14.480 37.326 30.586 1.00 28.02 365 VAL C N 1
ATOM 2624 C CA . VAL B 2 3 ? 14.966 36.581 31.804 1.00 27.07 365 VAL C CA 1
ATOM 2625 C C . VAL B 2 3 ? 15.115 35.102 31.509 1.00 27.54 365 VAL C C 1
ATOM 2626 O O . VAL B 2 3 ? 14.192 34.441 31.027 1.00 28.09 365 VAL C O 1
ATOM 2630 N N . LEU B 2 4 ? 16.313 34.604 31.800 1.00 27.61 366 LEU C N 1
ATOM 2631 C CA . LEU B 2 4 ? 16.630 33.167 31.707 1.00 27.62 366 LEU C CA 1
ATOM 2632 C C . LEU B 2 4 ? 16.574 32.522 33.095 1.00 25.86 366 LEU C C 1
ATOM 2633 O O . LEU B 2 4 ? 17.479 32.715 33.911 1.00 26.16 366 LEU C O 1
ATOM 2638 N N . TYR B 2 5 ? 15.518 31.742 33.326 1.00 24.01 367 TYR C N 1
ATOM 2639 C CA . TYR B 2 5 ? 15.315 31.070 34.619 1.00 22.37 367 TYR C CA 1
ATOM 2640 C C . TYR B 2 5 ? 16.468 30.112 34.842 1.00 21.12 367 TYR C C 1
ATOM 2641 O O . TYR B 2 5 ? 16.902 29.424 33.899 1.00 21.38 367 TYR C O 1
ATOM 2650 N N . PRO B 2 6 ? 16.949 30.027 36.078 1.00 19.36 368 PRO C N 1
ATOM 2651 C CA . PRO B 2 6 ? 17.942 29.011 36.302 1.00 18.72 368 PRO C CA 1
ATOM 2652 C C . PRO B 2 6 ? 17.342 27.632 36.045 1.00 18.64 368 PRO C C 1
ATOM 2653 O O . PRO B 2 6 ? 16.125 27.442 36.122 1.00 19.46 368 PRO C O 1
ATOM 2657 N N . GLN B 2 7 ? 18.214 26.720 35.668 1.00 17.93 369 GLN C N 1
ATOM 2658 C CA . GLN B 2 7 ? 17.867 25.326 35.504 1.00 18.65 369 GLN C CA 1
ATOM 2659 C C . GLN B 2 7 ? 18.663 24.501 36.481 1.00 18.88 369 GLN C C 1
ATOM 2660 O O . GLN B 2 7 ? 19.895 24.555 36.515 1.00 20.00 369 GLN C O 1
ATOM 2666 N N . VAL B 2 8 ? 17.935 23.734 37.279 1.00 18.51 370 VAL C N 1
ATOM 2667 C CA . VAL B 2 8 ? 18.532 22.777 38.206 1.00 17.69 370 VAL C CA 1
ATOM 2668 C C . VAL B 2 8 ? 18.273 21.396 37.615 1.00 18.15 370 VAL C C 1
ATOM 2669 O O . VAL B 2 8 ? 17.149 20.866 37.660 1.00 17.48 370 VAL C O 1
ATOM 2673 N N . ILE B 2 9 ? 19.307 20.862 36.979 1.00 16.50 371 ILE C N 1
ATOM 2674 C CA . ILE B 2 9 ? 19.186 19.589 36.269 1.00 17.37 371 ILE C CA 1
ATOM 2675 C C . ILE B 2 9 ? 19.892 18.519 37.039 1.00 17.89 371 ILE C C 1
ATOM 2676 O O . ILE B 2 9 ? 21.107 18.388 36.924 1.00 18.65 371 ILE C O 1
ATOM 2681 N N . VAL B 2 10 ? 19.116 17.743 37.803 1.00 17.63 372 VAL C N 1
ATOM 2682 C CA . VAL B 2 10 ? 19.670 16.761 38.767 1.00 17.41 372 VAL C CA 1
ATOM 2683 C C . VAL B 2 10 ? 19.939 15.424 38.054 1.00 17.94 372 VAL C C 1
ATOM 2684 O O . VAL B 2 10 ? 19.202 14.422 38.202 1.00 18.16 372 VAL C O 1
ATOM 2688 N N . ASP B 2 11 ? 20.958 15.464 37.195 1.00 18.29 373 ASP C N 1
ATOM 2689 C CA . ASP B 2 11 ? 21.320 14.309 36.335 1.00 18.34 373 ASP C CA 1
ATOM 2690 C C . ASP B 2 11 ? 22.734 13.798 36.636 1.00 17.74 373 ASP C C 1
ATOM 2691 O O . ASP B 2 11 ? 23.410 13.129 35.822 1.00 17.13 373 ASP C O 1
ATOM 2696 N N . HIS B 2 12 ? 23.128 14.102 37.863 1.00 17.83 374 HIS C N 1
ATOM 2697 C CA . HIS B 2 12 ? 24.324 13.552 38.494 1.00 18.63 374 HIS C CA 1
ATOM 2698 C C . HIS B 2 12 ? 24.172 13.630 40.027 1.00 18.03 374 HIS C C 1
ATOM 2699 O O . HIS B 2 12 ? 23.193 14.192 40.497 1.00 20.35 374 HIS C O 1
ATOM 2706 N N . PRO B 2 13 ? 25.086 13.020 40.793 1.00 18.18 375 PRO C N 1
ATOM 2707 C CA . PRO B 2 13 ? 24.955 12.941 42.263 1.00 17.02 375 PRO C CA 1
ATOM 2708 C C . PRO B 2 13 ? 24.760 14.271 42.955 1.00 17.41 375 PRO C C 1
ATOM 2709 O O . PRO B 2 13 ? 25.279 15.334 42.531 1.00 17.13 375 PRO C O 1
ATOM 2713 N N . PHE B 2 14 ? 23.957 14.180 44.009 1.00 17.92 376 PHE C N 1
ATOM 2714 C CA . PHE B 2 14 ? 23.542 15.332 44.805 1.00 17.84 376 PHE C CA 1
ATOM 2715 C C . PHE B 2 14 ? 23.354 15.015 46.257 1.00 16.32 376 PHE C C 1
ATOM 2716 O O . PHE B 2 14 ? 23.117 13.867 46.650 1.00 17.75 376 PHE C O 1
ATOM 2724 N N . PHE B 2 15 ? 23.481 16.079 47.026 1.00 16.31 377 PHE C N 1
ATOM 2725 C CA . PHE B 2 15 ? 23.307 16.108 48.472 1.00 17.14 377 PHE C CA 1
ATOM 2726 C C . PHE B 2 15 ? 21.903 16.633 48.769 1.00 17.46 377 PHE C C 1
ATOM 2727 O O . PHE B 2 15 ? 21.401 17.509 48.071 1.00 18.71 377 PHE C O 1
ATOM 2735 N N . PHE B 2 16 ? 21.275 16.071 49.783 1.00 17.85 378 PHE C N 1
ATOM 2736 C CA . PHE B 2 16 ? 19.922 16.494 50.177 1.00 17.95 378 PHE C CA 1
ATOM 2737 C C . PHE B 2 16 ? 19.702 16.519 51.690 1.00 18.56 378 PHE C C 1
ATOM 2738 O O . PHE B 2 16 ? 20.379 15.849 52.487 1.00 17.12 378 PHE C O 1
ATOM 2746 N N . LEU B 2 17 ? 18.760 17.375 52.052 1.00 18.50 379 LEU C N 1
ATOM 2747 C CA A LEU B 2 17 ? 18.291 17.573 53.438 0.60 18.79 379 LEU C CA 1
ATOM 2748 C CA B LEU B 2 17 ? 18.246 17.363 53.400 0.40 18.75 379 LEU C CA 1
ATOM 2749 C C . LEU B 2 17 ? 16.798 17.789 53.417 1.00 19.02 379 LEU C C 1
ATOM 2750 O O . LEU B 2 17 ? 16.315 18.543 52.564 1.00 19.72 379 LEU C O 1
ATOM 2759 N N . ILE B 2 18 ? 16.115 17.195 54.365 1.00 17.88 380 ILE C N 1
ATOM 2760 C CA . ILE B 2 18 ? 14.741 17.526 54.680 1.00 18.14 380 ILE C CA 1
ATOM 2761 C C . ILE B 2 18 ? 14.757 18.218 56.023 1.00 19.12 380 ILE C C 1
ATOM 2762 O O . ILE B 2 18 ? 15.194 17.654 57.033 1.00 18.92 380 ILE C O 1
ATOM 2767 N N . ARG B 2 19 ? 14.219 19.435 56.027 1.00 19.82 381 ARG C N 1
ATOM 2768 C CA . ARG B 2 19 ? 14.347 20.357 57.173 1.00 20.92 381 ARG C CA 1
ATOM 2769 C C . ARG B 2 19 ? 13.042 21.044 57.539 1.00 21.51 381 ARG C C 1
ATOM 2770 O O . ARG B 2 19 ? 12.150 21.236 56.713 1.00 21.05 381 ARG C O 1
ATOM 2778 N N . ASN B 2 20 ? 12.939 21.378 58.816 1.00 22.90 382 ASN C N 1
ATOM 2779 C CA . ASN B 2 20 ? 11.911 22.267 59.297 1.00 23.70 382 ASN C CA 1
ATOM 2780 C C . ASN B 2 20 ? 12.366 23.700 58.989 1.00 25.25 382 ASN C C 1
ATOM 2781 O O . ASN B 2 20 ? 13.467 24.121 59.341 1.00 24.91 382 ASN C O 1
ATOM 2786 N N . ARG B 2 21 ? 11.505 24.418 58.296 1.00 27.40 383 ARG C N 1
ATOM 2787 C CA . ARG B 2 21 ? 11.887 25.729 57.686 1.00 29.36 383 ARG C CA 1
ATOM 2788 C C . ARG B 2 21 ? 11.964 26.779 58.733 1.00 30.69 383 ARG C C 1
ATOM 2789 O O . ARG B 2 21 ? 12.677 27.769 58.601 1.00 31.40 383 ARG C O 1
ATOM 2797 N N . ARG B 2 22 ? 11.213 26.540 59.785 1.00 31.98 384 ARG C N 1
ATOM 2798 C CA . ARG B 2 22 ? 11.026 27.546 60.835 1.00 33.25 384 ARG C CA 1
ATOM 2799 C C . ARG B 2 22 ? 12.102 27.450 61.879 1.00 32.85 384 ARG C C 1
ATOM 2800 O O . ARG B 2 22 ? 12.696 28.438 62.321 1.00 32.91 384 ARG C O 1
ATOM 2808 N N . THR B 2 23 ? 12.317 26.213 62.268 1.00 32.53 385 THR C N 1
ATOM 2809 C CA . THR B 2 23 ? 13.153 25.898 63.402 1.00 32.26 385 THR C CA 1
ATOM 2810 C C . THR B 2 23 ? 14.541 25.522 62.941 1.00 31.93 385 THR C C 1
ATOM 2811 O O . THR B 2 23 ? 15.492 25.575 63.722 1.00 32.28 385 THR C O 1
ATOM 2815 N N . GLY B 2 24 ? 14.629 25.120 61.673 1.00 30.39 386 GLY C N 1
ATOM 2816 C CA . GLY B 2 24 ? 15.887 24.708 61.062 1.00 29.39 386 GLY C CA 1
ATOM 2817 C C . GLY B 2 24 ? 16.279 23.270 61.329 1.00 28.09 386 GLY C C 1
ATOM 2818 O O . GLY B 2 24 ? 17.256 22.764 60.771 1.00 28.22 386 GLY C O 1
ATOM 2819 N N . THR B 2 25 ? 15.512 22.602 62.182 1.00 27.02 387 THR C N 1
ATOM 2820 C CA . THR B 2 25 ? 15.790 21.188 62.514 1.00 26.32 387 THR C CA 1
ATOM 2821 C C . THR B 2 25 ? 15.891 20.284 61.299 1.00 25.39 387 THR C C 1
ATOM 2822 O O . THR B 2 25 ? 14.982 20.232 60.494 1.00 24.84 387 THR C O 1
ATOM 2826 N N . ILE B 2 26 ? 16.987 19.535 61.235 1.00 24.80 388 ILE C N 1
ATOM 2827 C CA . ILE B 2 26 ? 17.240 18.534 60.184 1.00 25.06 388 ILE C CA 1
ATOM 2828 C C . ILE B 2 26 ? 16.586 17.183 60.528 1.00 24.97 388 ILE C C 1
ATOM 2829 O O . ILE B 2 26 ? 16.922 16.530 61.536 1.00 25.68 388 ILE C O 1
ATOM 2834 N N . LEU B 2 27 ? 15.663 16.768 59.658 1.00 23.70 389 LEU C N 1
ATOM 2835 C CA . LEU B 2 27 ? 14.871 15.558 59.858 1.00 23.50 389 LEU C CA 1
ATOM 2836 C C . LEU B 2 27 ? 15.580 14.394 59.206 1.00 22.25 389 LEU C C 1
ATOM 2837 O O . LEU B 2 27 ? 15.770 13.319 59.780 1.00 21.60 389 LEU C O 1
ATOM 2842 N N . PHE B 2 28 ? 15.999 14.667 57.985 1.00 21.32 390 PHE C N 1
ATOM 2843 C CA . PHE B 2 28 ? 16.691 13.683 57.154 1.00 20.49 390 PHE C CA 1
ATOM 2844 C C . PHE B 2 28 ? 17.834 14.345 56.378 1.00 20.24 390 PHE C C 1
ATOM 2845 O O . PHE B 2 28 ? 17.762 15.505 55.979 1.00 18.75 390 PHE C O 1
ATOM 2853 N N . MET B 2 29 ? 18.883 13.574 56.178 1.00 20.20 391 MET C N 1
ATOM 2854 C CA A MET B 2 29 ? 19.974 14.028 55.335 0.60 20.51 391 MET C CA 1
ATOM 2855 C CA B MET B 2 29 ? 20.073 14.031 55.449 0.40 20.69 391 MET C CA 1
ATOM 2856 C C . MET B 2 29 ? 20.684 12.857 54.693 1.00 20.37 391 MET C C 1
ATOM 2857 O O . MET B 2 29 ? 20.608 11.731 55.152 1.00 20.71 391 MET C O 1
ATOM 2866 N N . GLY B 2 30 ? 21.266 13.146 53.542 1.00 20.40 392 GLY C N 1
ATOM 2867 C CA . GLY B 2 30 ? 21.932 12.132 52.755 1.00 19.89 392 GLY C CA 1
ATOM 2868 C C . GLY B 2 30 ? 22.363 12.613 51.386 1.00 20.30 392 GLY C C 1
ATOM 2869 O O . GLY B 2 30 ? 22.428 13.804 51.109 1.00 20.12 392 GLY C O 1
ATOM 2870 N N . ARG B 2 31 ? 22.680 11.631 50.564 1.00 19.22 393 ARG C N 1
ATOM 2871 C CA . ARG B 2 31 ? 23.116 11.843 49.194 1.00 19.44 393 ARG C CA 1
ATOM 2872 C C . ARG B 2 31 ? 22.650 10.711 48.293 1.00 19.45 393 ARG C C 1
ATOM 2873 O O . ARG B 2 31 ? 22.481 9.544 48.725 1.00 19.26 393 ARG C O 1
ATOM 2881 N N . VAL B 2 32 ? 22.458 11.056 47.031 1.00 19.23 394 VAL C N 1
ATOM 2882 C CA . VAL B 2 32 ? 22.178 10.046 46.019 1.00 19.97 394 VAL C CA 1
ATOM 2883 C C . VAL B 2 32 ? 23.325 9.963 45.022 1.00 21.09 394 VAL C C 1
ATOM 2884 O O . VAL B 2 32 ? 23.524 10.876 44.209 1.00 20.16 394 VAL C O 1
ATOM 2888 N N . MET B 2 33 ? 24.065 8.863 45.115 1.00 20.56 395 MET C N 1
ATOM 2889 C CA . MET B 2 33 ? 25.159 8.537 44.186 1.00 21.91 395 MET C CA 1
ATOM 2890 C C . MET B 2 33 ? 24.655 7.587 43.096 1.00 22.36 395 MET C C 1
ATOM 2891 O O . MET B 2 33 ? 25.198 7.533 41.978 1.00 23.31 395 MET C O 1
ATOM 2896 N N . HIS B 2 34 ? 23.637 6.823 43.479 1.00 22.77 396 HIS C N 1
ATOM 2897 C CA . HIS B 2 34 ? 22.998 5.779 42.640 1.00 23.44 396 HIS C CA 1
ATOM 2898 C C . HIS B 2 34 ? 21.455 5.889 42.708 1.00 23.73 396 HIS C C 1
ATOM 2899 O O . HIS B 2 34 ? 20.832 5.431 43.666 1.00 23.98 396 HIS C O 1
ATOM 2906 N N . PRO B 2 35 ? 20.824 6.518 41.700 1.00 24.14 397 PRO C N 1
ATOM 2907 C CA . PRO B 2 35 ? 19.396 6.794 41.854 1.00 25.09 397 PRO C CA 1
ATOM 2908 C C . PRO B 2 35 ? 18.490 5.686 41.345 1.00 25.83 397 PRO C C 1
ATOM 2909 O O . PRO B 2 35 ? 17.275 5.735 41.543 1.00 26.29 397 PRO C O 1
ATOM 2913 N N . GLU B 2 36 ? 19.091 4.730 40.646 1.00 27.23 398 GLU C N 1
ATOM 2914 C CA . GLU B 2 36 ? 18.310 3.707 39.916 1.00 28.72 398 GLU C CA 1
ATOM 2915 C C . GLU B 2 36 ? 17.762 2.658 40.849 1.00 31.39 398 GLU C C 1
ATOM 2916 O O . GLU B 2 36 ? 18.293 2.413 41.943 1.00 30.76 398 GLU C O 1
ATOM 2922 N N . THR B 2 37 ? 16.711 2.019 40.350 1.00 34.16 399 THR C N 1
ATOM 2923 C CA . THR B 2 37 ? 15.892 1.118 41.153 1.00 36.65 399 THR C CA 1
ATOM 2924 C C . THR B 2 37 ? 16.711 -0.077 41.661 1.00 37.80 399 THR C C 1
ATOM 2925 O O . THR B 2 37 ? 17.678 -0.536 41.035 1.00 39.17 399 THR C O 1
ATOM 2929 N N . GLU C 1 21 ? 20.594 10.198 106.688 1.00 38.82 24 GLU B N 1
ATOM 2930 C CA . GLU C 1 21 ? 21.890 10.248 107.421 1.00 38.55 24 GLU B CA 1
ATOM 2931 C C . GLU C 1 21 ? 22.539 11.547 107.016 1.00 37.31 24 GLU B C 1
ATOM 2932 O O . GLU C 1 21 ? 23.515 12.008 107.599 1.00 36.98 24 GLU B O 1
ATOM 2938 N N . ALA C 1 22 ? 21.920 12.140 106.009 1.00 35.88 25 ALA B N 1
ATOM 2939 C CA . ALA C 1 22 ? 22.400 13.383 105.412 1.00 34.43 25 ALA B CA 1
ATOM 2940 C C . ALA C 1 22 ? 22.126 14.532 106.359 1.00 33.54 25 ALA B C 1
ATOM 2941 O O . ALA C 1 22 ? 23.020 15.318 106.672 1.00 33.59 25 ALA B O 1
ATOM 2943 N N . ILE C 1 23 ? 20.897 14.609 106.859 1.00 32.09 26 ILE B N 1
ATOM 2944 C CA . ILE C 1 23 ? 20.526 15.755 107.694 1.00 31.11 26 ILE B CA 1
ATOM 2945 C C . ILE C 1 23 ? 21.215 15.527 109.024 1.00 29.20 26 ILE B C 1
ATOM 2946 O O . ILE C 1 23 ? 21.494 16.464 109.778 1.00 28.89 26 ILE B O 1
ATOM 2951 N N . ALA C 1 24 ? 21.567 14.262 109.250 1.00 27.43 27 ALA B N 1
ATOM 2952 C CA . ALA C 1 24 ? 22.265 13.868 110.473 1.00 25.72 27 ALA B CA 1
ATOM 2953 C C . ALA C 1 24 ? 23.697 14.417 110.464 1.00 23.85 27 ALA B C 1
ATOM 2954 O O . ALA C 1 24 ? 24.151 15.048 111.409 1.00 22.69 27 ALA B O 1
ATOM 2956 N N . ASP C 1 25 ? 24.399 14.128 109.383 1.00 23.11 28 ASP B N 1
ATOM 2957 C CA . ASP C 1 25 ? 25.776 14.591 109.188 1.00 22.75 28 ASP B CA 1
ATOM 2958 C C . ASP C 1 25 ? 25.824 16.115 109.196 1.00 21.74 28 ASP B C 1
ATOM 2959 O O . ASP C 1 25 ? 26.708 16.744 109.770 1.00 22.01 28 ASP B O 1
ATOM 2964 N N . LEU C 1 26 ? 24.875 16.693 108.487 1.00 20.97 29 LEU B N 1
ATOM 2965 C CA . LEU C 1 26 ? 24.710 18.156 108.427 1.00 20.23 29 LEU B CA 1
ATOM 2966 C C . LEU C 1 26 ? 24.589 18.752 109.825 1.00 19.75 29 LEU B C 1
ATOM 2967 O O . LEU C 1 26 ? 25.230 19.739 110.190 1.00 17.44 29 LEU B O 1
ATOM 2972 N N . SER C 1 27 ? 23.708 18.143 110.592 1.00 19.95 30 SER B N 1
ATOM 2973 C CA . SER C 1 27 ? 23.372 18.630 111.914 1.00 20.26 30 SER B CA 1
ATOM 2974 C C . SER C 1 27 ? 24.585 18.635 112.847 1.00 20.14 30 SER B C 1
ATOM 2975 O O . SER C 1 27 ? 24.830 19.599 113.600 1.00 19.67 30 SER B O 1
ATOM 2978 N N . VAL C 1 28 ? 25.365 17.561 112.783 1.00 18.45 31 VAL B N 1
ATOM 2979 C CA . VAL C 1 28 ? 26.508 17.436 113.690 1.00 18.72 31 VAL B CA 1
ATOM 2980 C C . VAL C 1 28 ? 27.637 18.338 113.207 1.00 17.78 31 VAL B C 1
ATOM 2981 O O . VAL C 1 28 ? 28.309 18.978 114.001 1.00 17.79 31 VAL B O 1
ATOM 2985 N N . ASN C 1 29 ? 27.790 18.454 111.895 1.00 17.20 32 ASN B N 1
ATOM 2986 C CA . ASN C 1 29 ? 28.786 19.386 111.350 1.00 17.97 32 ASN B CA 1
ATOM 2987 C C . ASN C 1 29 ? 28.483 20.843 111.732 1.00 17.33 32 ASN B C 1
ATOM 2988 O O . ASN C 1 29 ? 29.376 21.594 112.102 1.00 17.09 32 ASN B O 1
ATOM 2993 N N . MET C 1 30 ? 27.230 21.262 111.646 1.00 17.42 33 MET B N 1
ATOM 2994 C CA A MET C 1 30 ? 26.916 22.641 112.003 0.50 17.44 33 MET B CA 1
ATOM 2995 C CA B MET C 1 30 ? 26.844 22.639 112.031 0.50 18.40 33 MET B CA 1
ATOM 2996 C C . MET C 1 30 ? 27.074 22.838 113.517 1.00 17.75 33 MET B C 1
ATOM 2997 O O . MET C 1 30 ? 27.525 23.893 113.958 1.00 17.17 33 MET B O 1
ATOM 3006 N N . TYR C 1 31 ? 26.727 21.825 114.301 1.00 18.71 34 TYR B N 1
ATOM 3007 C CA . TYR C 1 31 ? 26.841 21.936 115.794 1.00 17.89 34 TYR B CA 1
ATOM 3008 C C . TYR C 1 31 ? 28.325 22.124 116.136 1.00 18.44 34 TYR B C 1
ATOM 3009 O O . TYR C 1 31 ? 28.702 22.854 117.053 1.00 19.19 34 TYR B O 1
ATOM 3018 N N . ASN C 1 32 ? 29.173 21.427 115.389 1.00 18.79 35 ASN B N 1
ATOM 3019 C CA . ASN C 1 32 ? 30.607 21.445 115.651 1.00 18.23 35 ASN B CA 1
ATOM 3020 C C . ASN C 1 32 ? 31.164 22.839 115.400 1.00 17.40 35 ASN B C 1
ATOM 3021 O O . ASN C 1 32 ? 31.966 23.351 116.164 1.00 16.56 35 ASN B O 1
ATOM 3026 N N . ARG C 1 33 ? 30.667 23.474 114.356 1.00 17.93 36 ARG B N 1
ATOM 3027 C CA . ARG C 1 33 ? 31.109 24.834 114.005 1.00 17.00 36 ARG B CA 1
ATOM 3028 C C . ARG C 1 33 ? 30.650 25.822 115.061 1.00 16.96 36 ARG B C 1
ATOM 3029 O O . ARG C 1 33 ? 31.392 26.708 115.479 1.00 16.90 36 ARG B O 1
ATOM 3037 N N . LEU C 1 34 ? 29.398 25.672 115.474 1.00 15.98 37 LEU B N 1
ATOM 3038 C CA . LEU C 1 34 ? 28.796 26.593 116.456 1.00 16.06 37 LEU B CA 1
ATOM 3039 C C . LEU C 1 34 ? 29.434 26.512 117.843 1.00 17.05 37 LEU B C 1
ATOM 3040 O O . LEU C 1 34 ? 29.629 27.524 118.536 1.00 16.52 37 LEU B O 1
ATOM 3045 N N . ARG C 1 35 ? 29.806 25.309 118.256 1.00 17.47 38 ARG B N 1
ATOM 3046 C CA . ARG C 1 35 ? 30.473 25.198 119.571 1.00 18.92 38 ARG B CA 1
ATOM 3047 C C . ARG C 1 35 ? 31.889 25.732 119.491 1.00 18.71 38 ARG B C 1
ATOM 3048 O O . ARG C 1 35 ? 32.385 26.300 120.443 1.00 18.03 38 ARG B O 1
ATOM 3056 N N . ALA C 1 36 ? 32.482 25.648 118.310 1.00 18.76 39 ALA B N 1
ATOM 3057 C CA . ALA C 1 36 ? 33.857 26.112 118.092 1.00 19.19 39 ALA B CA 1
ATOM 3058 C C . ALA C 1 36 ? 33.947 27.635 118.133 1.00 19.44 39 ALA B C 1
ATOM 3059 O O . ALA C 1 36 ? 34.976 28.203 118.496 1.00 18.98 39 ALA B O 1
ATOM 3061 N N . THR C 1 37 ? 32.854 28.281 117.760 1.00 20.39 40 THR B N 1
ATOM 3062 C CA . THR C 1 37 ? 32.834 29.741 117.649 1.00 20.99 40 THR B CA 1
ATOM 3063 C C . THR C 1 37 ? 31.954 30.385 118.696 1.00 22.93 40 THR B C 1
ATOM 3064 O O . THR C 1 37 ? 31.786 31.612 118.701 1.00 23.90 40 THR B O 1
ATOM 3068 N N . GLY C 1 38 ? 31.423 29.558 119.581 1.00 24.59 41 GLY B N 1
ATOM 3069 C CA . GLY C 1 38 ? 30.194 29.883 120.331 1.00 26.36 41 GLY B CA 1
ATOM 3070 C C . GLY C 1 38 ? 30.422 30.348 121.756 1.00 28.12 41 GLY B C 1
ATOM 3071 O O . GLY C 1 38 ? 29.491 30.822 122.469 1.00 27.77 41 GLY B O 1
ATOM 3072 N N . GLU C 1 39 ? 31.691 30.245 122.128 1.00 27.86 42 GLU B N 1
ATOM 3073 C CA . GLU C 1 39 ? 32.137 30.444 123.501 1.00 29.33 42 GLU B CA 1
ATOM 3074 C C . GLU C 1 39 ? 31.539 29.426 124.432 1.00 27.83 42 GLU B C 1
ATOM 3075 O O . GLU C 1 39 ? 31.693 28.211 124.301 1.00 29.56 42 GLU B O 1
ATOM 3081 N N . ASP C 1 40 ? 30.884 29.972 125.423 1.00 26.54 43 ASP B N 1
ATOM 3082 C CA A ASP C 1 40 ? 30.219 29.178 126.441 0.50 25.97 43 ASP B CA 1
ATOM 3083 C CA B ASP C 1 40 ? 30.222 29.126 126.393 0.50 25.86 43 ASP B CA 1
ATOM 3084 C C . ASP C 1 40 ? 28.755 29.491 126.446 1.00 24.85 43 ASP B C 1
ATOM 3085 O O . ASP C 1 40 ? 28.108 29.398 127.485 1.00 25.99 43 ASP B O 1
ATOM 3094 N N . GLU C 1 41 ? 28.250 29.879 125.295 1.00 22.31 44 GLU B N 1
ATOM 3095 C CA . GLU C 1 41 ? 26.842 30.298 125.178 1.00 21.13 44 GLU B CA 1
ATOM 3096 C C . GLU C 1 41 ? 25.923 29.138 124.786 1.00 18.43 44 GLU B C 1
ATOM 3097 O O . GLU C 1 41 ? 26.365 28.102 124.296 1.00 16.31 44 GLU B O 1
ATOM 3103 N N . ASN C 1 42 ? 24.632 29.334 125.005 1.00 15.82 45 ASN B N 1
ATOM 3104 C CA . ASN C 1 42 ? 23.646 28.378 124.532 1.00 14.21 45 ASN B CA 1
ATOM 3105 C C . ASN C 1 42 ? 23.675 28.252 123.004 1.00 14.56 45 ASN B C 1
ATOM 3106 O O . ASN C 1 42 ? 24.073 29.171 122.290 1.00 14.16 45 ASN B O 1
ATOM 3111 N N . ILE C 1 43 ? 23.234 27.097 122.515 1.00 13.91 46 ILE B N 1
ATOM 3112 C CA . ILE C 1 43 ? 23.150 26.830 121.079 1.00 13.28 46 ILE B CA 1
ATOM 3113 C C . ILE C 1 43 ? 21.788 26.267 120.796 1.00 14.59 46 ILE B C 1
ATOM 3114 O O . ILE C 1 43 ? 21.260 25.428 121.550 1.00 14.47 46 ILE B O 1
ATOM 3119 N N . LEU C 1 44 ? 21.226 26.772 119.720 1.00 14.72 47 LEU B N 1
ATOM 3120 C CA . LEU C 1 44 ? 20.005 26.211 119.136 1.00 14.67 47 LEU B CA 1
ATOM 3121 C C . LEU C 1 44 ? 19.861 26.536 117.664 1.00 14.70 47 LEU B C 1
ATOM 3122 O O . LEU C 1 44 ? 20.003 27.667 117.264 1.00 13.11 47 LEU B O 1
ATOM 3127 N N . PHE C 1 45 ? 19.603 25.510 116.878 1.00 15.18 48 PHE B N 1
ATOM 3128 C CA . PHE C 1 45 ? 19.348 25.651 115.418 1.00 15.72 48 PHE B CA 1
ATOM 3129 C C . PHE C 1 45 ? 18.497 24.458 114.925 1.00 15.71 48 PHE B C 1
ATOM 3130 O O . PHE C 1 45 ? 18.313 23.454 115.643 1.00 13.61 48 PHE B O 1
ATOM 3138 N N . SER C 1 46 ? 17.939 24.623 113.727 1.00 15.43 49 SER B N 1
ATOM 3139 C CA . SER C 1 46 ? 17.247 23.560 113.007 1.00 15.21 49 SER B CA 1
ATOM 3140 C C . SER C 1 46 ? 17.995 23.142 111.732 1.00 16.48 49 SER B C 1
ATOM 3141 O O . SER C 1 46 ? 18.061 23.906 110.765 1.00 14.50 49 SER B O 1
ATOM 3144 N N . PRO C 1 47 ? 18.553 21.918 111.739 1.00 17.72 50 PRO B N 1
ATOM 3145 C CA . PRO C 1 47 ? 19.250 21.418 110.540 1.00 17.49 50 PRO B CA 1
ATOM 3146 C C . PRO C 1 47 ? 18.276 21.197 109.410 1.00 17.25 50 PRO B C 1
ATOM 3147 O O . PRO C 1 47 ? 18.630 21.350 108.263 1.00 17.88 50 PRO B O 1
ATOM 3151 N N . LEU C 1 48 ? 17.032 20.892 109.770 1.00 16.96 51 LEU B N 1
ATOM 3152 C CA . LEU C 1 48 ? 15.970 20.695 108.802 1.00 16.95 51 LEU B CA 1
ATOM 3153 C C . LEU C 1 48 ? 15.762 22.002 108.040 1.00 16.31 51 LEU B C 1
ATOM 3154 O O . LEU C 1 48 ? 15.662 22.000 106.810 1.00 17.95 51 LEU B O 1
ATOM 3159 N N . SER C 1 49 ? 15.657 23.104 108.775 1.00 15.79 52 SER B N 1
ATOM 3160 C CA . SER C 1 49 ? 15.351 24.413 108.170 1.00 15.93 52 SER B CA 1
ATOM 3161 C C . SER C 1 49 ? 16.439 24.782 107.160 1.00 17.05 52 SER B C 1
ATOM 3162 O O . SER C 1 49 ? 16.199 25.274 106.039 1.00 15.89 52 SER B O 1
ATOM 3165 N N . ILE C 1 50 ? 17.638 24.487 107.593 1.00 18.01 53 ILE B N 1
ATOM 3166 C CA . ILE C 1 50 ? 18.851 24.873 106.872 1.00 17.84 53 ILE B CA 1
ATOM 3167 C C . ILE C 1 50 ? 18.982 24.054 105.602 1.00 17.88 53 ILE B C 1
ATOM 3168 O O . ILE C 1 50 ? 19.263 24.607 104.531 1.00 17.81 53 ILE B O 1
ATOM 3173 N N . ALA C 1 51 ? 18.668 22.771 105.708 1.00 17.86 54 ALA B N 1
ATOM 3174 C CA . ALA C 1 51 ? 18.627 21.853 104.559 1.00 17.79 54 ALA B CA 1
ATOM 3175 C C . ALA C 1 51 ? 17.604 22.297 103.512 1.00 18.00 54 ALA B C 1
ATOM 3176 O O . ALA C 1 51 ? 17.867 22.251 102.303 1.00 17.84 54 ALA B O 1
ATOM 3178 N N . LEU C 1 52 ? 16.444 22.712 103.995 1.00 17.92 55 LEU B N 1
ATOM 3179 C CA . LEU C 1 52 ? 15.353 23.121 103.096 1.00 17.14 55 LEU B CA 1
ATOM 3180 C C . LEU C 1 52 ? 15.779 24.397 102.365 1.00 17.43 55 LEU B C 1
ATOM 3181 O O . LEU C 1 52 ? 15.643 24.523 101.126 1.00 17.76 55 LEU B O 1
ATOM 3186 N N . ALA C 1 53 ? 16.321 25.336 103.125 1.00 18.21 56 ALA B N 1
ATOM 3187 C CA . ALA C 1 53 ? 16.797 26.625 102.560 1.00 18.55 56 ALA B CA 1
ATOM 3188 C C . ALA C 1 53 ? 17.892 26.422 101.521 1.00 19.05 56 ALA B C 1
ATOM 3189 O O . ALA C 1 53 ? 17.925 27.095 100.478 1.00 18.97 56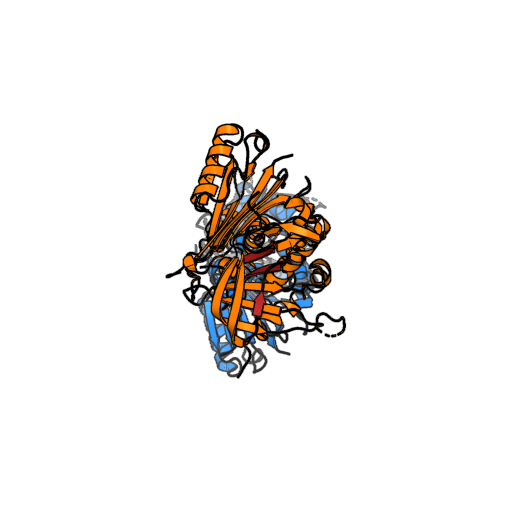 ALA B O 1
ATOM 3191 N N . MET C 1 54 ? 18.791 25.491 101.814 1.00 19.76 57 MET B N 1
ATOM 3192 C CA . MET C 1 54 ? 19.925 25.202 100.899 1.00 20.51 57 MET B CA 1
ATOM 3193 C C . MET C 1 54 ? 19.401 24.398 99.724 1.00 20.40 57 MET B C 1
ATOM 3194 O O . MET C 1 54 ? 19.937 24.444 98.621 1.00 20.50 57 MET B O 1
ATOM 3199 N N . GLY C 1 55 ? 18.292 23.714 99.947 1.00 20.22 58 GLY B N 1
ATOM 3200 C CA . GLY C 1 55 ? 17.678 22.931 98.870 1.00 19.88 58 GLY B CA 1
ATOM 3201 C C . GLY C 1 55 ? 17.144 23.895 97.820 1.00 20.56 58 GLY B C 1
ATOM 3202 O O . GLY C 1 55 ? 17.313 23.682 96.608 1.00 19.50 58 GLY B O 1
ATOM 3203 N N . MET C 1 56 ? 16.530 24.972 98.301 1.00 18.87 59 MET B N 1
ATOM 3204 C CA . MET C 1 56 ? 15.896 25.964 97.412 1.00 19.42 59 MET B CA 1
ATOM 3205 C C . MET C 1 56 ? 16.985 26.726 96.650 1.00 19.60 59 MET B C 1
ATOM 3206 O O . MET C 1 56 ? 16.849 27.041 95.454 1.00 19.36 59 MET B O 1
ATOM 3211 N N . MET C 1 57 ? 18.086 26.988 97.342 1.00 20.27 60 MET B N 1
ATOM 3212 C CA . MET C 1 57 ? 19.240 27.637 96.704 1.00 20.70 60 MET B CA 1
ATOM 3213 C C . MET C 1 57 ? 19.826 26.783 95.590 1.00 20.16 60 MET B C 1
ATOM 3214 O O . MET C 1 57 ? 20.300 27.276 94.550 1.00 19.02 60 MET B O 1
ATOM 3219 N N . GLU C 1 58 ? 19.834 25.483 95.831 1.00 19.49 61 GLU B N 1
ATOM 3220 C CA . GLU C 1 58 ? 20.459 24.561 94.880 1.00 19.31 61 GLU B CA 1
ATOM 3221 C C . GLU C 1 58 ? 19.686 24.593 93.551 1.00 18.79 61 GLU B C 1
ATOM 3222 O O . GLU C 1 58 ? 20.253 24.490 92.446 1.00 18.42 61 GLU B O 1
ATOM 3228 N N . LEU C 1 59 ? 18.376 24.766 93.669 1.00 18.09 62 LEU B N 1
ATOM 3229 C CA . LEU C 1 59 ? 17.483 24.760 92.496 1.00 17.55 62 LEU B CA 1
ATOM 3230 C C . LEU C 1 59 ? 17.899 25.887 91.573 1.00 18.01 62 LEU B C 1
ATOM 3231 O O . LEU C 1 59 ? 17.635 25.879 90.376 1.00 18.01 62 LEU B O 1
ATOM 3236 N N . GLY C 1 60 ? 18.565 26.864 92.156 1.00 18.93 63 GLY B N 1
ATOM 3237 C CA . GLY C 1 60 ? 18.903 28.115 91.451 1.00 19.34 63 GLY B CA 1
ATOM 3238 C C . GLY C 1 60 ? 20.316 28.093 90.924 1.00 19.76 63 GLY B C 1
ATOM 3239 O O . GLY C 1 60 ? 20.664 28.838 90.014 1.00 19.81 63 GLY B O 1
ATOM 3240 N N . ALA C 1 61 ? 21.100 27.198 91.507 1.00 20.19 64 ALA B N 1
ATOM 3241 C CA . ALA C 1 61 ? 22.539 27.045 91.235 1.00 20.30 64 ALA B CA 1
ATOM 3242 C C . ALA C 1 61 ? 22.827 26.108 90.074 1.00 21.22 64 ALA B C 1
ATOM 3243 O O . ALA C 1 61 ? 22.066 25.189 89.805 1.00 21.62 64 ALA B O 1
ATOM 3245 N N . GLN C 1 62 ? 23.939 26.392 89.405 1.00 21.56 65 GLN B N 1
ATOM 3246 C CA . GLN C 1 62 ? 24.519 25.538 88.349 1.00 22.76 65 GLN B CA 1
ATOM 3247 C C . GLN C 1 62 ? 26.041 25.436 88.423 1.00 22.35 65 GLN B C 1
ATOM 3248 O O . GLN C 1 62 ? 26.707 26.114 89.193 1.00 22.49 65 GLN B O 1
ATOM 3254 N N . GLY C 1 63 ? 26.576 24.602 87.554 1.00 22.41 66 GLY B N 1
ATOM 3255 C CA . GLY C 1 63 ? 28.008 24.354 87.489 1.00 22.15 66 GLY B CA 1
ATOM 3256 C C . GLY C 1 63 ? 28.725 24.189 88.811 1.00 21.88 66 GLY B C 1
ATOM 3257 O O . GLY C 1 63 ? 28.241 23.549 89.739 1.00 22.50 66 GLY B O 1
ATOM 3258 N N . SER C 1 64 ? 29.892 24.812 88.882 1.00 21.32 67 SER B N 1
ATOM 3259 C CA . SER C 1 64 ? 30.789 24.694 90.038 1.00 21.64 67 SER B CA 1
ATOM 3260 C C . SER C 1 64 ? 30.060 25.033 91.349 1.00 21.39 67 SER B C 1
ATOM 3261 O O . SER C 1 64 ? 30.353 24.481 92.409 1.00 20.48 67 SER B O 1
ATOM 3264 N N . THR C 1 65 ? 29.099 25.938 91.249 1.00 21.21 68 THR B N 1
ATOM 3265 C CA . THR C 1 65 ? 28.422 26.498 92.438 1.00 21.32 68 THR B CA 1
ATOM 3266 C C . THR C 1 65 ? 27.498 25.434 92.997 1.00 22.09 68 THR B C 1
ATOM 3267 O O . THR C 1 65 ? 27.434 25.186 94.213 1.00 21.51 68 THR B O 1
ATOM 3271 N N . GLN C 1 66 ? 26.808 24.782 92.071 1.00 22.66 69 GLN B N 1
ATOM 3272 C CA . GLN C 1 66 ? 25.870 23.718 92.416 1.00 23.34 69 GLN B CA 1
ATOM 3273 C C . GLN C 1 66 ? 26.662 22.525 92.903 1.00 23.45 69 GLN B C 1
ATOM 3274 O O . GLN C 1 66 ? 26.292 21.866 93.889 1.00 24.32 69 GLN B O 1
ATOM 3280 N N . LYS C 1 67 ? 27.762 22.264 92.203 1.00 23.72 70 LYS B N 1
ATOM 3281 C CA . LYS C 1 67 ? 28.636 21.134 92.523 1.00 23.79 70 LYS B CA 1
ATOM 3282 C C . LYS C 1 67 ? 29.050 21.223 93.981 1.00 23.35 70 LYS B C 1
ATOM 3283 O O . LYS C 1 67 ? 29.056 20.227 94.724 1.00 23.27 70 LYS B O 1
ATOM 3289 N N . GLU C 1 68 ? 29.372 22.438 94.391 1.00 22.83 71 GLU B N 1
ATOM 3290 C CA . GLU C 1 68 ? 29.945 22.663 95.737 1.00 23.15 71 GLU B CA 1
ATOM 3291 C C . GLU C 1 68 ? 28.874 22.442 96.779 1.00 23.59 71 GLU B C 1
ATOM 3292 O O . GLU C 1 68 ? 29.122 21.897 97.872 1.00 23.83 71 GLU B O 1
ATOM 3298 N N . ILE C 1 69 ? 27.666 22.893 96.439 1.00 22.92 72 ILE B N 1
ATOM 3299 C CA . ILE C 1 69 ? 26.543 22.777 97.355 1.00 23.23 72 ILE B CA 1
ATOM 3300 C C . ILE C 1 69 ? 26.289 21.305 97.618 1.00 23.47 72 ILE B C 1
ATOM 3301 O O . ILE C 1 69 ? 26.224 20.842 98.769 1.00 23.54 72 ILE B O 1
ATOM 3306 N N . ARG C 1 70 ? 26.178 20.565 96.530 1.00 23.31 73 ARG B N 1
ATOM 3307 C CA . ARG C 1 70 ? 25.807 19.149 96.623 1.00 24.01 73 ARG B CA 1
ATOM 3308 C C . ARG C 1 70 ? 26.777 18.370 97.467 1.00 24.80 73 ARG B C 1
ATOM 3309 O O . ARG C 1 70 ? 26.400 17.508 98.253 1.00 24.29 73 ARG B O 1
ATOM 3317 N N . HIS C 1 71 ? 28.039 18.706 97.291 1.00 25.66 74 HIS B N 1
ATOM 3318 C CA . HIS C 1 71 ? 29.112 17.999 97.948 1.00 26.50 74 HIS B CA 1
ATOM 3319 C C . HIS C 1 71 ? 29.073 18.345 99.420 1.00 26.67 74 HIS B C 1
ATOM 3320 O O . HIS C 1 71 ? 29.221 17.486 100.286 1.00 27.02 74 HIS B O 1
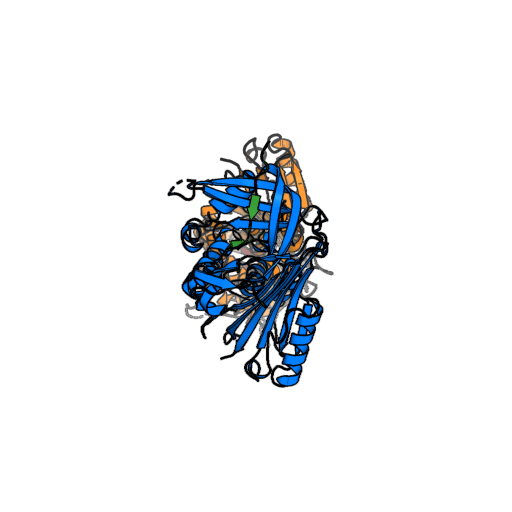ATOM 3327 N N . SER C 1 72 ? 28.846 19.620 99.694 1.00 26.93 75 SER B N 1
ATOM 3328 C CA . SER C 1 72 ? 28.885 20.123 101.064 1.00 27.28 75 SER B CA 1
ATOM 3329 C C . SER C 1 72 ? 27.728 19.550 101.854 1.00 27.40 75 SER B C 1
ATOM 3330 O O . SER C 1 72 ? 27.824 19.371 103.074 1.00 26.51 75 SER B O 1
ATOM 3333 N N . MET C 1 73 ? 26.645 19.243 101.152 1.00 27.81 76 MET B N 1
ATOM 3334 C CA . MET C 1 73 ? 25.377 18.853 101.804 1.00 28.27 76 MET B CA 1
ATOM 3335 C C . MET C 1 73 ? 25.361 17.335 101.948 1.00 28.95 76 MET B C 1
ATOM 3336 O O . MET C 1 73 ? 24.500 16.746 102.609 1.00 28.86 76 MET B O 1
ATOM 3341 N N . GLY C 1 74 ? 26.343 16.731 101.296 1.00 28.68 77 GLY B N 1
ATOM 3342 C CA . GLY C 1 74 ? 26.515 15.286 101.270 1.00 28.73 77 GLY B CA 1
ATOM 3343 C C . GLY C 1 74 ? 25.680 14.545 100.242 1.00 28.59 77 GLY B C 1
ATOM 3344 O O . GLY C 1 74 ? 25.281 13.411 100.486 1.00 28.65 77 GLY B O 1
ATOM 3345 N N . TYR C 1 75 ? 25.424 15.169 99.094 1.00 28.22 78 TYR B N 1
ATOM 3346 C CA . TYR C 1 75 ? 24.493 14.598 98.103 1.00 28.22 78 TYR B CA 1
ATOM 3347 C C . TYR C 1 75 ? 25.196 13.945 96.917 1.00 28.74 78 TYR B C 1
ATOM 3348 O O . TYR C 1 75 ? 24.561 13.408 96.013 1.00 27.88 78 TYR B O 1
ATOM 3357 N N . ASP C 1 76 ? 26.516 14.016 96.944 1.00 29.56 79 ASP B N 1
ATOM 3358 C CA . ASP C 1 76 ? 27.348 13.478 95.843 1.00 30.68 79 ASP B CA 1
ATOM 3359 C C . ASP C 1 76 ? 26.930 12.082 95.430 1.00 30.97 79 ASP B C 1
ATOM 3360 O O . ASP C 1 76 ? 27.075 11.690 94.269 1.00 31.51 79 ASP B O 1
ATOM 3365 N N . SER C 1 77 ? 26.412 11.338 96.400 1.00 31.48 80 SER B N 1
ATOM 3366 C CA . SER C 1 77 ? 26.205 9.891 96.227 1.00 31.59 80 SER B CA 1
ATOM 3367 C C . SER C 1 77 ? 24.906 9.602 95.505 1.00 31.15 80 SER B C 1
ATOM 3368 O O . SER C 1 77 ? 24.598 8.455 95.197 1.00 31.40 80 SER B O 1
ATOM 3371 N N . LEU C 1 78 ? 24.161 10.662 95.231 0.70 30.50 81 LEU B N 1
ATOM 3372 C CA . LEU C 1 78 ? 22.771 10.546 94.777 0.70 29.92 81 LEU B CA 1
ATOM 3373 C C . LEU C 1 78 ? 22.663 10.518 93.254 0.70 30.11 81 LEU B C 1
ATOM 3374 O O . LEU C 1 78 ? 21.891 11.270 92.657 0.70 30.34 81 LEU B O 1
ATOM 3379 N N . GLU C 1 82 ? 16.324 14.227 93.014 1.00 36.52 85 GLU B N 1
ATOM 3380 C CA . GLU C 1 82 ? 17.412 13.524 93.699 1.00 36.39 85 GLU B CA 1
ATOM 3381 C C . GLU C 1 82 ? 17.218 13.575 95.193 1.00 35.42 85 GLU B C 1
ATOM 3382 O O . GLU C 1 82 ? 16.365 12.907 95.788 1.00 35.21 85 GLU B O 1
ATOM 3388 N N . GLU C 1 83 ? 18.076 14.401 95.769 1.00 34.54 86 GLU B N 1
ATOM 3389 C CA . GLU C 1 83 ? 17.930 14.887 97.142 1.00 33.22 86 GLU B CA 1
ATOM 3390 C C . GLU C 1 83 ? 16.615 15.659 97.259 1.00 32.28 86 GLU B C 1
ATOM 3391 O O . GLU C 1 83 ? 16.111 15.901 98.356 1.00 31.88 86 GLU B O 1
ATOM 3397 N N . PHE C 1 84 ? 16.057 16.026 96.105 1.00 31.09 87 PHE B N 1
ATOM 3398 C CA . PHE C 1 84 ? 14.849 16.877 96.063 1.00 30.20 87 PHE B CA 1
ATOM 3399 C C . PHE C 1 84 ? 13.603 16.083 96.440 1.00 29.94 87 PHE B C 1
ATOM 3400 O O . PHE C 1 84 ? 12.698 16.591 97.105 1.00 29.70 87 PHE B O 1
ATOM 3408 N N . SER C 1 85 ? 13.601 14.817 96.041 1.00 29.61 88 SER B N 1
ATOM 3409 C CA . SER C 1 85 ? 12.545 13.875 96.429 1.00 29.65 88 SER B CA 1
ATOM 3410 C C . SER C 1 85 ? 12.452 13.770 97.943 1.00 28.93 88 SER B C 1
ATOM 3411 O O . SER C 1 85 ? 11.365 13.746 98.524 1.00 28.26 88 SER B O 1
ATOM 3414 N N . PHE C 1 86 ? 13.605 13.671 98.582 1.00 28.48 89 PHE B N 1
ATOM 3415 C CA . PHE C 1 86 ? 13.609 13.470 100.030 1.00 28.32 89 PHE B CA 1
ATOM 3416 C C . PHE C 1 86 ? 13.285 14.781 100.724 1.00 28.32 89 PHE B C 1
ATOM 3417 O O . PHE C 1 86 ? 12.618 14.793 101.763 1.00 27.83 89 PHE B O 1
ATOM 3425 N N . LEU C 1 87 ? 13.727 15.890 100.130 1.00 28.02 90 LEU B N 1
ATOM 3426 C CA . LEU C 1 87 ? 13.486 17.201 100.748 1.00 28.50 90 LEU B CA 1
ATOM 3427 C C . LEU C 1 87 ? 11.996 17.476 100.721 1.00 29.27 90 LEU B C 1
ATOM 3428 O O . LEU C 1 87 ? 11.443 18.026 101.657 1.00 28.60 90 LEU B O 1
ATOM 3433 N N . LYS C 1 88 ? 11.358 17.041 99.637 1.00 30.13 91 LYS B N 1
ATOM 3434 C CA . LYS C 1 88 ? 9.917 17.249 99.432 1.00 31.36 91 LYS B CA 1
ATOM 3435 C C . LYS C 1 88 ? 9.190 16.380 100.436 1.00 32.46 91 LYS B C 1
ATOM 3436 O O . LYS C 1 88 ? 8.108 16.691 100.923 1.00 32.71 91 LYS B O 1
ATOM 3442 N N . GLU C 1 89 ? 9.901 15.314 100.764 1.00 33.96 92 GLU B N 1
ATOM 3443 C CA . GLU C 1 89 ? 9.414 14.153 101.534 1.00 35.69 92 GLU B CA 1
ATOM 3444 C C . GLU C 1 89 ? 9.199 14.572 102.962 1.00 36.25 92 GLU B C 1
ATOM 3445 O O . GLU C 1 89 ? 8.273 14.128 103.644 1.00 36.21 92 GLU B O 1
ATOM 3451 N N . PHE C 1 90 ? 10.138 15.380 103.426 1.00 37.51 93 PHE B N 1
ATOM 3452 C CA . PHE C 1 90 ? 9.937 16.136 104.663 1.00 38.25 93 PHE B CA 1
ATOM 3453 C C . PHE C 1 90 ? 8.621 16.857 104.390 1.00 39.27 93 PHE B C 1
ATOM 3454 O O . PHE C 1 90 ? 8.552 18.072 104.278 1.00 39.89 93 PHE B O 1
ATOM 3462 N N . SER C 1 91 ? 7.589 16.034 104.210 1.00 40.64 94 SER B N 1
ATOM 3463 C CA . SER C 1 91 ? 6.247 16.487 103.826 1.00 41.03 94 SER B CA 1
ATOM 3464 C C . SER C 1 91 ? 5.753 17.556 104.784 1.00 41.50 94 SER B C 1
ATOM 3465 O O . SER C 1 91 ? 4.597 17.516 105.212 1.00 42.30 94 SER B O 1
ATOM 3468 N N . SER C 1 99 ? -3.954 15.954 114.419 1.00 30.12 102 SER B N 1
ATOM 3469 C CA . SER C 1 99 ? -2.853 15.537 115.302 1.00 30.05 102 SER B CA 1
ATOM 3470 C C . SER C 1 99 ? -3.015 16.002 116.737 1.00 29.01 102 SER B C 1
ATOM 3471 O O . SER C 1 99 ? -3.877 16.810 117.076 1.00 29.58 102 SER B O 1
ATOM 3474 N N . GLN C 1 100 ? -2.134 15.483 117.571 1.00 26.98 103 GLN B N 1
ATOM 3475 C CA . GLN C 1 100 ? -2.065 15.905 118.948 1.00 25.69 103 GLN B CA 1
ATOM 3476 C C . GLN C 1 100 ? -0.834 16.760 119.145 1.00 23.91 103 GLN B C 1
ATOM 3477 O O . GLN C 1 100 ? -0.494 17.155 120.251 1.00 24.73 103 GLN B O 1
ATOM 3483 N N . TYR C 1 101 ? -0.158 17.028 118.039 1.00 21.50 104 TYR B N 1
ATOM 3484 C CA . TYR C 1 101 ? 0.938 17.986 118.032 1.00 19.51 104 TYR B CA 1
ATOM 3485 C C . TYR C 1 101 ? 0.909 18.822 116.776 1.00 18.42 104 TYR B C 1
ATOM 3486 O O . TYR C 1 101 ? 0.134 18.565 115.846 1.00 18.71 104 TYR B O 1
ATOM 3495 N N . VAL C 1 102 ? 1.758 19.835 116.787 1.00 17.37 105 VAL B N 1
ATOM 3496 C CA . VAL C 1 102 ? 1.910 20.739 115.641 1.00 17.43 105 VAL B CA 1
ATOM 3497 C C . VAL C 1 102 ? 3.303 20.645 115.037 1.00 16.78 105 VAL B C 1
ATOM 3498 O O . VAL C 1 102 ? 4.340 20.692 115.729 1.00 15.49 105 VAL B O 1
ATOM 3502 N N . MET C 1 103 ? 3.298 20.482 113.729 1.00 16.92 106 MET B N 1
ATOM 3503 C CA A MET C 1 103 ? 4.507 20.506 112.931 0.50 18.09 106 MET B CA 1
ATOM 3504 C CA B MET C 1 103 ? 4.512 20.509 112.929 0.50 17.79 106 MET B CA 1
ATOM 3505 C C . MET C 1 103 ? 4.206 21.194 111.614 1.00 17.63 106 MET B C 1
ATOM 3506 O O . MET C 1 103 ? 3.460 20.679 110.802 1.00 17.30 106 MET B O 1
ATOM 3515 N N . LYS C 1 104 ? 4.801 22.367 111.454 1.00 17.30 107 LYS B N 1
ATOM 3516 C CA A LYS C 1 104 ? 4.574 23.218 110.283 0.50 17.79 107 LYS B CA 1
ATOM 3517 C CA B LYS C 1 104 ? 4.586 23.219 110.286 0.50 17.71 107 LYS B CA 1
ATOM 3518 C C . LYS C 1 104 ? 5.903 23.628 109.640 1.00 17.84 107 LYS B C 1
ATOM 3519 O O . LYS C 1 104 ? 6.856 24.038 110.318 1.00 17.98 107 LYS B O 1
ATOM 3530 N N . ILE C 1 105 ? 5.934 23.520 108.328 1.00 17.77 108 ILE B N 1
ATOM 3531 C CA . ILE C 1 105 ? 7.088 23.938 107.536 1.00 18.18 108 ILE B CA 1
ATOM 3532 C C . ILE C 1 105 ? 6.623 24.815 106.403 1.00 18.01 108 ILE B C 1
ATOM 3533 O O . ILE C 1 105 ? 5.759 24.425 105.627 1.00 16.05 108 ILE B O 1
ATOM 3538 N N . ALA C 1 106 ? 7.169 26.019 106.322 1.00 17.18 109 ALA B N 1
ATOM 3539 C CA . ALA C 1 106 ? 6.712 26.964 105.298 1.00 17.17 109 ALA B CA 1
ATOM 3540 C C . ALA C 1 106 ? 7.879 27.593 104.569 1.00 16.27 109 ALA B C 1
ATOM 3541 O O . ALA C 1 106 ? 8.872 27.942 105.173 1.00 15.77 109 ALA B O 1
ATOM 3543 N N . ASN C 1 107 ? 7.731 27.708 103.260 1.00 15.84 110 ASN B N 1
ATOM 3544 C CA . ASN C 1 107 ? 8.731 28.361 102.412 1.00 16.62 110 ASN B CA 1
ATOM 3545 C C . ASN C 1 107 ? 8.129 29.534 101.666 1.00 16.30 110 ASN B C 1
ATOM 3546 O O . ASN C 1 107 ? 6.948 29.544 101.302 1.00 15.71 110 ASN B O 1
ATOM 3551 N N . SER C 1 108 ? 8.943 30.569 101.491 1.00 17.22 111 SER B N 1
ATOM 3552 C CA . SER C 1 108 ? 8.495 31.730 100.751 1.00 17.45 111 SER B CA 1
ATOM 3553 C C . SER C 1 108 ? 9.649 32.383 99.998 1.00 17.14 111 SER B C 1
ATOM 3554 O O . SER C 1 108 ? 10.792 32.384 100.449 1.00 17.36 111 SER B O 1
ATOM 3557 N N . LEU C 1 109 ? 9.300 32.933 98.851 1.00 17.22 112 LEU B N 1
ATOM 3558 C CA . LEU C 1 109 ? 10.209 33.678 97.999 1.00 17.28 112 LEU B CA 1
ATOM 3559 C C . LEU C 1 109 ? 9.645 35.075 97.809 1.00 16.78 112 LEU B C 1
ATOM 3560 O O . LEU C 1 109 ? 8.481 35.283 97.476 1.00 17.53 112 LEU B O 1
ATOM 3565 N N . PHE C 1 110 ? 10.502 36.044 98.043 1.00 16.49 113 PHE B N 1
ATOM 3566 C CA . PHE C 1 110 ? 10.144 37.449 97.818 1.00 15.41 113 PHE B CA 1
ATOM 3567 C C . PHE C 1 110 ? 11.011 37.937 96.682 1.00 16.42 113 PHE B C 1
ATOM 3568 O O . PHE C 1 110 ? 12.200 37.927 96.798 1.00 16.24 113 PHE B O 1
ATOM 3576 N N . VAL C 1 111 ? 10.380 38.328 95.581 1.00 16.31 114 VAL B N 1
ATOM 3577 C CA . VAL C 1 111 ? 11.057 38.596 94.315 1.00 16.59 114 VAL B CA 1
ATOM 3578 C C . VAL C 1 111 ? 10.851 40.036 93.904 1.00 16.48 114 VAL B C 1
ATOM 3579 O O . VAL C 1 111 ? 9.729 40.538 93.960 1.00 16.67 114 VAL B O 1
ATOM 3583 N N . GLN C 1 112 ? 11.914 40.690 93.473 1.00 16.18 115 GLN B N 1
ATOM 3584 C CA . GLN C 1 112 ? 11.821 42.099 93.091 1.00 17.08 115 GLN B CA 1
ATOM 3585 C C . GLN C 1 112 ? 10.879 42.234 91.908 1.00 17.77 115 GLN B C 1
ATOM 3586 O O . GLN C 1 112 ? 10.943 41.456 90.969 1.00 17.57 115 GLN B O 1
ATOM 3592 N N . ASN C 1 113 ? 10.010 43.227 91.965 1.00 18.32 116 ASN B N 1
ATOM 3593 C CA . ASN C 1 113 ? 9.080 43.500 90.847 1.00 19.82 116 ASN B CA 1
ATOM 3594 C C . ASN C 1 113 ? 9.889 43.690 89.579 1.00 20.49 116 ASN B C 1
ATOM 3595 O O . ASN C 1 113 ? 10.870 44.434 89.560 1.00 20.54 116 ASN B O 1
ATOM 3600 N N . GLY C 1 114 ? 9.475 43.005 88.530 1.00 21.68 117 GLY B N 1
ATOM 3601 C CA . GLY C 1 114 ? 10.075 43.171 87.204 1.00 22.77 117 GLY B CA 1
ATOM 3602 C C . GLY C 1 114 ? 11.284 42.286 86.973 1.00 23.61 117 GLY B C 1
ATOM 3603 O O . GLY C 1 114 ? 11.835 42.245 85.877 1.00 24.42 117 GLY B O 1
ATOM 3604 N N . PHE C 1 115 ? 11.695 41.590 88.026 1.00 23.74 118 PHE B N 1
ATOM 3605 C CA . PHE C 1 115 ? 12.763 40.584 87.932 1.00 24.58 118 PHE B CA 1
ATOM 3606 C C . PHE C 1 115 ? 12.194 39.277 87.383 1.00 25.30 118 PHE B C 1
ATOM 3607 O O . PHE C 1 115 ? 11.308 38.651 87.991 1.00 24.99 118 PHE B O 1
ATOM 3615 N N . HIS C 1 116 ? 12.707 38.861 86.233 1.00 25.59 119 HIS B N 1
ATOM 3616 C CA A HIS C 1 116 ? 12.213 37.658 85.579 0.50 26.22 119 HIS B CA 1
ATOM 3617 C CA B HIS C 1 116 ? 12.213 37.640 85.595 0.50 26.29 119 HIS B CA 1
ATOM 3618 C C . HIS C 1 116 ? 12.963 36.426 86.077 1.00 26.34 119 HIS B C 1
ATOM 3619 O O . HIS C 1 116 ? 14.126 36.215 85.763 1.00 27.68 119 HIS B O 1
ATOM 3632 N N . VAL C 1 117 ? 12.255 35.639 86.859 1.00 26.29 120 VAL B N 1
ATOM 3633 C CA . VAL C 1 117 ? 12.769 34.405 87.417 1.00 26.25 120 VAL B CA 1
ATOM 3634 C C . VAL C 1 117 ? 12.466 33.286 86.404 1.00 26.36 120 VAL B C 1
ATOM 3635 O O . VAL C 1 117 ? 11.412 33.272 85.765 1.00 25.87 120 VAL B O 1
ATOM 3639 N N . ASN C 1 118 ? 13.448 32.407 86.215 1.00 25.64 121 ASN B N 1
ATOM 3640 C CA . ASN C 1 118 ? 13.301 31.263 85.310 1.00 25.61 121 ASN B CA 1
ATOM 3641 C C . ASN C 1 118 ? 12.098 30.437 85.673 1.00 25.22 121 ASN B C 1
ATOM 3642 O O . ASN C 1 118 ? 11.884 30.045 86.821 1.00 24.15 121 ASN B O 1
ATOM 3647 N N . GLU C 1 119 ? 11.349 30.132 84.634 1.00 25.60 122 GLU B N 1
ATOM 3648 C CA . GLU C 1 119 ? 10.100 29.372 84.745 1.00 25.60 122 GLU B CA 1
ATOM 3649 C C . GLU C 1 119 ? 10.350 28.029 85.438 1.00 25.39 122 GLU B C 1
ATOM 3650 O O . GLU C 1 119 ? 9.569 27.576 86.295 1.00 26.32 122 GLU B O 1
ATOM 3656 N N . GLU C 1 120 ? 11.442 27.382 85.070 1.00 24.62 123 GLU B N 1
ATOM 3657 C CA . GLU C 1 120 ? 11.657 26.016 85.540 1.00 24.48 123 GLU B CA 1
ATOM 3658 C C . GLU C 1 120 ? 11.915 26.049 87.038 1.00 24.12 123 GLU B C 1
ATOM 3659 O O . GLU C 1 120 ? 11.483 25.172 87.789 1.00 24.22 123 GLU B O 1
ATOM 3665 N N . PHE C 1 121 ? 12.588 27.109 87.452 1.00 24.27 124 PHE B N 1
ATOM 3666 C CA . PHE C 1 121 ? 12.949 27.304 88.858 1.00 23.90 124 PHE B CA 1
ATOM 3667 C C . PHE C 1 121 ? 11.672 27.455 89.671 1.00 23.41 124 PHE B C 1
ATOM 3668 O O . PHE C 1 121 ? 11.506 26.850 90.731 1.00 22.31 124 PHE B O 1
ATOM 3676 N N . LEU C 1 122 ? 10.756 28.240 89.132 1.00 23.55 125 LEU B N 1
ATOM 3677 C CA . LEU C 1 122 ? 9.502 28.538 89.833 1.00 23.83 125 LEU B CA 1
ATOM 3678 C C . LEU C 1 122 ? 8.706 27.255 89.967 1.00 23.87 125 LEU B C 1
ATOM 3679 O O . LEU C 1 122 ? 8.115 26.959 91.021 1.00 24.39 125 LEU B O 1
ATOM 3684 N N . GLN C 1 123 ? 8.749 26.456 88.911 1.00 23.79 126 GLN B N 1
ATOM 3685 C CA . GLN C 1 123 ? 7.982 25.211 88.864 1.00 24.36 126 GLN B CA 1
ATOM 3686 C C . GLN C 1 123 ? 8.539 24.194 89.866 1.00 24.30 126 GLN B C 1
ATOM 3687 O O . GLN C 1 123 ? 7.813 23.456 90.533 1.00 23.09 126 GLN B O 1
ATOM 3693 N N . MET C 1 124 ? 9.852 24.169 89.970 1.00 24.72 127 MET B N 1
ATOM 3694 C CA . MET C 1 124 ? 10.514 23.202 90.853 1.00 25.15 127 MET B CA 1
ATOM 3695 C C . MET C 1 124 ? 10.336 23.647 92.296 1.00 24.36 127 MET B C 1
ATOM 3696 O O . MET C 1 124 ? 10.253 22.837 93.216 1.00 24.29 127 MET B O 1
ATOM 3701 N N . MET C 1 125 ? 10.274 24.954 92.484 1.00 24.15 128 MET B N 1
ATOM 3702 C CA . MET C 1 125 ? 10.110 25.536 93.833 1.00 23.88 128 MET B CA 1
ATOM 3703 C C . MET C 1 125 ? 8.752 25.130 94.360 1.00 24.09 128 MET B C 1
ATOM 3704 O O . MET C 1 125 ? 8.550 24.826 95.540 1.00 23.33 128 MET B O 1
ATOM 3709 N N . LYS C 1 126 ? 7.810 25.113 93.441 1.00 24.04 129 LYS B N 1
ATOM 3710 C CA . LYS C 1 126 ? 6.420 24.830 93.792 1.00 24.24 129 LYS B CA 1
ATOM 3711 C C . LYS C 1 126 ? 6.288 23.363 94.143 1.00 24.28 129 LYS B C 1
ATOM 3712 O O . LYS C 1 126 ? 5.753 22.979 95.181 1.00 24.37 129 LYS B O 1
ATOM 3718 N N . LYS C 1 127 ? 6.843 22.565 93.250 1.00 24.53 130 LYS B N 1
ATOM 3719 C CA . LYS C 1 127 ? 6.776 21.101 93.319 1.00 25.15 130 LYS B CA 1
ATOM 3720 C C . LYS C 1 127 ? 7.424 20.565 94.591 1.00 24.69 130 LYS B C 1
ATOM 3721 O O . LYS C 1 127 ? 6.830 19.758 95.326 1.00 23.90 130 LYS B O 1
ATOM 3727 N N . TYR C 1 128 ? 8.629 21.049 94.876 1.00 24.12 131 TYR B N 1
ATOM 3728 C CA . TYR C 1 128 ? 9.454 20.449 95.926 1.00 24.15 131 TYR B CA 1
ATOM 3729 C C . TYR C 1 128 ? 9.291 21.127 97.281 1.00 23.77 131 TYR B C 1
ATOM 3730 O O . TYR C 1 128 ? 9.465 20.499 98.327 1.00 23.29 131 TYR B O 1
ATOM 3739 N N . PHE C 1 129 ? 8.965 22.407 97.233 1.00 23.25 132 PHE B N 1
ATOM 3740 C CA . PHE C 1 129 ? 9.005 23.270 98.424 1.00 23.40 132 PHE B CA 1
ATOM 3741 C C . PHE C 1 129 ? 7.697 24.013 98.706 1.00 23.49 132 PHE B C 1
ATOM 3742 O O . PHE C 1 129 ? 7.546 24.603 99.783 1.00 23.63 132 PHE B O 1
ATOM 3750 N N . ASN C 1 130 ? 6.760 23.959 97.759 1.00 23.36 133 ASN B N 1
ATOM 3751 C CA . ASN C 1 130 ? 5.451 24.613 97.919 1.00 23.52 133 ASN B CA 1
ATOM 3752 C C . ASN C 1 130 ? 5.631 26.031 98.428 1.00 22.77 133 ASN B C 1
ATOM 3753 O O . ASN C 1 130 ? 4.963 26.507 99.345 1.00 20.67 133 ASN B O 1
ATOM 3758 N N . ALA C 1 131 ? 6.596 26.691 97.821 1.00 22.04 134 ALA B N 1
ATOM 3759 C CA . ALA C 1 131 ? 6.916 28.073 98.160 1.00 21.95 134 ALA B CA 1
ATOM 3760 C C . ALA C 1 131 ? 5.859 29.083 97.734 1.00 21.73 134 ALA B C 1
ATOM 3761 O O . ALA C 1 131 ? 5.434 29.124 96.586 1.00 22.04 134 ALA B O 1
ATOM 3763 N N . ALA C 1 132 ? 5.465 29.922 98.679 1.00 21.99 135 ALA B N 1
ATOM 3764 C CA . ALA C 1 132 ? 4.682 31.126 98.376 1.00 22.02 135 ALA B CA 1
ATOM 3765 C C . ALA C 1 132 ? 5.569 32.084 97.595 1.00 21.74 135 ALA B C 1
ATOM 3766 O O . ALA C 1 132 ? 6.693 32.334 97.993 1.00 22.82 135 ALA B O 1
ATOM 3768 N N . VAL C 1 133 ? 5.063 32.626 96.497 1.00 20.75 136 VAL B N 1
ATOM 3769 C CA . VAL C 1 133 ? 5.847 33.582 95.717 1.00 20.75 136 VAL B CA 1
ATOM 3770 C C . VAL C 1 133 ? 5.223 34.967 95.763 1.00 20.36 136 VAL B C 1
ATOM 3771 O O . VAL C 1 133 ? 4.131 35.212 95.250 1.00 19.26 136 VAL B O 1
ATOM 3775 N N . ASN C 1 134 ? 5.967 35.875 96.377 1.00 19.49 137 ASN B N 1
ATOM 3776 C CA . ASN C 1 134 ? 5.521 37.236 96.606 1.00 19.79 137 ASN B CA 1
ATOM 3777 C C . ASN C 1 134 ? 6.370 38.241 95.866 1.00 20.27 137 ASN B C 1
ATOM 3778 O O . ASN C 1 134 ? 7.600 38.178 95.926 1.00 20.72 137 ASN B O 1
ATOM 3783 N N . HIS C 1 135 ? 5.728 39.184 95.192 1.00 19.97 138 HIS B N 1
ATOM 3784 C CA . HIS C 1 135 ? 6.479 40.256 94.527 1.00 20.82 138 HIS B CA 1
ATOM 3785 C C . HIS C 1 135 ? 6.511 41.500 95.367 1.00 20.16 138 HIS B C 1
ATOM 3786 O O . HIS C 1 135 ? 5.513 41.917 95.961 1.00 21.38 138 HIS B O 1
ATOM 3793 N N . VAL C 1 136 ? 7.692 42.085 95.396 1.00 18.73 139 VAL B N 1
ATOM 3794 C CA . VAL C 1 136 ? 7.987 43.228 96.265 1.00 18.37 139 VAL B CA 1
ATOM 3795 C C . VAL C 1 136 ? 8.919 44.241 95.587 1.00 17.58 139 VAL B C 1
ATOM 3796 O O . VAL C 1 136 ? 9.529 43.983 94.546 1.00 17.32 139 VAL B O 1
ATOM 3800 N N . ASP C 1 137 ? 8.994 45.406 96.219 1.00 16.47 140 ASP B N 1
ATOM 3801 C CA . ASP C 1 137 ? 9.948 46.452 95.877 1.00 16.47 140 ASP B CA 1
ATOM 3802 C C . ASP C 1 137 ? 10.935 46.660 97.045 1.00 16.01 140 ASP B C 1
ATOM 3803 O O . ASP C 1 137 ? 10.633 47.320 98.058 1.00 14.94 140 ASP B O 1
ATOM 3808 N N . PHE C 1 138 ? 12.094 46.033 96.891 1.00 15.84 141 PHE B N 1
ATOM 3809 C CA . PHE C 1 138 ? 13.129 46.024 97.923 1.00 14.91 141 PHE B CA 1
ATOM 3810 C C . PHE C 1 138 ? 13.634 47.418 98.212 1.00 15.01 141 PHE B C 1
ATOM 3811 O O . PHE C 1 138 ? 14.186 47.697 99.286 1.00 15.47 141 PHE B O 1
ATOM 3819 N N . SER C 1 139 ? 13.485 48.322 97.247 1.00 15.16 142 SER B N 1
ATOM 3820 C CA . SER C 1 139 ? 13.923 49.722 97.482 1.00 15.64 142 SER B CA 1
ATOM 3821 C C . SER C 1 139 ? 13.101 50.357 98.583 1.00 15.41 142 SER B C 1
ATOM 3822 O O . SER C 1 139 ? 13.534 51.305 99.271 1.00 16.02 142 SER B O 1
ATOM 3825 N N . GLN C 1 140 ? 11.884 49.842 98.720 1.00 15.14 143 GLN B N 1
ATOM 3826 C CA . GLN C 1 140 ? 10.969 50.257 99.789 1.00 15.09 143 GLN B CA 1
ATOM 3827 C C . GLN C 1 140 ? 11.300 49.379 100.975 1.00 14.77 143 GLN B C 1
ATOM 3828 O O . GLN C 1 140 ? 10.603 48.435 101.339 1.00 14.41 143 GLN B O 1
ATOM 3834 N N . ASN C 1 141 ? 12.437 49.708 101.554 1.00 13.59 144 ASN B N 1
ATOM 3835 C CA . ASN C 1 141 ? 13.121 48.795 102.465 1.00 13.01 144 ASN B CA 1
ATOM 3836 C C . ASN C 1 141 ? 12.410 48.613 103.789 1.00 13.16 144 ASN B C 1
ATOM 3837 O O . ASN C 1 141 ? 12.449 47.516 104.371 1.00 14.48 144 ASN B O 1
ATOM 3842 N N . VAL C 1 142 ? 11.711 49.662 104.231 1.00 12.83 145 VAL B N 1
ATOM 3843 C CA . VAL C 1 142 ? 10.997 49.604 105.503 1.00 12.49 145 VAL B CA 1
ATOM 3844 C C . VAL C 1 142 ? 9.800 48.662 105.273 1.00 12.67 145 VAL B C 1
ATOM 3845 O O . VAL C 1 142 ? 9.551 47.736 106.063 1.00 13.32 145 VAL B O 1
ATOM 3849 N N . ALA C 1 143 ? 9.095 48.886 104.170 1.00 13.00 146 ALA B N 1
ATOM 3850 C CA . ALA C 1 143 ? 7.828 48.150 103.913 1.00 13.17 146 ALA B CA 1
ATOM 3851 C C . ALA C 1 143 ? 8.160 46.673 103.730 1.00 13.55 146 ALA B C 1
ATOM 3852 O O . ALA C 1 143 ? 7.494 45.784 104.274 1.00 14.06 146 ALA B O 1
ATOM 3854 N N . VAL C 1 144 ? 9.242 46.417 103.012 1.00 14.06 147 VAL B N 1
ATOM 3855 C CA . VAL C 1 144 ? 9.610 45.027 102.679 1.00 14.10 147 VAL B CA 1
ATOM 3856 C C . VAL C 1 144 ? 10.110 44.285 103.938 1.00 14.92 147 VAL B C 1
ATOM 3857 O O . VAL C 1 144 ? 9.740 43.131 104.177 1.00 15.76 147 VAL B O 1
ATOM 3861 N N . ALA C 1 145 ? 10.876 44.960 104.783 1.00 13.63 148 ALA B N 1
ATOM 3862 C CA . ALA C 1 145 ? 11.271 44.350 106.083 1.00 13.84 148 ALA B CA 1
ATOM 3863 C C . ALA C 1 145 ? 10.030 43.953 106.901 1.00 14.08 148 ALA B C 1
ATOM 3864 O O . ALA C 1 145 ? 9.963 42.838 107.481 1.00 15.07 148 ALA B O 1
ATOM 3866 N N . ASN C 1 146 ? 9.088 44.894 106.974 1.00 14.23 149 ASN B N 1
ATOM 3867 C CA . ASN C 1 146 ? 7.867 44.729 107.772 1.00 14.38 149 ASN B CA 1
ATOM 3868 C C . ASN C 1 146 ? 7.114 43.516 107.257 1.00 14.54 149 ASN B C 1
ATOM 3869 O O . ASN C 1 146 ? 6.632 42.707 108.034 1.00 13.54 149 ASN B O 1
ATOM 3874 N N . TYR C 1 147 ? 7.097 43.387 105.939 1.00 14.32 150 TYR B N 1
ATOM 3875 C CA . TYR C 1 147 ? 6.263 42.366 105.238 1.00 15.35 150 TYR B CA 1
ATOM 3876 C C . TYR C 1 147 ? 6.862 40.989 105.478 1.00 14.52 150 TYR B C 1
ATOM 3877 O O . TYR C 1 147 ? 6.196 40.045 105.923 1.00 14.14 150 TYR B O 1
ATOM 3886 N N . ILE C 1 148 ? 8.166 40.915 105.312 1.00 14.22 151 ILE B N 1
ATOM 3887 C CA . ILE C 1 148 ? 8.883 39.651 105.514 1.00 14.54 151 ILE B CA 1
ATOM 3888 C C . ILE C 1 148 ? 8.811 39.205 106.967 1.00 14.36 151 ILE B C 1
ATOM 3889 O O . ILE C 1 148 ? 8.564 38.051 107.247 1.00 13.00 151 ILE B O 1
ATOM 3894 N N . ASN C 1 149 ? 9.003 40.145 107.879 1.00 14.96 152 ASN B N 1
ATOM 3895 C CA . ASN C 1 149 ? 9.017 39.837 109.325 1.00 14.50 152 ASN B CA 1
ATOM 3896 C C . ASN C 1 149 ? 7.618 39.393 109.772 1.00 14.17 152 ASN B C 1
ATOM 3897 O O . ASN C 1 149 ? 7.485 38.525 110.628 1.00 14.58 152 ASN B O 1
ATOM 3902 N N . LYS C 1 150 ? 6.595 39.994 109.188 1.00 14.30 153 LYS B N 1
ATOM 3903 C CA . LYS C 1 150 ? 5.203 39.570 109.440 1.00 15.98 153 LYS B CA 1
ATOM 3904 C C . LYS C 1 150 ? 4.991 38.110 109.013 1.00 15.04 153 LYS B C 1
ATOM 3905 O O . LYS C 1 150 ? 4.384 37.316 109.713 1.00 14.89 153 LYS B O 1
ATOM 3911 N N . TRP C 1 151 ? 5.455 37.794 107.822 1.00 16.08 154 TRP B N 1
ATOM 3912 C CA . TRP C 1 151 ? 5.345 36.427 107.311 1.00 15.83 154 TRP B CA 1
ATOM 3913 C C . TRP C 1 151 ? 6.069 35.455 108.274 1.00 15.84 154 TRP B C 1
ATOM 3914 O O . TRP C 1 151 ? 5.559 34.371 108.599 1.00 15.54 154 TRP B O 1
ATOM 3925 N N . VAL C 1 152 ? 7.241 35.861 108.771 1.00 15.64 155 VAL B N 1
ATOM 3926 C CA . VAL C 1 152 ? 8.001 35.040 109.737 1.00 15.76 155 VAL B CA 1
ATOM 3927 C C . VAL C 1 152 ? 7.168 34.830 111.022 1.00 16.55 155 VAL B C 1
ATOM 3928 O O . VAL C 1 152 ? 6.961 33.704 111.454 1.00 15.75 155 VAL B O 1
ATOM 3932 N N . GLU C 1 153 ? 6.591 35.902 111.524 1.00 16.88 156 GLU B N 1
ATOM 3933 C CA . GLU C 1 153 ? 5.836 35.830 112.778 1.00 17.15 156 GLU B CA 1
ATOM 3934 C C . GLU C 1 153 ? 4.629 34.911 112.552 1.00 16.83 156 GLU B C 1
ATOM 3935 O O . GLU C 1 153 ? 4.254 34.118 113.402 1.00 18.13 156 GLU B O 1
ATOM 3941 N N . ASN C 1 154 ? 4.040 35.032 111.376 1.00 16.25 157 ASN B N 1
ATOM 3942 C CA . ASN C 1 154 ? 2.825 34.283 111.019 1.00 16.04 157 ASN B CA 1
ATOM 3943 C C . ASN C 1 154 ? 3.080 32.787 110.922 1.00 16.09 157 ASN B C 1
ATOM 3944 O O . ASN C 1 154 ? 2.148 32.008 111.010 1.00 17.67 157 ASN B O 1
ATOM 3949 N N . ASN C 1 155 ? 4.341 32.423 110.742 1.00 15.42 158 ASN B N 1
ATOM 3950 C CA . ASN C 1 155 ? 4.750 31.021 110.524 1.00 16.30 158 ASN B CA 1
ATOM 3951 C C . ASN C 1 155 ? 5.596 30.462 111.670 1.00 16.78 158 ASN B C 1
ATOM 3952 O O . ASN C 1 155 ? 6.112 29.341 111.630 1.00 17.22 158 ASN B O 1
ATOM 3957 N N . THR C 1 156 ? 5.663 31.232 112.737 1.00 16.57 159 THR B N 1
ATOM 3958 C CA . THR C 1 156 ? 6.379 30.781 113.944 1.00 16.48 159 THR B CA 1
ATOM 3959 C C . THR C 1 156 ? 5.649 31.116 115.239 1.00 17.05 159 THR B C 1
ATOM 3960 O O . THR C 1 156 ? 6.267 31.090 116.276 1.00 17.24 159 THR B O 1
ATOM 3964 N N . ASN C 1 157 ? 4.336 31.342 115.182 1.00 17.98 160 ASN B N 1
ATOM 3965 C CA . ASN C 1 157 ? 3.570 31.760 116.366 1.00 18.23 160 ASN B CA 1
ATOM 3966 C C . ASN C 1 157 ? 4.233 32.925 117.088 1.00 18.59 160 ASN B C 1
ATOM 3967 O O . ASN C 1 157 ? 4.291 33.002 118.321 1.00 19.01 160 ASN B O 1
ATOM 3972 N N . ASN C 1 158 ? 4.837 33.796 116.291 1.00 19.58 161 ASN B N 1
ATOM 3973 C CA A ASN C 1 158 ? 5.469 35.036 116.776 0.50 19.72 161 ASN B CA 1
ATOM 3974 C CA B ASN C 1 158 ? 5.447 35.026 116.800 0.50 19.68 161 ASN B CA 1
ATOM 3975 C C . ASN C 1 158 ? 6.659 34.833 117.688 1.00 20.08 161 ASN B C 1
ATOM 3976 O O . ASN C 1 158 ? 7.023 35.724 118.449 1.00 21.19 161 ASN B O 1
ATOM 3985 N N . LEU C 1 159 ? 7.274 33.669 117.574 1.00 18.99 162 LEU B N 1
ATOM 3986 C CA . LEU C 1 159 ? 8.448 33.317 118.393 1.00 19.12 162 LEU B CA 1
ATOM 3987 C C . LEU C 1 159 ? 9.765 33.877 117.871 1.00 18.50 162 LEU B C 1
ATOM 3988 O O . LEU C 1 159 ? 10.727 34.028 118.630 1.00 19.87 162 LEU B O 1
ATOM 3993 N N . VAL C 1 160 ? 9.811 34.122 116.575 1.00 18.41 163 VAL B N 1
ATOM 3994 C CA . VAL C 1 160 ? 11.026 34.652 115.933 1.00 18.62 163 VAL B CA 1
ATOM 3995 C C . VAL C 1 160 ? 10.655 35.977 115.358 1.00 19.26 163 VAL B C 1
ATOM 3996 O O . VAL C 1 160 ? 9.817 36.090 114.472 1.00 18.10 163 VAL B O 1
ATOM 4000 N N . LYS C 1 161 ? 11.302 36.984 115.898 1.00 19.90 164 LYS B N 1
ATOM 4001 C CA . LYS C 1 161 ? 11.062 38.347 115.494 1.00 21.09 164 LYS B CA 1
ATOM 4002 C C . LYS C 1 161 ? 12.323 38.925 114.884 1.00 19.94 164 LYS B C 1
ATOM 4003 O O . LYS C 1 161 ? 13.432 38.477 115.139 1.00 19.55 164 LYS B O 1
ATOM 4009 N N . ASP C 1 162 ? 12.101 39.923 114.059 1.00 19.70 165 ASP B N 1
ATOM 4010 C CA . ASP C 1 162 ? 13.168 40.734 113.517 1.00 19.22 165 ASP B CA 1
ATOM 4011 C C . ASP C 1 162 ? 14.229 39.873 112.822 1.00 17.71 165 ASP B C 1
ATOM 4012 O O . ASP C 1 162 ? 15.393 40.131 112.910 1.00 18.04 165 ASP B O 1
ATOM 4017 N N . LEU C 1 163 ? 13.774 38.867 112.085 1.00 17.29 166 LEU B N 1
ATOM 4018 C CA . LEU C 1 163 ? 14.656 38.087 111.208 1.00 16.85 166 LEU B CA 1
ATOM 4019 C C . LEU C 1 163 ? 15.484 39.033 110.326 1.00 16.60 166 LEU B C 1
ATOM 4020 O O . LEU C 1 163 ? 16.729 38.955 110.195 1.00 15.29 166 LEU B O 1
ATOM 4025 N N . VAL C 1 164 ? 14.757 39.947 109.719 1.00 15.67 167 VAL B N 1
ATOM 4026 C CA . VAL C 1 164 ? 15.376 40.988 108.868 1.00 15.58 167 VAL B CA 1
ATOM 4027 C C . VAL C 1 164 ? 15.075 42.392 109.377 1.00 15.60 167 VAL B C 1
ATOM 4028 O O . VAL C 1 164 ? 14.316 42.592 110.309 1.00 15.10 167 VAL B O 1
ATOM 4032 N N . SER C 1 165 ? 15.731 43.358 108.772 1.00 16.69 168 SER B N 1
ATOM 4033 C CA . SER C 1 165 ? 15.511 44.773 109.121 1.00 15.88 168 SER B CA 1
ATOM 4034 C C . SER C 1 165 ? 15.594 45.631 107.851 1.00 15.27 168 SER B C 1
ATOM 4035 O O . SER C 1 165 ? 16.049 45.125 106.805 1.00 13.93 168 SER B O 1
ATOM 4038 N N . PRO C 1 166 ? 15.133 46.901 107.901 1.00 16.09 169 PRO B N 1
ATOM 4039 C CA . PRO C 1 166 ? 15.248 47.662 106.640 1.00 15.91 169 PRO B CA 1
ATOM 4040 C C . PRO C 1 166 ? 16.677 47.837 106.166 1.00 15.81 169 PRO B C 1
ATOM 4041 O O . PRO C 1 166 ? 16.923 48.200 105.000 1.00 15.82 169 PRO B O 1
ATOM 4045 N N . ARG C 1 167 ? 17.596 47.622 107.100 1.00 15.45 170 ARG B N 1
ATOM 4046 C CA . ARG C 1 167 ? 19.046 47.819 106.846 1.00 15.37 170 ARG B CA 1
ATOM 4047 C C . ARG C 1 167 ? 19.589 46.719 105.946 1.00 15.13 170 ARG B C 1
ATOM 4048 O O . ARG C 1 167 ? 20.751 46.771 105.527 1.00 14.16 170 ARG B O 1
ATOM 4056 N N . ASP C 1 168 ? 18.716 45.750 105.618 1.00 14.32 171 ASP B N 1
ATOM 4057 C CA . ASP C 1 168 ? 19.092 44.585 104.818 1.00 14.62 171 ASP B CA 1
ATOM 4058 C C . ASP C 1 168 ? 18.796 44.747 103.337 1.00 15.56 171 ASP B C 1
ATOM 4059 O O . ASP C 1 168 ? 19.247 43.937 102.534 1.00 15.95 171 ASP B O 1
ATOM 4064 N N . PHE C 1 169 ? 17.992 45.765 103.007 1.00 14.85 172 PHE B N 1
ATOM 4065 C CA . PHE C 1 169 ? 17.381 45.880 101.668 1.00 15.46 172 PHE B CA 1
ATOM 4066 C C . PHE C 1 169 ? 17.607 47.228 100.970 1.00 14.89 172 PHE B C 1
ATOM 4067 O O . PHE C 1 169 ? 17.584 48.277 101.596 1.00 15.30 172 PHE B O 1
ATOM 4075 N N . ASP C 1 170 ? 17.860 47.144 99.667 1.00 13.97 173 ASP B N 1
ATOM 4076 C CA . ASP C 1 170 ? 17.990 48.333 98.819 1.00 14.18 173 ASP B CA 1
ATOM 4077 C C . ASP C 1 170 ? 17.822 48.008 97.326 1.00 14.02 173 ASP B C 1
ATOM 4078 O O . ASP C 1 170 ? 17.404 46.916 96.971 1.00 13.03 173 ASP B O 1
ATOM 4083 N N . ALA C 1 171 ? 18.176 48.980 96.502 1.00 14.05 174 ALA B N 1
ATOM 4084 C CA . ALA C 1 171 ? 18.061 48.839 95.026 1.00 14.47 174 ALA B CA 1
ATOM 4085 C C . ALA C 1 171 ? 18.788 47.606 94.459 1.00 14.40 174 ALA B C 1
ATOM 4086 O O . ALA C 1 171 ? 18.432 47.101 93.385 1.00 15.16 174 ALA B O 1
ATOM 4088 N N . ALA C 1 172 ? 19.786 47.125 95.181 1.00 13.50 175 ALA B N 1
ATOM 4089 C CA . ALA C 1 172 ? 20.599 45.988 94.712 1.00 13.82 175 ALA B CA 1
ATOM 4090 C C . ALA C 1 172 ? 19.988 44.620 95.025 1.00 13.99 175 ALA B C 1
ATOM 4091 O O . ALA C 1 172 ? 20.426 43.587 94.509 1.00 13.49 175 ALA B O 1
ATOM 4093 N N . THR C 1 173 ? 18.968 44.600 95.878 1.00 12.59 176 THR B N 1
ATOM 4094 C CA . THR C 1 173 ? 18.372 43.333 96.322 1.00 13.43 176 THR B CA 1
ATOM 4095 C C . THR C 1 173 ? 17.386 42.831 95.275 1.00 14.31 176 THR B C 1
ATOM 4096 O O . THR C 1 173 ? 16.499 43.559 94.844 1.00 15.66 176 THR B O 1
ATOM 4100 N N . TYR C 1 174 ? 17.531 41.561 94.892 1.00 15.79 177 TYR B N 1
ATOM 4101 C CA . TYR C 1 174 ? 16.635 40.960 93.918 1.00 16.89 177 TYR B CA 1
ATOM 4102 C C . TYR C 1 174 ? 15.708 39.889 94.458 1.00 16.87 177 TYR B C 1
ATOM 4103 O O . TYR C 1 174 ? 14.636 39.676 93.928 1.00 16.58 177 TYR B O 1
ATOM 4112 N N . LEU C 1 175 ? 16.139 39.221 95.513 1.00 17.14 178 LEU B N 1
ATOM 4113 C CA . LEU C 1 175 ? 15.419 38.085 96.093 1.00 18.61 178 LEU B CA 1
ATOM 4114 C C . LEU C 1 175 ? 15.743 37.846 97.571 1.00 17.43 178 LEU B C 1
ATOM 4115 O O . LEU C 1 175 ? 16.847 38.053 98.033 1.00 17.71 178 LEU B O 1
ATOM 4120 N N . ALA C 1 176 ? 14.732 37.386 98.284 1.00 17.21 179 ALA B N 1
ATOM 4121 C CA . ALA C 1 176 ? 14.871 36.841 99.633 1.00 17.09 179 ALA B CA 1
ATOM 4122 C C . ALA C 1 176 ? 14.088 35.526 99.681 1.00 17.55 179 ALA B C 1
ATOM 4123 O O . ALA C 1 176 ? 12.950 35.435 99.251 1.00 17.89 179 ALA B O 1
ATOM 4125 N N . LEU C 1 177 ? 14.750 34.499 100.170 1.00 16.87 180 LEU B N 1
ATOM 4126 C CA A LEU C 1 177 ? 14.157 33.162 100.292 0.50 17.30 180 LEU B CA 1
ATOM 4127 C CA B LEU C 1 177 ? 14.110 33.203 100.299 0.50 17.14 180 LEU B CA 1
ATOM 4128 C C . LEU C 1 177 ? 14.161 32.826 101.762 1.00 16.56 180 LEU B C 1
ATOM 4129 O O . LEU C 1 177 ? 15.193 32.955 102.419 1.00 15.50 180 LEU B O 1
ATOM 4138 N N . ILE C 1 178 ? 13.009 32.408 102.259 1.00 16.41 181 ILE B N 1
ATOM 4139 C CA . ILE C 1 178 ? 12.830 32.102 103.689 1.00 16.59 181 ILE B CA 1
ATOM 4140 C C . ILE C 1 178 ? 12.209 30.729 103.910 1.00 16.22 181 ILE B C 1
ATOM 4141 O O . ILE C 1 178 ? 11.293 30.340 103.225 1.00 14.59 181 ILE B O 1
ATOM 4146 N N . ASN C 1 179 ? 12.748 30.023 104.894 1.00 16.00 182 ASN B N 1
ATOM 4147 C CA . ASN C 1 179 ? 12.128 28.803 105.405 1.00 15.37 182 ASN B CA 1
ATOM 4148 C C . ASN C 1 179 ? 11.821 28.948 106.883 1.00 14.46 182 ASN B C 1
ATOM 4149 O O . ASN C 1 179 ? 12.622 29.483 107.613 1.00 14.18 182 ASN B O 1
ATOM 4154 N N . ALA C 1 180 ? 10.661 28.469 107.299 1.00 14.65 183 ALA B N 1
ATOM 4155 C CA . ALA C 1 180 ? 10.317 28.403 108.728 1.00 15.07 183 ALA B CA 1
ATOM 4156 C C . ALA C 1 180 ? 9.894 26.995 109.133 1.00 16.18 183 ALA B C 1
ATOM 4157 O O . ALA C 1 180 ? 9.111 26.352 108.435 1.00 16.73 183 ALA B O 1
ATOM 4159 N N . VAL C 1 181 ? 10.473 26.517 110.234 1.00 15.19 184 VAL B N 1
ATOM 4160 C CA . VAL C 1 181 ? 10.097 25.264 110.880 1.00 15.26 184 VAL B CA 1
ATOM 4161 C C . VAL C 1 181 ? 9.529 25.598 112.273 1.00 15.55 184 VAL B C 1
ATOM 4162 O O . VAL C 1 181 ? 10.142 26.337 113.057 1.00 14.84 184 VAL B O 1
ATOM 4166 N N . TYR C 1 182 ? 8.313 25.109 112.532 1.00 13.71 185 TYR B N 1
ATOM 4167 C CA . TYR C 1 182 ? 7.596 25.324 113.798 1.00 14.78 185 TYR B CA 1
ATOM 4168 C C . TYR C 1 182 ? 7.121 23.982 114.360 1.00 13.75 185 TYR B C 1
ATOM 4169 O O . TYR C 1 182 ? 6.637 23.114 113.631 1.00 13.61 185 TYR B O 1
ATOM 4178 N N . PHE C 1 183 ? 7.315 23.807 115.660 1.00 13.55 186 PHE B N 1
ATOM 4179 C CA . PHE C 1 183 ? 6.896 22.606 116.364 1.00 13.86 186 PHE B CA 1
ATOM 4180 C C . PHE C 1 183 ? 6.322 22.967 117.722 1.00 13.81 186 PHE B C 1
ATOM 4181 O O . PHE C 1 183 ? 6.840 23.806 118.435 1.00 15.59 186 PHE B O 1
ATOM 4189 N N . LYS C 1 184 ? 5.231 22.318 118.051 1.00 13.85 187 LYS B N 1
ATOM 4190 C CA . LYS C 1 184 ? 4.680 22.396 119.393 1.00 14.56 187 LYS B CA 1
ATOM 4191 C C . LYS C 1 184 ? 4.067 21.058 119.803 1.00 15.45 187 LYS B C 1
ATOM 4192 O O . LYS C 1 184 ? 3.230 20.519 119.121 1.00 15.31 187 LYS B O 1
ATOM 4198 N N . GLY C 1 185 ? 4.538 20.540 120.927 1.00 15.47 188 GLY B N 1
ATOM 4199 C CA . GLY C 1 185 ? 4.019 19.283 121.482 1.00 14.97 188 GLY B CA 1
ATOM 4200 C C . GLY C 1 185 ? 3.844 19.311 122.975 1.00 15.04 188 GLY B C 1
ATOM 4201 O O . GLY C 1 185 ? 4.495 20.062 123.719 1.00 15.09 188 GLY B O 1
ATOM 4202 N N . ASN C 1 186 ? 2.913 18.489 123.397 1.00 13.80 189 ASN B N 1
ATOM 4203 C CA . ASN C 1 186 ? 2.727 18.185 124.809 1.00 13.69 189 ASN B CA 1
ATOM 4204 C C . ASN C 1 186 ? 3.610 16.981 125.070 1.00 13.34 189 ASN B C 1
ATOM 4205 O O . ASN C 1 186 ? 3.680 16.069 124.254 1.00 14.58 189 ASN B O 1
ATOM 4210 N N . TRP C 1 187 ? 4.218 16.927 126.238 1.00 13.89 190 TRP B N 1
ATOM 4211 C CA . TRP C 1 187 ? 4.833 15.679 126.697 1.00 13.93 190 TRP B CA 1
ATOM 4212 C C . TRP C 1 187 ? 3.777 14.586 126.767 1.00 14.91 190 TRP B C 1
ATOM 4213 O O . TRP C 1 187 ? 2.634 14.817 127.145 1.00 16.12 190 TRP B O 1
ATOM 4224 N N . LYS C 1 188 ? 4.170 13.381 126.398 1.00 15.59 191 LYS B N 1
ATOM 4225 C CA . LYS C 1 188 ? 3.279 12.254 126.479 1.00 15.49 191 LYS B CA 1
ATOM 4226 C C . LYS C 1 188 ? 2.836 12.089 127.927 1.00 15.11 191 LYS B C 1
ATOM 4227 O O . LYS C 1 188 ? 1.673 11.807 128.255 1.00 14.59 191 LYS B O 1
ATOM 4233 N N . SER C 1 189 ? 3.837 12.267 128.776 1.00 14.53 192 SER B N 1
ATOM 4234 C CA . SER C 1 189 ? 3.711 12.357 130.220 1.00 15.20 192 SER B CA 1
ATOM 4235 C C . SER C 1 189 ? 4.141 13.699 130.736 1.00 14.31 192 SER B C 1
ATOM 4236 O O . SER C 1 189 ? 5.354 13.974 130.788 1.00 13.38 192 SER B O 1
ATOM 4239 N N . GLN C 1 190 ? 3.161 14.552 131.069 1.00 13.92 193 GLN B N 1
ATOM 4240 C CA . GLN C 1 190 ? 3.456 15.939 131.503 1.00 14.38 193 GLN B CA 1
ATOM 4241 C C . GLN C 1 190 ? 3.948 16.024 132.965 1.00 13.67 193 GLN B C 1
ATOM 4242 O O . GLN C 1 190 ? 3.617 15.199 133.832 1.00 14.61 193 GLN B O 1
ATOM 4248 N N . PHE C 1 191 ? 4.694 17.083 133.221 1.00 13.55 194 PHE B N 1
ATOM 4249 C CA . PHE C 1 191 ? 5.131 17.437 134.574 1.00 13.55 194 PHE B CA 1
ATOM 4250 C C . PHE C 1 191 ? 4.019 18.227 135.267 1.00 14.55 194 PHE B C 1
ATOM 4251 O O . PHE C 1 191 ? 3.380 19.097 134.655 1.00 16.61 194 PHE B O 1
ATOM 4259 N N . ARG C 1 192 ? 3.788 17.939 136.538 1.00 14.96 195 ARG B N 1
ATOM 4260 C CA . ARG C 1 192 ? 2.766 18.667 137.310 1.00 16.17 195 ARG B CA 1
ATOM 4261 C C . ARG C 1 192 ? 3.440 19.925 137.836 1.00 15.91 195 ARG B C 1
ATOM 4262 O O . ARG C 1 192 ? 4.520 19.834 138.413 1.00 15.60 195 ARG B O 1
ATOM 4270 N N . PRO C 1 193 ? 2.839 21.113 137.599 1.00 17.04 196 PRO B N 1
ATOM 4271 C CA . PRO C 1 193 ? 3.449 22.353 138.072 1.00 16.54 196 PRO B CA 1
ATOM 4272 C C . PRO C 1 193 ? 3.784 22.360 139.580 1.00 17.27 196 PRO B C 1
ATOM 4273 O O . PRO C 1 193 ? 4.811 22.933 139.999 1.00 16.36 196 PRO B O 1
ATOM 4277 N N . GLU C 1 194 ? 2.951 21.673 140.342 1.00 16.80 197 GLU B N 1
ATOM 4278 C CA . GLU C 1 194 ? 3.093 21.548 141.818 1.00 17.43 197 GLU B CA 1
ATOM 4279 C C . GLU C 1 194 ? 4.395 20.834 142.226 1.00 16.13 197 GLU B C 1
ATOM 4280 O O . GLU C 1 194 ? 4.906 21.016 143.346 1.00 17.06 197 GLU B O 1
ATOM 4286 N N . ASN C 1 195 ? 4.918 20.047 141.305 1.00 14.87 198 ASN B N 1
ATOM 4287 C CA . ASN C 1 195 ? 6.177 19.277 141.530 1.00 14.74 198 ASN B CA 1
ATOM 4288 C C . ASN C 1 195 ? 7.444 20.091 141.198 1.00 14.11 198 ASN B C 1
ATOM 4289 O O . ASN C 1 195 ? 8.583 19.657 141.449 1.00 14.10 198 ASN B O 1
ATOM 4294 N N . THR C 1 196 ? 7.257 21.276 140.621 1.00 13.94 199 THR B N 1
ATOM 4295 C CA . THR C 1 196 ? 8.406 22.155 140.255 1.00 13.71 199 THR B CA 1
ATOM 4296 C C . THR C 1 196 ? 8.869 22.922 141.489 1.00 14.31 199 THR B C 1
ATOM 4297 O O . THR C 1 196 ? 8.064 23.503 142.192 1.00 13.27 199 THR B O 1
ATOM 4301 N N . ARG C 1 197 ? 10.177 22.893 141.702 1.00 13.48 200 ARG B N 1
ATOM 4302 C CA . ARG C 1 197 ? 10.829 23.506 142.868 1.00 13.87 200 ARG B CA 1
ATOM 4303 C C . ARG C 1 197 ? 12.143 24.163 142.473 1.00 13.51 200 ARG B C 1
ATOM 4304 O O . ARG C 1 197 ? 12.807 23.763 141.512 1.00 12.96 200 ARG B O 1
ATOM 4312 N N . THR C 1 198 ? 12.545 25.136 143.271 1.00 12.91 201 THR B N 1
ATOM 4313 C CA . THR C 1 198 ? 13.814 25.823 143.035 1.00 13.82 201 THR B CA 1
ATOM 4314 C C . THR C 1 198 ? 14.978 24.887 143.355 1.00 14.10 201 THR B C 1
ATOM 4315 O O . THR C 1 198 ? 15.052 24.281 144.431 1.00 14.04 201 THR B O 1
ATOM 4319 N N . PHE C 1 199 ? 15.877 24.790 142.394 1.00 13.56 202 PHE B N 1
ATOM 4320 C CA . PHE C 1 199 ? 17.095 24.019 142.532 1.00 14.45 202 PHE B CA 1
ATOM 4321 C C . PHE C 1 199 ? 18.293 24.849 142.114 1.00 15.09 202 PHE B C 1
ATOM 4322 O O . PHE C 1 199 ? 18.191 25.702 141.225 1.00 15.77 202 PHE B O 1
ATOM 4330 N N . SER C 1 200 ? 19.422 24.549 142.726 1.00 15.13 203 SER B N 1
ATOM 4331 C CA . SER C 1 200 ? 20.715 25.090 142.260 1.00 15.85 203 SER B CA 1
ATOM 4332 C C . SER C 1 200 ? 21.158 24.384 140.969 1.00 15.80 203 SER B C 1
ATOM 4333 O O . SER C 1 200 ? 21.028 23.188 140.848 1.00 16.12 203 SER B O 1
ATOM 4336 N N . PHE C 1 201 ? 21.608 25.173 139.993 1.00 15.60 204 PHE B N 1
ATOM 4337 C CA . PHE C 1 201 ? 22.120 24.672 138.700 1.00 15.39 204 PHE B CA 1
ATOM 4338 C C . PHE C 1 201 ? 23.544 25.174 138.633 1.00 15.07 204 PHE B C 1
ATOM 4339 O O . PHE C 1 201 ? 23.779 26.361 138.796 1.00 13.81 204 PHE B O 1
ATOM 4347 N N . THR C 1 202 ? 24.479 24.247 138.469 1.00 15.34 205 THR B N 1
ATOM 4348 C CA . THR C 1 202 ? 25.918 24.574 138.420 1.00 15.00 205 THR B CA 1
ATOM 4349 C C . THR C 1 202 ? 26.404 24.652 136.978 1.00 15.42 205 THR B C 1
ATOM 4350 O O . THR C 1 202 ? 26.492 23.668 136.285 1.00 14.81 205 THR B O 1
ATOM 4354 N N . LYS C 1 203 ? 26.717 25.870 136.563 1.00 15.49 206 LYS B N 1
ATOM 4355 C CA . LYS C 1 203 ? 27.318 26.135 135.255 1.00 15.67 206 LYS B CA 1
ATOM 4356 C C . LYS C 1 203 ? 28.705 25.543 135.177 1.00 15.99 206 LYS B C 1
ATOM 4357 O O . LYS C 1 203 ? 29.317 25.217 136.189 1.00 15.07 206 LYS B O 1
ATOM 4363 N N . ASP C 1 204 ? 29.189 25.378 133.955 1.00 15.96 207 ASP B N 1
ATOM 4364 C CA . ASP C 1 204 ? 30.475 24.711 133.756 1.00 16.15 207 ASP B CA 1
ATOM 4365 C C . ASP C 1 204 ? 31.660 25.613 134.125 1.00 16.68 207 ASP B C 1
ATOM 4366 O O . ASP C 1 204 ? 32.777 25.163 134.128 1.00 17.95 207 ASP B O 1
ATOM 4371 N N . ASP C 1 205 ? 31.394 26.863 134.480 1.00 17.61 208 ASP B N 1
ATOM 4372 C CA . ASP C 1 205 ? 32.419 27.767 135.059 1.00 18.81 208 ASP B CA 1
ATOM 4373 C C . ASP C 1 205 ? 32.379 27.770 136.572 1.00 19.67 208 ASP B C 1
ATOM 4374 O O . ASP C 1 205 ? 33.073 28.560 137.237 1.00 18.23 208 ASP B O 1
ATOM 4379 N N . GLU C 1 206 ? 31.561 26.861 137.084 1.00 19.19 209 GLU B N 1
ATOM 4380 C CA . GLU C 1 206 ? 31.414 26.591 138.528 1.00 19.09 209 GLU B CA 1
ATOM 4381 C C . GLU C 1 206 ? 30.506 27.555 139.257 1.00 18.86 209 GLU B C 1
ATOM 4382 O O . GLU C 1 206 ? 30.249 27.385 140.450 1.00 19.29 209 GLU B O 1
ATOM 4388 N N . SER C 1 207 ? 30.024 28.557 138.542 1.00 19.44 210 SER B N 1
ATOM 4389 C CA . SER C 1 207 ? 29.011 29.482 139.086 1.00 19.34 210 SER B CA 1
ATOM 4390 C C . SER C 1 207 ? 27.642 28.792 139.204 1.00 19.23 210 SER B C 1
ATOM 4391 O O . SER C 1 207 ? 27.349 27.820 138.525 1.00 17.76 210 SER B O 1
ATOM 4394 N N . GLU C 1 208 ? 26.824 29.298 140.108 1.00 19.45 211 GLU B N 1
ATOM 4395 C CA . GLU C 1 208 ? 25.542 28.665 140.385 1.00 20.12 211 GLU B CA 1
ATOM 4396 C C . GLU C 1 208 ? 24.434 29.644 140.223 1.00 20.08 211 GLU B C 1
ATOM 4397 O O . GLU C 1 208 ? 24.570 30.815 140.585 1.00 19.41 211 GLU B O 1
ATOM 4403 N N . VAL C 1 209 ? 23.351 29.154 139.637 1.00 19.34 212 VAL B N 1
ATOM 4404 C CA . VAL C 1 209 ? 22.099 29.890 139.520 1.00 19.26 212 VAL B CA 1
ATOM 4405 C C . VAL C 1 209 ? 20.952 29.029 140.050 1.00 19.92 212 VAL B C 1
ATOM 4406 O O . VAL C 1 209 ? 20.997 27.809 139.985 1.00 19.15 212 VAL B O 1
ATOM 4410 N N . GLN C 1 210 ? 19.936 29.678 140.615 1.00 20.34 213 GLN B N 1
ATOM 4411 C CA . GLN C 1 210 ? 18.740 28.965 141.101 1.00 20.99 213 GLN B CA 1
ATOM 4412 C C . GLN C 1 210 ? 17.693 29.070 140.050 1.00 19.98 213 GLN B C 1
ATOM 4413 O O . GLN C 1 210 ? 17.407 30.161 139.560 1.00 20.89 213 GLN B O 1
ATOM 4419 N N . ILE C 1 211 ? 17.116 27.929 139.700 1.00 18.06 214 ILE B N 1
ATOM 4420 C CA A ILE C 1 211 ? 16.117 27.883 138.644 0.60 17.99 214 ILE B CA 1
ATOM 4421 C CA B ILE C 1 211 ? 16.116 27.845 138.631 0.40 17.93 214 ILE B CA 1
ATOM 4422 C C . ILE C 1 211 ? 14.936 26.965 139.000 1.00 17.62 214 ILE B C 1
ATOM 4423 O O . ILE C 1 211 ? 15.028 26.152 139.923 1.00 16.60 214 ILE B O 1
ATOM 4432 N N . PRO C 1 212 ? 13.826 27.103 138.259 1.00 17.14 215 PRO B N 1
ATOM 4433 C CA . PRO C 1 212 ? 12.683 26.198 138.468 1.00 16.97 215 PRO B CA 1
ATOM 4434 C C . PRO C 1 212 ? 13.005 24.846 137.858 1.00 16.59 215 PRO B C 1
ATOM 4435 O O . PRO C 1 212 ? 13.354 24.754 136.685 1.00 16.61 215 PRO B O 1
ATOM 4439 N N . MET C 1 213 ? 12.957 23.833 138.713 1.00 16.08 216 MET B N 1
ATOM 4440 C CA . MET C 1 213 ? 13.295 22.480 138.348 1.00 15.29 216 MET B CA 1
ATOM 4441 C C . MET C 1 213 ? 12.029 21.621 138.415 1.00 14.72 216 MET B C 1
ATOM 4442 O O . MET C 1 213 ? 11.459 21.352 139.471 1.00 14.77 216 MET B O 1
ATOM 4447 N N . MET C 1 214 ? 11.601 21.225 137.230 1.00 14.25 217 MET B N 1
ATOM 4448 C CA . MET C 1 214 ? 10.422 20.349 137.045 1.00 13.87 217 MET B CA 1
ATOM 4449 C C . MET C 1 214 ? 10.832 18.947 137.450 1.00 13.97 217 MET B C 1
ATOM 4450 O O . MET C 1 214 ? 12.025 18.561 137.384 1.00 13.80 217 MET B O 1
ATOM 4455 N N . TYR C 1 215 ? 9.842 18.178 137.846 1.00 12.83 218 TYR B N 1
ATOM 4456 C CA . TYR C 1 215 ? 10.029 16.773 138.276 1.00 13.20 218 TYR B CA 1
ATOM 4457 C C . TYR C 1 215 ? 8.842 15.875 137.921 1.00 13.75 218 TYR B C 1
ATOM 4458 O O . TYR C 1 215 ? 7.675 16.218 138.080 1.00 13.96 218 TYR B O 1
ATOM 4467 N N . GLN C 1 216 ? 9.196 14.692 137.482 1.00 14.32 219 GLN B N 1
ATOM 4468 C CA . GLN C 1 216 ? 8.307 13.554 137.508 1.00 14.99 219 GLN B CA 1
ATOM 4469 C C . GLN C 1 216 ? 9.056 12.237 137.506 1.00 15.42 219 GLN B C 1
ATOM 4470 O O . GLN C 1 216 ? 10.181 12.141 137.033 1.00 15.26 219 GLN B O 1
ATOM 4476 N N . GLN C 1 217 ? 8.361 11.228 138.003 1.00 16.42 220 GLN B N 1
ATOM 4477 C CA . GLN C 1 217 ? 8.724 9.840 137.767 1.00 17.69 220 GLN B CA 1
ATOM 4478 C C . GLN C 1 217 ? 7.850 9.347 136.628 1.00 19.39 220 GLN B C 1
ATOM 4479 O O . GLN C 1 217 ? 6.630 9.275 136.734 1.00 18.97 220 GLN B O 1
ATOM 4485 N N . GLY C 1 218 ? 8.487 9.078 135.515 1.00 21.64 221 GLY B N 1
ATOM 4486 C CA . GLY C 1 218 ? 7.757 8.672 134.316 1.00 22.37 221 GLY B CA 1
ATOM 4487 C C . GLY C 1 218 ? 8.453 7.589 133.531 1.00 22.58 221 GLY B C 1
ATOM 4488 O O . GLY C 1 218 ? 9.602 7.228 133.814 1.00 20.42 221 GLY B O 1
ATOM 4489 N N . GLU C 1 219 ? 7.737 7.092 132.529 1.00 21.42 222 GLU B N 1
ATOM 4490 C CA . GLU C 1 219 ? 8.265 6.022 131.667 1.00 22.84 222 GLU B CA 1
ATOM 4491 C C . GLU C 1 219 ? 8.886 6.609 130.412 1.00 21.82 222 GLU B C 1
ATOM 4492 O O . GLU C 1 219 ? 8.198 7.065 129.498 1.00 23.16 222 GLU B O 1
ATOM 4498 N N . PHE C 1 220 ? 10.202 6.644 130.420 1.00 20.02 223 PHE B N 1
ATOM 4499 C CA . PHE C 1 220 ? 10.946 7.286 129.370 1.00 19.32 223 PHE B CA 1
ATOM 4500 C C . PHE C 1 220 ? 11.979 6.319 128.869 1.00 18.28 223 PHE B C 1
ATOM 4501 O O . PHE C 1 220 ? 12.129 5.237 129.417 1.00 16.28 223 PHE B O 1
ATOM 4509 N N . TYR C 1 221 ? 12.686 6.716 127.823 1.00 18.67 224 TYR B N 1
ATOM 4510 C CA . TYR C 1 221 ? 13.739 5.850 127.261 1.00 17.80 224 TYR B CA 1
ATOM 4511 C C . TYR C 1 221 ? 15.065 6.293 127.820 1.00 16.44 224 TYR B C 1
ATOM 4512 O O . TYR C 1 221 ? 15.410 7.471 127.776 1.00 16.77 224 TYR B O 1
ATOM 4521 N N . TYR C 1 222 ? 15.814 5.332 128.339 1.00 14.65 225 TYR B N 1
ATOM 4522 C CA . TYR C 1 222 ? 17.053 5.665 129.037 1.00 14.39 225 TYR B CA 1
ATOM 4523 C C . TYR C 1 222 ? 18.160 4.698 128.723 1.00 13.36 225 TYR B C 1
ATOM 4524 O O . TYR C 1 222 ? 17.942 3.513 128.539 1.00 12.65 225 TYR B O 1
ATOM 4533 N N . GLY C 1 223 ? 19.363 5.252 128.656 1.00 13.62 226 GLY B N 1
ATOM 4534 C CA . GLY C 1 223 ? 20.585 4.419 128.560 1.00 13.87 226 GLY B CA 1
ATOM 4535 C C . GLY C 1 223 ? 21.791 5.106 129.148 1.00 13.81 226 GLY B C 1
ATOM 4536 O O . GLY C 1 223 ? 21.762 6.318 129.327 1.00 14.12 226 GLY B O 1
ATOM 4537 N N . GLU C 1 224 ? 22.843 4.313 129.397 1.00 13.19 227 GLU B N 1
ATOM 4538 C CA . GLU C 1 224 ? 24.122 4.775 129.925 1.00 13.82 227 GLU B CA 1
ATOM 4539 C C . GLU C 1 224 ? 25.249 4.371 129.021 1.00 13.46 227 GLU B C 1
ATOM 4540 O O . GLU C 1 224 ? 25.354 3.215 128.631 1.00 12.47 227 GLU B O 1
ATOM 4546 N N . PHE C 1 225 ? 26.056 5.369 128.669 1.00 14.17 228 PHE B N 1
ATOM 4547 C CA A PHE C 1 225 ? 27.178 5.219 127.731 0.50 14.27 228 PHE B CA 1
ATOM 4548 C CA B PHE C 1 225 ? 27.157 5.186 127.738 0.50 15.08 228 PHE B CA 1
ATOM 4549 C C . PHE C 1 225 ? 28.491 5.561 128.382 1.00 16.15 228 PHE B C 1
ATOM 4550 O O . PHE C 1 225 ? 28.582 6.472 129.179 1.00 16.86 228 PHE B O 1
ATOM 4565 N N . SER C 1 226 ? 29.519 4.829 128.029 1.00 17.87 229 SER B N 1
ATOM 4566 C CA . SER C 1 226 ? 30.869 5.136 128.550 1.00 19.65 229 SER B CA 1
ATOM 4567 C C . SER C 1 226 ? 31.297 6.508 128.081 1.00 21.38 229 SER B C 1
ATOM 4568 O O . SER C 1 226 ? 31.151 6.847 126.901 1.00 19.63 229 SER B O 1
ATOM 4571 N N . ASP C 1 227 ? 31.855 7.279 129.009 1.00 23.59 230 ASP B N 1
ATOM 4572 C CA . ASP C 1 227 ? 32.333 8.635 128.689 1.00 25.70 230 ASP B CA 1
ATOM 4573 C C . ASP C 1 227 ? 33.786 8.562 128.302 1.00 27.65 230 ASP B C 1
ATOM 4574 O O . ASP C 1 227 ? 34.326 9.506 127.745 1.00 29.56 230 ASP B O 1
ATOM 4579 N N . GLY C 1 228 ? 34.370 7.403 128.542 1.00 29.18 231 GLY B N 1
ATOM 4580 C CA . GLY C 1 228 ? 35.713 7.070 128.064 1.00 30.79 231 GLY B CA 1
ATOM 4581 C C . GLY C 1 228 ? 36.791 7.298 129.098 1.00 32.17 231 GLY B C 1
ATOM 4582 O O . GLY C 1 228 ? 37.978 7.131 128.831 1.00 33.19 231 GLY B O 1
ATOM 4583 N N . SER C 1 229 ? 36.355 7.653 130.295 1.00 34.03 232 SER B N 1
ATOM 4584 C CA . SER C 1 229 ? 37.264 8.153 131.331 1.00 35.33 232 SER B CA 1
ATOM 4585 C C . SER C 1 229 ? 37.647 7.142 132.394 1.00 36.87 232 SER B C 1
ATOM 4586 O O . SER C 1 229 ? 38.671 7.274 133.068 1.00 36.65 232 SER B O 1
ATOM 4589 N N . ASN C 1 230 ? 36.783 6.153 132.563 1.00 38.35 233 ASN B N 1
ATOM 4590 C CA . ASN C 1 230 ? 36.818 5.290 133.757 1.00 39.37 233 ASN B CA 1
ATOM 4591 C C . ASN C 1 230 ? 36.738 6.152 135.016 1.00 39.63 233 ASN B C 1
ATOM 4592 O O . ASN C 1 230 ? 36.906 5.658 136.130 1.00 40.08 233 ASN B O 1
ATOM 4597 N N . GLY C 1 233 ? 32.365 5.911 137.868 1.00 27.33 236 GLY B N 1
ATOM 4598 C CA . GLY C 1 233 ? 31.170 6.686 137.510 1.00 27.28 236 GLY B CA 1
ATOM 4599 C C . GLY C 1 233 ? 31.203 7.204 136.083 1.00 26.70 236 GLY B C 1
ATOM 4600 O O . GLY C 1 233 ? 30.369 8.057 135.670 1.00 28.30 236 GLY B O 1
ATOM 4601 N N . GLY C 1 234 ? 32.153 6.627 135.349 1.00 24.55 237 GLY B N 1
ATOM 4602 C CA . GLY C 1 234 ? 32.554 7.037 133.999 1.00 23.43 237 GLY B CA 1
ATOM 4603 C C . GLY C 1 234 ? 31.558 6.793 132.882 1.00 21.73 237 GLY B C 1
ATOM 4604 O O . GLY C 1 234 ? 31.895 6.262 131.824 1.00 21.35 237 GLY B O 1
ATOM 4605 N N . ILE C 1 235 ? 30.330 7.202 133.141 1.00 19.31 238 ILE B N 1
ATOM 4606 C CA . ILE C 1 235 ? 29.277 7.159 132.136 1.00 18.44 238 ILE B CA 1
ATOM 4607 C C . ILE C 1 235 ? 28.603 8.524 131.958 1.00 16.89 238 ILE B C 1
ATOM 4608 O O . ILE C 1 235 ? 28.739 9.408 132.791 1.00 17.21 238 ILE B O 1
ATOM 4613 N N . TYR C 1 236 ? 27.937 8.675 130.833 1.00 14.50 239 TYR B N 1
ATOM 4614 C CA . TYR C 1 236 ? 26.962 9.739 130.639 1.00 14.80 239 TYR B CA 1
ATOM 4615 C C . TYR C 1 236 ? 25.596 9.133 130.346 1.00 14.47 239 TYR B C 1
ATOM 4616 O O . TYR C 1 236 ? 25.478 7.990 129.929 1.00 14.73 239 TYR B O 1
ATOM 4625 N N . GLN C 1 237 ? 24.562 9.917 130.616 1.00 14.55 240 GLN B N 1
ATOM 4626 C CA . GLN C 1 237 ? 23.194 9.454 130.527 1.00 14.71 240 GLN B CA 1
ATOM 4627 C C . GLN C 1 237 ? 22.545 10.011 129.291 1.00 15.76 240 GLN B C 1
ATOM 4628 O O . GLN C 1 237 ? 22.797 11.147 128.906 1.00 14.81 240 GLN B O 1
ATOM 4634 N N . VAL C 1 238 ? 21.732 9.171 128.659 1.00 15.60 241 VAL B N 1
ATOM 4635 C CA . VAL C 1 238 ? 20.902 9.575 127.548 1.00 15.56 241 VAL B CA 1
ATOM 4636 C C . VAL C 1 238 ? 19.451 9.320 127.913 1.00 15.49 241 VAL B C 1
ATOM 4637 O O . VAL C 1 238 ? 19.071 8.230 128.310 1.00 14.86 241 VAL B O 1
ATOM 4641 N N . LEU C 1 239 ? 18.659 10.375 127.813 1.00 15.27 242 LEU B N 1
ATOM 4642 C CA . LEU C 1 239 ? 17.225 10.321 128.128 1.00 15.94 242 LEU B CA 1
ATOM 4643 C C . LEU C 1 239 ? 16.398 10.848 126.945 1.00 16.58 242 LEU B C 1
ATOM 4644 O O . LEU C 1 239 ? 16.644 11.939 126.436 1.00 17.71 242 LEU B O 1
ATOM 4649 N N . GLU C 1 240 ? 15.450 10.038 126.495 1.00 17.18 243 GLU B N 1
ATOM 4650 C CA . GLU C 1 240 ? 14.538 10.402 125.414 1.00 17.67 243 GLU B CA 1
ATOM 4651 C C . GLU C 1 240 ? 13.116 10.488 125.968 1.00 17.93 243 GLU B C 1
ATOM 4652 O O . GLU C 1 240 ? 12.583 9.551 126.562 1.00 18.49 243 GLU B O 1
ATOM 4658 N N . ILE C 1 241 ? 12.541 11.668 125.805 1.00 17.69 244 ILE B N 1
ATOM 4659 C CA . ILE C 1 241 ? 11.210 11.986 126.326 1.00 17.37 244 ILE B CA 1
ATOM 4660 C C . ILE C 1 241 ? 10.227 12.196 125.164 1.00 17.46 244 ILE B C 1
ATOM 4661 O O . ILE C 1 241 ? 10.340 13.170 124.391 1.00 15.80 244 ILE B O 1
ATOM 4666 N N . PRO C 1 242 ? 9.268 11.268 125.006 1.00 17.39 245 PRO B N 1
ATOM 4667 C CA . PRO C 1 242 ? 8.402 11.424 123.834 1.00 17.85 245 PRO B CA 1
ATOM 4668 C C . PRO C 1 242 ? 7.308 12.463 124.017 1.00 17.28 245 PRO B C 1
ATOM 4669 O O . PRO C 1 242 ? 6.820 12.717 125.145 1.00 16.90 245 PRO B O 1
ATOM 4673 N N . TYR C 1 243 ? 6.912 13.056 122.892 1.00 17.54 246 TYR B N 1
ATOM 4674 C CA . TYR C 1 243 ? 5.741 13.945 122.865 1.00 17.89 246 TYR B CA 1
ATOM 4675 C C . TYR C 1 243 ? 4.480 13.171 122.496 1.00 19.44 246 TYR B C 1
ATOM 4676 O O . TYR C 1 243 ? 4.527 12.127 121.845 1.00 18.98 246 TYR B O 1
ATOM 4685 N N . GLU C 1 244 ? 3.356 13.689 122.967 1.00 21.47 247 GLU B N 1
ATOM 4686 C CA . GLU C 1 244 ? 2.050 13.180 122.567 1.00 24.26 247 GLU B CA 1
ATOM 4687 C C . GLU C 1 244 ? 2.028 12.983 121.072 1.00 25.37 247 GLU B C 1
ATOM 4688 O O . GLU C 1 244 ? 2.397 13.862 120.286 1.00 25.23 247 GLU B O 1
ATOM 4694 N N . GLY C 1 245 ? 1.562 11.820 120.680 1.00 26.89 248 GLY B N 1
ATOM 4695 C CA . GLY C 1 245 ? 1.354 11.552 119.276 1.00 28.12 248 GLY B CA 1
ATOM 4696 C C . GLY C 1 245 ? 2.387 10.589 118.765 1.00 28.76 248 GLY B C 1
ATOM 4697 O O . GLY C 1 245 ? 2.289 10.114 117.638 1.00 30.29 248 GLY B O 1
ATOM 4698 N N . ASP C 1 246 ? 3.408 10.364 119.577 1.00 29.28 249 ASP B N 1
ATOM 4699 C CA . ASP C 1 246 ? 4.332 9.262 119.334 1.00 29.72 249 ASP B CA 1
ATOM 4700 C C . ASP C 1 246 ? 5.259 9.449 118.114 1.00 28.83 249 ASP B C 1
ATOM 4701 O O . ASP C 1 246 ? 5.964 8.518 117.709 1.00 29.71 249 ASP B O 1
ATOM 4706 N N . GLU C 1 247 ? 5.259 10.649 117.541 1.00 26.83 250 GLU B N 1
ATOM 4707 C CA . GLU C 1 247 ? 6.053 10.911 116.324 1.00 25.58 250 GLU B CA 1
ATOM 4708 C C . GLU C 1 247 ? 7.392 11.602 116.637 1.00 23.54 250 GLU B C 1
ATOM 4709 O O . GLU C 1 247 ? 8.431 11.363 116.000 1.00 22.86 250 GLU B O 1
ATOM 4715 N N . ILE C 1 24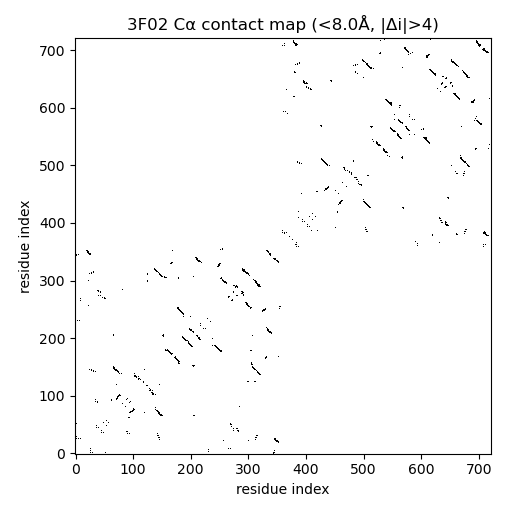8 ? 7.327 12.478 117.624 1.00 20.69 251 ILE B N 1
ATOM 4716 C CA . ILE C 1 248 ? 8.461 13.351 117.978 1.00 17.99 251 ILE B CA 1
ATOM 4717 C C . ILE C 1 248 ? 8.904 13.108 119.420 1.00 16.69 251 ILE B C 1
ATOM 4718 O O . ILE C 1 248 ? 8.089 12.785 120.276 1.00 14.91 251 ILE B O 1
ATOM 4723 N N . SER C 1 249 ? 10.192 13.295 119.667 1.00 14.04 252 SER B N 1
ATOM 4724 C CA . SER C 1 249 ? 10.751 13.218 121.039 1.00 14.76 252 SER B CA 1
ATOM 4725 C C . SER C 1 249 ? 11.874 14.221 121.227 1.00 15.41 252 SER B C 1
ATOM 4726 O O . SER C 1 249 ? 12.404 14.767 120.237 1.00 15.81 252 SER B O 1
ATOM 4729 N N . MET C 1 250 ? 12.185 14.471 122.504 1.00 14.91 253 MET B N 1
ATOM 4730 C CA . MET C 1 250 ? 13.365 15.226 122.914 1.00 14.58 253 MET B CA 1
ATOM 4731 C C . MET C 1 250 ? 14.368 14.304 123.546 1.00 15.50 253 MET B C 1
ATOM 4732 O O . MET C 1 250 ? 14.042 13.561 124.466 1.00 15.51 253 MET B O 1
ATOM 4737 N N . MET C 1 251 ? 15.580 14.333 123.014 1.00 13.90 254 MET B N 1
ATOM 4738 C CA . MET C 1 251 ? 16.723 13.592 123.575 1.00 14.17 254 MET B CA 1
ATOM 4739 C C . MET C 1 251 ? 17.696 14.509 124.327 1.00 14.94 254 MET B C 1
ATOM 4740 O O . MET C 1 251 ? 18.131 15.563 123.862 1.00 14.84 254 MET B O 1
ATOM 4745 N N . LEU C 1 252 ? 17.930 14.116 125.564 1.00 15.29 255 LEU B N 1
ATOM 4746 C CA . LEU C 1 252 ? 18.847 14.808 126.461 1.00 15.58 255 LEU B CA 1
ATOM 4747 C C . LEU C 1 252 ? 20.058 13.947 126.710 1.00 16.22 255 LEU B C 1
ATOM 4748 O O . LEU C 1 252 ? 19.938 12.741 126.901 1.00 15.89 255 LEU B O 1
ATOM 4753 N N . VAL C 1 253 ? 21.211 14.615 126.712 1.00 14.80 256 VAL B N 1
ATOM 4754 C CA . VAL C 1 253 ? 22.526 13.984 126.957 1.00 14.99 256 VAL B CA 1
ATOM 4755 C C . VAL C 1 253 ? 23.243 14.767 128.060 1.00 15.22 256 VAL B C 1
ATOM 4756 O O . VAL C 1 253 ? 23.432 15.986 127.987 1.00 14.87 256 VAL B O 1
ATOM 4760 N N . LEU C 1 254 ? 23.612 14.035 129.094 1.00 15.16 257 LEU B N 1
ATOM 4761 C CA . LEU C 1 254 ? 24.086 14.620 130.348 1.00 15.41 257 LEU B CA 1
ATOM 4762 C C . LEU C 1 254 ? 25.290 13.908 130.940 1.00 15.21 257 LEU B C 1
ATOM 4763 O O . LEU C 1 254 ? 25.224 12.736 131.363 1.00 14.51 257 LEU B O 1
ATOM 4768 N N . SER C 1 255 ? 26.395 14.635 130.988 1.00 14.88 258 SER B N 1
ATOM 4769 C CA . SER C 1 255 ? 27.625 14.112 131.601 1.00 15.92 258 SER B CA 1
ATOM 4770 C C . SER C 1 255 ? 27.441 13.887 133.100 1.00 16.59 258 SER B C 1
ATOM 4771 O O . SER C 1 255 ? 26.490 14.369 133.709 1.00 15.93 258 SER B O 1
ATOM 4774 N N . ARG C 1 256 ? 28.353 13.131 133.698 1.00 17.94 259 ARG B N 1
ATOM 4775 C CA . ARG C 1 256 ? 28.395 13.078 135.162 1.00 19.13 259 ARG B CA 1
ATOM 4776 C C . ARG C 1 256 ? 28.709 14.480 135.725 1.00 19.97 259 ARG B C 1
ATOM 4777 O O . ARG C 1 256 ? 29.340 15.317 135.087 1.00 18.54 259 ARG B O 1
ATOM 4785 N N . GLN C 1 257 ? 28.237 14.722 136.933 1.00 21.40 260 GLN B N 1
ATOM 4786 C CA . GLN C 1 257 ? 28.323 16.057 137.536 1.00 23.11 260 GLN B CA 1
ATOM 4787 C C . GLN C 1 257 ? 29.705 16.666 137.487 1.00 23.30 260 GLN B C 1
ATOM 4788 O O . GLN C 1 257 ? 29.860 17.884 137.389 1.00 23.36 260 GLN B O 1
ATOM 4794 N N . GLU C 1 258 ? 30.700 15.801 137.576 1.00 22.95 261 GLU B N 1
ATOM 4795 C CA . GLU C 1 258 ? 32.082 16.228 137.788 1.00 24.09 261 GLU B CA 1
ATOM 4796 C C . GLU C 1 258 ? 32.787 16.618 136.487 1.00 23.22 261 GLU B C 1
ATOM 4797 O O . GLU C 1 258 ? 33.954 17.022 136.475 1.00 23.94 261 GLU B O 1
ATOM 4803 N N . VAL C 1 259 ? 32.030 16.525 135.403 1.00 21.83 262 VAL B N 1
ATOM 4804 C CA . VAL C 1 259 ? 32.568 16.602 134.047 1.00 21.40 262 VAL B CA 1
ATOM 4805 C C . VAL C 1 259 ? 31.839 17.687 133.239 1.00 20.09 262 VAL B C 1
ATOM 4806 O O . VAL C 1 259 ? 30.642 17.665 133.167 1.00 18.66 262 VAL B O 1
ATOM 4810 N N . PRO C 1 260 ? 32.574 18.639 132.631 1.00 19.59 263 PRO B N 1
ATOM 4811 C CA . PRO C 1 260 ? 31.871 19.618 131.802 1.00 18.60 263 PRO B CA 1
ATOM 4812 C C . PRO C 1 260 ? 31.324 19.012 130.516 1.00 18.03 263 PRO B C 1
ATOM 4813 O O . PRO C 1 260 ? 31.824 17.990 130.048 1.00 17.75 263 PRO B O 1
ATOM 4817 N N . LEU C 1 261 ? 30.295 19.653 129.976 1.00 17.44 264 LEU B N 1
ATOM 4818 C CA . LEU C 1 261 ? 29.681 19.162 128.766 1.00 16.59 264 LEU B CA 1
ATOM 4819 C C . LEU C 1 261 ? 30.684 19.129 127.622 1.00 16.70 264 LEU B C 1
ATOM 4820 O O . LEU C 1 261 ? 30.596 18.280 126.738 1.00 15.10 264 LEU B O 1
ATOM 4825 N N . ALA C 1 262 ? 31.663 20.029 127.690 1.00 16.29 265 ALA B N 1
ATOM 4826 C CA . ALA C 1 262 ? 32.650 20.223 126.598 1.00 17.37 265 ALA B CA 1
ATOM 4827 C C . ALA C 1 262 ? 33.466 18.940 126.443 1.00 18.05 265 ALA B C 1
ATOM 4828 O O . ALA C 1 262 ? 34.057 18.651 125.396 1.00 18.59 265 ALA B O 1
ATOM 4830 N N . THR C 1 263 ? 33.469 18.148 127.507 1.00 19.17 266 THR B N 1
ATOM 4831 C CA . THR C 1 263 ? 34.259 16.930 127.513 1.00 19.15 266 THR B CA 1
ATOM 4832 C C . THR C 1 263 ? 33.618 15.881 126.628 1.00 19.01 266 THR B C 1
ATOM 4833 O O . THR C 1 263 ? 34.293 15.059 126.010 1.00 18.09 266 THR B O 1
ATOM 4837 N N . LEU C 1 264 ? 32.305 15.985 126.515 1.00 17.99 267 LEU B N 1
ATOM 4838 C CA . LEU C 1 264 ? 31.505 15.056 125.733 1.00 19.04 267 LEU B CA 1
ATOM 4839 C C . LEU C 1 264 ? 31.243 15.530 124.312 1.00 18.14 267 LEU B C 1
ATOM 4840 O O . LEU C 1 264 ? 30.966 14.718 123.441 1.00 18.39 267 LEU B O 1
ATOM 4845 N N . GLU C 1 265 ? 31.225 16.844 124.107 1.00 17.02 268 GLU B N 1
ATOM 4846 C CA . GLU C 1 265 ? 30.842 17.389 122.778 1.00 16.16 268 GLU B CA 1
ATOM 4847 C C . GLU C 1 265 ? 31.631 16.810 121.605 1.00 16.97 268 GLU B C 1
ATOM 4848 O O . GLU C 1 265 ? 31.090 16.630 120.506 1.00 16.55 268 GLU B O 1
ATOM 4854 N N . PRO C 1 266 ? 32.937 16.564 121.792 1.00 16.51 269 PRO B N 1
ATOM 4855 C CA . PRO C 1 266 ? 33.660 16.076 120.615 1.00 17.95 269 PRO B CA 1
ATOM 4856 C C . PRO C 1 266 ? 33.183 14.707 120.125 1.00 18.44 269 PRO B C 1
ATOM 4857 O O . PRO C 1 266 ? 33.461 14.313 118.975 1.00 18.78 269 PRO B O 1
ATOM 4861 N N . LEU C 1 267 ? 32.444 14.030 120.984 1.00 19.51 270 LEU B N 1
ATOM 4862 C CA . LEU C 1 267 ? 31.919 12.679 120.696 1.00 20.42 270 LEU B CA 1
ATOM 4863 C C . LEU C 1 267 ? 30.723 12.708 119.758 1.00 21.14 270 LEU B C 1
ATOM 4864 O O . LEU C 1 267 ? 30.356 11.676 119.169 1.00 20.13 270 LEU B O 1
ATOM 4869 N N . VAL C 1 268 ? 30.120 13.887 119.664 1.00 21.07 271 VAL B N 1
ATOM 4870 C CA . VAL C 1 268 ? 28.858 14.100 118.904 1.00 21.09 271 VAL B CA 1
ATOM 4871 C C . VAL C 1 268 ? 29.043 13.982 117.389 1.00 20.95 271 VAL B C 1
ATOM 4872 O O . VAL C 1 268 ? 29.511 14.902 116.677 1.00 20.18 271 VAL B O 1
ATOM 4876 N N . LYS C 1 269 ? 28.694 12.794 116.920 1.00 19.75 272 LYS B N 1
ATOM 4877 C CA . LYS C 1 269 ? 28.885 12.401 115.516 1.00 19.95 272 LYS B CA 1
ATOM 4878 C C . LYS C 1 269 ? 27.672 11.612 115.056 1.00 18.76 272 LYS B C 1
ATOM 4879 O O . LYS C 1 269 ? 26.902 11.137 115.896 1.00 18.05 272 LYS B O 1
ATOM 4885 N N . ALA C 1 270 ? 27.448 11.509 113.748 1.00 17.92 273 ALA B N 1
ATOM 4886 C CA . ALA C 1 270 ? 26.170 10.957 113.290 1.00 18.03 273 ALA B CA 1
ATOM 4887 C C . ALA C 1 270 ? 26.002 9.516 113.771 1.00 17.19 273 ALA B C 1
ATOM 4888 O O . ALA C 1 270 ? 24.904 9.105 114.144 1.00 17.84 273 ALA B O 1
ATOM 4890 N N . GLN C 1 271 ? 27.104 8.783 113.795 1.00 17.00 274 GLN B N 1
ATOM 4891 C CA . GLN C 1 271 ? 27.079 7.359 114.149 1.00 17.56 274 GLN B CA 1
ATOM 4892 C C . GLN C 1 271 ? 26.573 7.196 115.584 1.00 17.13 274 GLN B C 1
ATOM 4893 O O . GLN C 1 271 ? 25.827 6.270 115.909 1.00 16.50 274 GLN B O 1
ATOM 4899 N N . LEU C 1 272 ? 26.995 8.126 116.429 1.00 16.52 275 LEU B N 1
ATOM 4900 C CA . LEU C 1 272 ? 26.662 8.064 117.870 1.00 16.05 275 LEU B CA 1
ATOM 4901 C C . LEU C 1 272 ? 25.219 8.421 118.101 1.00 16.30 275 LEU B C 1
ATOM 4902 O O . LEU C 1 272 ? 24.564 7.809 118.950 1.00 15.57 275 LEU B O 1
ATOM 4907 N N . VAL C 1 273 ? 24.736 9.432 117.367 1.00 15.59 276 VAL B N 1
ATOM 4908 C CA . VAL C 1 273 ? 23.344 9.867 117.510 1.00 16.95 276 VAL B CA 1
ATOM 4909 C C . VAL C 1 273 ? 22.411 8.711 117.173 1.00 16.92 276 VAL B C 1
ATOM 4910 O O . VAL C 1 273 ? 21.415 8.471 117.870 1.00 18.04 276 VAL B O 1
ATOM 4914 N N . GLU C 1 274 ? 22.758 7.960 116.132 1.00 17.21 277 GLU B N 1
ATOM 4915 C CA A GLU C 1 274 ? 21.988 6.775 115.777 0.60 17.52 277 GLU B CA 1
ATOM 4916 C CA B GLU C 1 274 ? 21.987 6.763 115.772 0.40 17.28 277 GLU B CA 1
ATOM 4917 C C . GLU C 1 274 ? 22.088 5.742 116.889 1.00 16.87 277 GLU B C 1
ATOM 4918 O O . GLU C 1 274 ? 21.098 5.119 117.272 1.00 16.02 277 GLU B O 1
ATOM 4929 N N . GLU C 1 275 ? 23.291 5.575 117.417 1.00 16.39 278 GLU B N 1
ATOM 4930 C CA . GLU C 1 275 ? 23.496 4.599 118.486 1.00 16.33 278 GLU B CA 1
ATOM 4931 C C . GLU C 1 275 ? 22.660 4.971 119.712 1.00 15.82 278 GLU B C 1
ATOM 4932 O O . GLU C 1 275 ? 21.967 4.118 120.310 1.00 14.55 278 GLU B O 1
ATOM 4938 N N . TRP C 1 276 ? 22.682 6.254 120.068 1.00 15.06 279 TRP B N 1
ATOM 4939 C CA . TRP C 1 276 ? 21.835 6.714 121.180 1.00 15.28 279 TRP B CA 1
ATOM 4940 C C . TRP C 1 276 ? 20.396 6.282 121.028 1.00 15.51 279 TRP B C 1
ATOM 4941 O O . TRP C 1 276 ? 19.772 5.754 121.958 1.00 15.27 279 TRP B O 1
ATOM 4952 N N . ALA C 1 277 ? 19.869 6.503 119.838 1.00 14.71 280 ALA B N 1
ATOM 4953 C CA . ALA C 1 277 ? 18.458 6.305 119.566 1.00 14.91 280 ALA B CA 1
ATOM 4954 C C . ALA C 1 277 ? 18.150 4.811 119.627 1.00 15.34 280 ALA B C 1
ATOM 4955 O O . ALA C 1 277 ? 17.080 4.376 120.026 1.00 14.98 280 ALA B O 1
ATOM 4957 N N . ASN C 1 278 ? 19.145 4.004 119.296 1.00 15.04 281 ASN B N 1
ATOM 4958 C CA . ASN C 1 278 ? 18.951 2.563 119.256 1.00 16.14 281 ASN B CA 1
ATOM 4959 C C . ASN C 1 278 ? 19.270 1.849 120.555 1.00 15.89 281 ASN B C 1
ATOM 4960 O O . ASN C 1 278 ? 19.115 0.621 120.644 1.00 16.40 281 ASN B O 1
ATOM 4965 N N . SER C 1 279 ? 19.734 2.612 121.531 1.00 15.07 282 SER B N 1
ATOM 4966 C CA . SER C 1 279 ? 20.310 2.041 122.761 1.00 15.51 282 SER B CA 1
ATOM 4967 C C . SER C 1 279 ? 19.521 2.344 124.024 1.00 15.51 282 SER B C 1
ATOM 4968 O O . SER C 1 279 ? 19.735 1.752 125.073 1.00 17.37 282 SER B O 1
ATOM 4971 N N . VAL C 1 280 ? 18.557 3.223 123.899 1.00 15.54 283 VAL B N 1
ATOM 4972 C CA . VAL C 1 280 ? 17.703 3.573 125.028 1.00 15.07 283 VAL B CA 1
ATOM 4973 C C . VAL C 1 280 ? 16.541 2.607 125.185 1.00 15.44 283 VAL B C 1
ATOM 4974 O O . VAL C 1 280 ? 15.965 2.083 124.211 1.00 14.67 283 VAL B O 1
ATOM 4978 N N . LYS C 1 281 ? 16.265 2.339 126.461 1.00 14.75 284 LYS B N 1
ATOM 4979 C CA . LYS C 1 281 ? 15.273 1.358 126.913 1.00 14.41 284 LYS B CA 1
ATOM 4980 C C . LYS C 1 281 ? 14.166 2.007 127.728 1.00 14.62 284 LYS B C 1
ATOM 4981 O O . LYS C 1 281 ? 14.428 2.673 128.713 1.00 13.74 284 LYS B O 1
ATOM 4987 N N . LYS C 1 282 ? 12.912 1.740 127.347 1.00 15.49 285 LYS B N 1
ATOM 4988 C CA . LYS C 1 282 ? 11.765 2.295 128.091 1.00 16.33 285 LYS B CA 1
ATOM 4989 C C . LYS C 1 282 ? 11.647 1.713 129.492 1.00 15.84 285 LYS B C 1
ATOM 4990 O O . LYS C 1 282 ? 11.654 0.496 129.703 1.00 14.72 285 LYS B O 1
ATOM 4996 N N . GLN C 1 283 ? 11.537 2.617 130.437 1.00 14.40 286 GLN B N 1
ATOM 4997 C CA . GLN C 1 283 ? 11.535 2.267 131.874 1.00 15.24 286 GLN B CA 1
ATOM 4998 C C . GLN C 1 283 ? 11.169 3.461 132.726 1.00 15.54 286 GLN B C 1
ATOM 4999 O O . GLN C 1 283 ? 11.185 4.584 132.250 1.00 16.49 286 GLN B O 1
ATOM 5005 N N . LYS C 1 284 ? 10.860 3.207 133.998 1.00 16.32 287 LYS B N 1
ATOM 5006 C CA . LYS C 1 284 ? 10.664 4.310 134.961 1.00 16.65 287 LYS B CA 1
ATOM 5007 C C . LYS C 1 284 ? 11.996 5.014 135.277 1.00 16.33 287 LYS B C 1
ATOM 5008 O O . LYS C 1 284 ? 13.028 4.386 135.579 1.00 16.32 287 LYS B O 1
ATOM 5014 N N . VAL C 1 285 ? 11.942 6.336 135.180 1.00 15.82 288 VAL B N 1
ATOM 5015 C CA . VAL C 1 285 ? 13.073 7.203 135.499 1.00 15.62 288 VAL B CA 1
ATOM 5016 C C . VAL C 1 285 ? 12.602 8.365 136.359 1.00 16.45 288 VAL B C 1
ATOM 5017 O O . VAL C 1 285 ? 11.502 8.885 136.160 1.00 18.75 288 VAL B O 1
ATOM 5021 N N . GLU C 1 286 ? 13.445 8.744 137.311 1.00 16.63 289 GLU B N 1
ATOM 5022 C CA . GLU C 1 286 ? 13.238 9.962 138.108 1.00 16.55 289 GLU B CA 1
ATOM 5023 C C . GLU C 1 286 ? 13.849 11.115 137.316 1.00 16.59 289 GLU B C 1
ATOM 5024 O O . GLU C 1 286 ? 15.046 11.144 137.060 1.00 17.00 289 GLU B O 1
ATOM 5030 N N . VAL C 1 287 ? 13.015 12.042 136.859 1.00 15.94 290 VAL B N 1
ATOM 5031 C CA . VAL C 1 287 ? 13.508 13.104 135.987 1.00 16.15 290 VAL B CA 1
ATOM 5032 C C . VAL C 1 287 ? 13.372 14.471 136.650 1.00 14.81 290 VAL B C 1
ATOM 5033 O O . VAL C 1 287 ? 12.294 14.865 137.053 1.00 15.36 290 VAL B O 1
ATOM 5037 N N . TYR C 1 288 ? 14.511 15.155 136.761 1.00 14.35 291 TYR B N 1
ATOM 5038 C CA . TYR C 1 288 ? 14.587 16.568 137.160 1.00 14.85 291 TYR B CA 1
ATOM 5039 C C . TYR C 1 288 ? 15.099 17.381 135.992 1.00 15.16 291 TYR B C 1
ATOM 5040 O O . TYR C 1 288 ? 16.201 17.168 135.523 1.00 15.56 291 TYR B O 1
ATOM 5049 N N . LEU C 1 289 ? 14.253 18.261 135.490 1.00 14.50 292 LEU B N 1
ATOM 5050 C CA . LEU C 1 289 ? 14.545 19.022 134.262 1.00 14.86 292 LEU B CA 1
ATOM 5051 C C . LEU C 1 289 ? 14.145 20.494 134.416 1.00 14.87 292 LEU B C 1
ATOM 5052 O O . LEU C 1 289 ? 13.006 20.781 134.759 1.00 14.45 292 LEU B O 1
ATOM 5057 N N . PRO C 1 290 ? 15.063 21.419 134.152 1.00 15.67 293 PRO B N 1
ATOM 5058 C CA . PRO C 1 290 ? 14.654 22.803 134.271 1.00 15.82 293 PRO B CA 1
ATOM 5059 C C . PRO C 1 290 ? 13.575 23.216 133.300 1.00 15.62 293 PRO B C 1
ATOM 5060 O O . PRO C 1 290 ? 13.503 22.736 132.161 1.00 16.62 293 PRO B O 1
ATOM 5064 N N . ARG C 1 291 ? 12.791 24.172 133.774 1.00 16.36 294 ARG B N 1
ATOM 5065 C CA . ARG C 1 291 ? 11.885 24.935 132.909 1.00 17.75 294 ARG B CA 1
ATOM 5066 C C . ARG C 1 291 ? 12.768 26.008 132.285 1.00 18.30 294 ARG B C 1
ATOM 5067 O O . ARG C 1 291 ? 13.379 26.819 133.014 1.00 19.13 294 ARG B O 1
ATOM 5075 N N . PHE C 1 292 ? 12.859 26.039 130.953 1.00 17.63 295 PHE B N 1
ATOM 5076 C CA . PHE C 1 292 ? 13.825 26.948 130.301 1.00 17.32 295 PHE B CA 1
ATOM 5077 C C . PHE C 1 292 ? 13.409 27.410 128.921 1.00 17.37 295 PHE B C 1
ATOM 5078 O O . PHE C 1 292 ? 12.620 26.779 128.278 1.00 15.39 295 PHE B O 1
ATOM 5086 N N . THR C 1 293 ? 13.999 28.519 128.502 1.00 18.36 296 THR B N 1
ATOM 5087 C CA . THR C 1 293 ? 13.952 28.926 127.095 1.00 18.94 296 THR B CA 1
ATOM 5088 C C . THR C 1 293 ? 15.358 29.125 126.566 1.00 20.11 296 THR B C 1
ATOM 5089 O O . THR C 1 293 ? 16.269 29.414 127.332 1.00 19.86 296 THR B O 1
ATOM 5093 N N . VAL C 1 294 ? 15.558 28.850 125.279 1.00 19.58 297 VAL B N 1
ATOM 5094 C CA . VAL C 1 294 ? 16.826 29.129 124.633 1.00 20.34 297 VAL B CA 1
ATOM 5095 C C . VAL C 1 294 ? 16.578 29.780 123.303 1.00 20.07 297 VAL B C 1
ATOM 5096 O O . VAL C 1 294 ? 15.594 29.529 122.613 1.00 16.96 297 VAL B O 1
ATOM 5100 N N . GLU C 1 295 ? 17.484 30.681 122.967 1.00 19.94 298 GLU B N 1
ATOM 5101 C CA . GLU C 1 295 ? 17.445 31.258 121.645 1.00 20.92 298 GLU B CA 1
ATOM 5102 C C . GLU C 1 295 ? 18.825 31.477 121.080 1.00 19.55 298 GLU B C 1
ATOM 5103 O O . GLU C 1 295 ? 19.852 31.344 121.765 1.00 20.52 298 GLU B O 1
ATOM 5109 N N . GLN C 1 296 ? 18.847 31.754 119.796 1.00 17.91 299 GLN B N 1
ATOM 5110 C CA . GLN C 1 296 ? 20.122 31.986 119.122 1.00 16.08 299 GLN B CA 1
ATOM 5111 C C . GLN C 1 296 ? 19.876 32.547 117.747 1.00 15.90 299 GLN B C 1
ATOM 5112 O O . GLN C 1 296 ? 18.924 32.149 117.071 1.00 14.92 299 GLN B O 1
ATOM 5118 N N . GLU C 1 297 ? 20.666 33.567 117.438 1.00 15.89 300 GLU B N 1
ATOM 5119 C CA . GLU C 1 297 ? 20.818 34.096 116.088 1.00 15.93 300 GLU B CA 1
ATOM 5120 C C . GLU C 1 297 ? 22.196 33.733 115.597 1.00 16.98 300 GLU B C 1
ATOM 5121 O O . GLU C 1 297 ? 23.221 34.003 116.249 1.00 15.90 300 GLU B O 1
ATOM 5127 N N . ILE C 1 298 ? 22.219 33.112 114.438 1.00 17.01 301 ILE B N 1
ATOM 5128 C CA . ILE C 1 298 ? 23.464 32.630 113.841 1.00 18.01 301 ILE B CA 1
ATOM 5129 C C . ILE C 1 298 ? 23.776 33.310 112.508 1.00 18.51 301 ILE B C 1
ATOM 5130 O O . ILE C 1 298 ? 22.888 33.590 111.709 1.00 16.74 301 ILE B O 1
ATOM 5135 N N . ASP C 1 299 ? 25.057 33.566 112.250 1.00 20.28 302 ASP B N 1
ATOM 5136 C CA . ASP C 1 299 ? 25.441 33.992 110.884 1.00 20.29 302 ASP B CA 1
ATOM 5137 C C . ASP C 1 299 ? 25.578 32.721 110.096 1.00 20.14 302 ASP B C 1
ATOM 5138 O O . ASP C 1 299 ? 26.575 31.965 110.221 1.00 19.32 302 ASP B O 1
ATOM 5143 N N . LEU C 1 300 ? 24.532 32.483 109.314 1.00 19.65 303 LEU B N 1
ATOM 5144 C CA . LEU C 1 300 ? 24.368 31.230 108.603 1.00 19.67 303 LEU B CA 1
ATOM 5145 C C . LEU C 1 300 ? 25.408 31.170 107.499 1.00 19.76 303 LEU B C 1
ATOM 5146 O O . LEU C 1 300 ? 25.885 30.087 107.104 1.00 19.07 303 LEU B O 1
ATOM 5151 N N . LYS C 1 301 ? 25.832 32.348 107.049 1.00 19.00 304 LYS B N 1
ATOM 5152 C CA . LYS C 1 301 ? 26.850 32.406 105.988 1.00 19.39 304 LYS B CA 1
ATOM 5153 C C . LYS C 1 301 ? 28.146 31.789 106.517 1.00 18.96 304 LYS B C 1
ATOM 5154 O O . LYS C 1 301 ? 28.782 30.995 105.850 1.00 18.07 304 LYS B O 1
ATOM 5160 N N . ASP C 1 302 ? 28.497 32.116 107.757 1.00 19.36 305 ASP B N 1
ATOM 5161 C CA . ASP C 1 302 ? 29.720 31.571 108.384 1.00 20.02 305 ASP B CA 1
ATOM 5162 C C . ASP C 1 302 ? 29.670 30.049 108.476 1.00 19.70 305 ASP B C 1
ATOM 5163 O O . ASP C 1 302 ? 30.628 29.312 108.172 1.00 19.76 305 ASP B O 1
ATOM 5168 N N . VAL C 1 303 ? 28.523 29.579 108.907 1.00 19.57 306 VAL B N 1
ATOM 5169 C CA . VAL C 1 303 ? 28.349 28.152 109.116 1.00 19.61 306 VAL B CA 1
ATOM 5170 C C . VAL C 1 303 ? 28.412 27.432 107.765 1.00 19.63 306 VAL B C 1
ATOM 5171 O O . VAL C 1 303 ? 29.071 26.401 107.614 1.00 19.47 306 VAL B O 1
ATOM 5175 N N . LEU C 1 304 ? 27.766 28.009 106.766 1.00 18.76 307 LEU B N 1
ATOM 5176 C CA . LEU C 1 304 ? 27.646 27.328 105.477 1.00 18.76 307 LEU B CA 1
ATOM 5177 C C . LEU C 1 304 ? 29.001 27.258 104.825 1.00 19.60 307 LEU B C 1
ATOM 5178 O O . LEU C 1 304 ? 29.385 26.223 104.243 1.00 20.50 307 LEU B O 1
ATOM 5183 N N . LYS C 1 305 ? 29.760 28.342 104.968 1.00 19.91 308 LYS B N 1
ATOM 5184 C CA . LYS C 1 305 ? 31.121 28.379 104.416 1.00 20.30 308 LYS B CA 1
ATOM 5185 C C . LYS C 1 305 ? 32.009 27.307 105.075 1.00 20.12 308 LYS B C 1
ATOM 5186 O O . LYS C 1 305 ? 32.857 26.671 104.426 1.00 20.04 308 LYS B O 1
ATOM 5192 N N . ALA C 1 306 ? 31.772 27.088 106.357 1.00 20.69 309 ALA B N 1
ATOM 5193 C CA . ALA C 1 306 ? 32.564 26.118 107.124 1.00 20.79 309 ALA B CA 1
ATOM 5194 C C . ALA C 1 306 ? 32.238 24.721 106.620 1.00 21.27 309 ALA B C 1
ATOM 5195 O O . ALA C 1 306 ? 33.067 23.823 106.723 1.00 21.48 309 ALA B O 1
ATOM 5197 N N . LEU C 1 307 ? 31.039 24.548 106.084 1.00 21.21 310 LEU B N 1
ATOM 5198 C CA . LEU C 1 307 ? 30.599 23.270 105.503 1.00 22.31 310 LEU B CA 1
ATOM 5199 C C . LEU C 1 307 ? 31.131 23.135 104.100 1.00 22.06 310 LEU B C 1
ATOM 5200 O O . LEU C 1 307 ? 30.988 22.084 103.482 1.00 23.42 310 LEU B O 1
ATOM 5205 N N . GLY C 1 308 ? 31.724 24.215 103.605 1.00 21.51 311 GLY B N 1
ATOM 5206 C CA . GLY C 1 308 ? 32.353 24.261 102.271 1.00 21.65 311 GLY B CA 1
ATOM 5207 C C . GLY C 1 308 ? 31.584 25.029 101.198 1.00 21.34 311 GLY B C 1
ATOM 5208 O O . GLY C 1 308 ? 31.981 25.070 100.019 1.00 21.16 311 GLY B O 1
ATOM 5209 N N . ILE C 1 309 ? 30.470 25.636 101.603 1.00 21.60 312 ILE B N 1
ATOM 5210 C CA . ILE C 1 309 ? 29.620 26.388 100.665 1.00 21.17 312 ILE B CA 1
ATOM 5211 C C . ILE C 1 309 ? 30.072 27.837 100.611 1.00 21.53 312 ILE B C 1
ATOM 5212 O O . ILE C 1 309 ? 29.796 28.619 101.525 1.00 20.81 312 ILE B O 1
ATOM 5217 N N . THR C 1 310 ? 30.783 28.174 99.537 1.00 21.57 313 THR B N 1
ATOM 5218 C CA . THR C 1 310 ? 31.560 29.413 99.466 1.00 22.67 313 THR B CA 1
ATOM 5219 C C . THR C 1 310 ? 31.193 30.262 98.227 1.00 23.78 313 THR B C 1
ATOM 5220 O O . THR C 1 310 ? 31.023 31.489 98.316 1.00 23.70 313 THR B O 1
ATOM 5224 N N . GLU C 1 311 ? 31.016 29.578 97.101 1.00 24.37 314 GLU B N 1
ATOM 5225 C CA . GLU C 1 311 ? 30.802 30.216 95.779 1.00 25.31 314 GLU B CA 1
ATOM 5226 C C . GLU C 1 311 ? 29.538 31.082 95.736 1.00 24.80 314 GLU B C 1
ATOM 5227 O O . GLU C 1 311 ? 29.537 32.138 95.118 1.00 25.42 314 GLU B O 1
ATOM 5233 N N . ILE C 1 312 ? 28.478 30.612 96.370 1.00 24.78 315 ILE B N 1
ATOM 5234 C CA . ILE C 1 312 ? 27.168 31.312 96.321 1.00 24.00 315 ILE B CA 1
ATOM 5235 C C . ILE C 1 312 ? 27.246 32.706 96.907 1.00 23.21 315 ILE B C 1
ATOM 5236 O O . ILE C 1 312 ? 26.363 33.528 96.675 1.00 22.64 315 ILE B O 1
ATOM 5241 N N . PHE C 1 313 ? 28.310 32.946 97.667 1.00 21.99 316 PHE B N 1
ATOM 5242 C CA . PHE C 1 313 ? 28.457 34.153 98.500 1.00 21.65 316 PHE B CA 1
ATOM 5243 C C . PHE C 1 313 ? 29.336 35.198 97.832 1.00 22.32 316 PHE B C 1
ATOM 5244 O O . PHE C 1 313 ? 29.563 36.284 98.365 1.00 22.04 316 PHE B O 1
ATOM 5252 N N . ILE C 1 314 ? 29.829 34.864 96.654 1.00 22.48 317 ILE B N 1
ATOM 5253 C CA . ILE C 1 314 ? 30.627 35.836 95.895 1.00 23.61 317 ILE B CA 1
ATOM 5254 C C . ILE C 1 314 ? 30.076 36.079 94.516 1.00 23.72 317 ILE B C 1
ATOM 5255 O O . ILE C 1 314 ? 29.242 35.348 94.020 1.00 23.05 317 ILE B O 1
ATOM 5260 N N . LYS C 1 315 ? 30.592 37.128 93.910 1.00 25.82 318 LYS B N 1
ATOM 5261 C CA . LYS C 1 315 ? 29.967 37.724 92.715 1.00 27.39 318 LYS B CA 1
ATOM 5262 C C . LYS C 1 315 ? 29.993 36.750 91.553 1.00 28.09 318 LYS B C 1
ATOM 5263 O O . LYS C 1 315 ? 29.198 36.832 90.638 1.00 28.94 318 LYS B O 1
ATOM 5269 N N . ASP C 1 316 ? 30.916 35.813 91.638 1.00 28.50 319 ASP B N 1
ATOM 5270 C CA . ASP C 1 316 ? 31.181 34.860 90.561 1.00 29.17 319 ASP B CA 1
ATOM 5271 C C . ASP C 1 316 ? 30.216 33.676 90.629 1.00 28.09 319 ASP B C 1
ATOM 5272 O O . ASP C 1 316 ? 30.352 32.691 89.896 1.00 28.03 319 ASP B O 1
ATOM 5277 N N . ALA C 1 317 ? 29.254 33.776 91.536 1.00 26.04 320 ALA B N 1
ATOM 5278 C CA . ALA C 1 317 ? 28.327 32.670 91.757 1.00 25.06 320 ALA B CA 1
ATOM 5279 C C . ALA C 1 317 ? 27.589 32.332 90.471 1.00 24.44 320 ALA B C 1
ATOM 5280 O O . ALA C 1 317 ? 27.150 33.212 89.745 1.00 23.66 320 ALA B O 1
ATOM 5282 N N . ASN C 1 318 ? 27.455 31.038 90.205 1.00 23.94 321 ASN B N 1
ATOM 5283 C CA . ASN C 1 318 ? 26.608 30.568 89.111 1.00 24.15 321 ASN B CA 1
ATOM 5284 C C . ASN C 1 318 ? 25.176 30.269 89.569 1.00 24.18 321 ASN B C 1
ATOM 5285 O O . ASN C 1 318 ? 24.854 29.159 89.971 1.00 24.22 321 ASN B O 1
ATOM 5290 N N . LEU C 1 319 ? 24.327 31.279 89.461 1.00 24.89 322 LEU B N 1
ATOM 5291 C CA . LEU C 1 319 ? 22.911 31.146 89.834 1.00 25.12 322 LEU B CA 1
ATOM 5292 C C . LEU C 1 319 ? 22.078 31.258 88.579 1.00 25.51 322 LEU B C 1
ATOM 5293 O O . LEU C 1 319 ? 20.973 31.811 88.582 1.00 25.86 322 LEU B O 1
ATOM 5298 N N . THR C 1 320 ? 22.638 30.733 87.497 1.00 26.33 323 THR B N 1
ATOM 5299 C CA . THR C 1 320 ? 21.997 30.848 86.174 1.00 26.56 323 THR B CA 1
ATOM 5300 C C . THR C 1 320 ? 20.751 29.963 86.140 1.00 26.63 323 THR B C 1
ATOM 5301 O O . THR C 1 320 ? 20.006 29.926 85.167 1.00 26.05 323 THR B O 1
ATOM 5305 N N . GLY C 1 321 ? 20.512 29.276 87.242 1.00 26.86 324 GLY B N 1
ATOM 5306 C CA . GLY C 1 321 ? 19.369 28.381 87.317 1.00 27.37 324 GLY B CA 1
ATOM 5307 C C . GLY C 1 321 ? 18.147 29.173 87.735 1.00 28.39 324 GLY B C 1
ATOM 5308 O O . GLY C 1 321 ? 16.999 28.799 87.477 1.00 28.42 324 GLY B O 1
ATOM 5309 N N . LEU C 1 322 ? 18.389 30.303 88.374 1.00 29.79 325 LEU B N 1
ATOM 5310 C CA . LEU C 1 322 ? 17.257 31.071 88.887 1.00 30.45 325 LEU B CA 1
ATOM 5311 C C . LEU C 1 322 ? 16.939 32.252 87.967 1.00 30.78 325 LEU B C 1
ATOM 5312 O O . LEU C 1 322 ? 15.824 32.772 87.951 1.00 30.07 325 LEU B O 1
ATOM 5317 N N . SER C 1 323 ? 17.927 32.620 87.165 1.00 30.47 326 SER B N 1
ATOM 5318 C CA . SER C 1 323 ? 17.750 33.623 86.119 1.00 31.04 326 SER B CA 1
ATOM 5319 C C . SER C 1 323 ? 18.928 33.724 85.185 1.00 31.42 326 SER B C 1
ATOM 5320 O O . SER C 1 323 ? 20.024 33.231 85.458 1.00 31.42 326 SER B O 1
ATOM 5323 N N . ASP C 1 324 ? 18.684 34.432 84.097 1.00 32.27 327 ASP B N 1
ATOM 5324 C CA . ASP C 1 324 ? 19.678 34.590 83.039 1.00 33.47 327 ASP B CA 1
ATOM 5325 C C . ASP C 1 324 ? 20.539 35.801 83.351 1.00 33.42 327 ASP B C 1
ATOM 5326 O O . ASP C 1 324 ? 21.433 36.166 82.593 1.00 34.14 327 ASP B O 1
ATOM 5331 N N . ASN C 1 325 ? 20.265 36.391 84.508 1.00 33.29 328 ASN B N 1
ATOM 5332 C CA . ASN C 1 325 ? 21.062 37.519 85.026 1.00 33.29 328 ASN B CA 1
ATOM 5333 C C . ASN C 1 325 ? 22.277 37.013 85.809 1.00 33.26 328 ASN B C 1
ATOM 5334 O O . ASN C 1 325 ? 22.155 36.476 86.915 1.00 33.26 328 ASN B O 1
ATOM 5339 N N . LYS C 1 326 ? 23.451 37.168 85.206 1.00 32.93 329 LYS B N 1
ATOM 5340 C CA . LYS C 1 326 ? 24.687 36.583 85.748 1.00 32.92 329 LYS B CA 1
ATOM 5341 C C . LYS C 1 326 ? 25.241 37.409 86.906 1.00 32.26 329 LYS B C 1
ATOM 5342 O O . LYS C 1 326 ? 26.333 37.157 87.413 1.00 32.20 329 LYS B O 1
ATOM 5348 N N . GLU C 1 327 ? 24.464 38.391 87.325 1.00 31.15 330 GLU B N 1
ATOM 5349 C CA . GLU C 1 327 ? 24.973 39.401 88.225 1.00 30.79 330 GLU B CA 1
ATOM 5350 C C . GLU C 1 327 ? 24.643 39.022 89.681 1.00 28.78 330 GLU B C 1
ATOM 5351 O O . GLU C 1 327 ? 25.242 39.554 90.611 1.00 28.40 330 GLU B O 1
ATOM 5357 N N . ILE C 1 328 ? 23.767 38.027 89.835 1.00 27.33 331 ILE B N 1
ATOM 5358 C CA . ILE C 1 328 ? 23.165 37.654 91.163 1.00 25.78 331 ILE B CA 1
ATOM 5359 C C . ILE C 1 328 ? 23.962 36.712 92.060 1.00 25.00 331 ILE B C 1
ATOM 5360 O O . ILE C 1 328 ? 24.414 35.638 91.654 1.00 24.89 331 ILE B O 1
ATOM 5365 N N . PHE C 1 329 ? 24.091 37.110 93.322 1.00 23.05 332 PHE B N 1
ATOM 5366 C CA . PHE C 1 329 ? 24.666 36.238 94.355 1.00 21.85 332 PHE B CA 1
ATOM 5367 C C . PHE C 1 329 ? 24.064 36.441 95.727 1.00 21.02 332 PHE B C 1
ATOM 5368 O O . PHE C 1 329 ? 23.248 37.327 95.977 1.00 19.56 332 PHE B O 1
ATOM 5376 N N . LEU C 1 330 ? 24.514 35.586 96.626 1.00 20.75 333 LEU B N 1
ATOM 5377 C CA . LEU C 1 330 ? 23.984 35.546 97.964 1.00 20.96 333 LEU B CA 1
ATOM 5378 C C . LEU C 1 330 ? 24.781 36.469 98.853 1.00 20.36 333 LEU B C 1
ATOM 5379 O O . LEU C 1 330 ? 25.96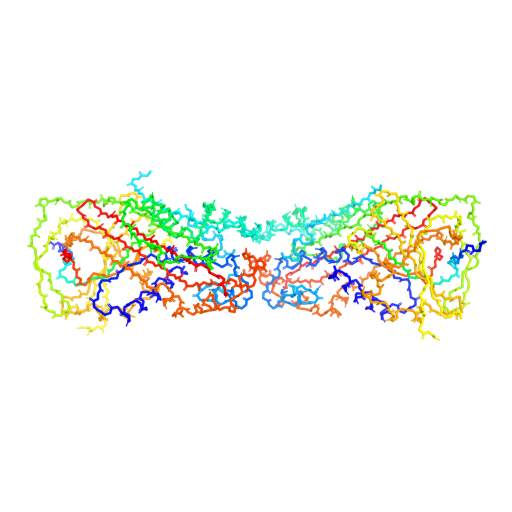6 36.261 99.064 1.00 20.93 333 LEU B O 1
ATOM 5384 N N . SER C 1 331 ? 24.120 37.483 99.397 1.00 19.58 334 SER B N 1
ATOM 5385 C CA A SER C 1 331 ? 24.807 38.479 100.195 0.60 19.18 334 SER B CA 1
ATOM 5386 C CA B SER C 1 331 ? 24.803 38.497 100.203 0.40 19.27 334 SER B CA 1
ATOM 5387 C C . SER C 1 331 ? 24.812 38.146 101.682 1.00 19.63 334 SER B C 1
ATOM 5388 O O . SER C 1 331 ? 25.807 38.376 102.379 1.00 19.21 334 SER B O 1
ATOM 5393 N N . LYS C 1 332 ? 23.701 37.616 102.142 1.00 18.24 335 LYS B N 1
ATOM 5394 C CA . LYS C 1 332 ? 23.498 37.370 103.569 1.00 17.62 335 LYS B CA 1
ATOM 5395 C C . LYS C 1 332 ? 22.695 36.103 103.756 1.00 16.12 335 LYS B C 1
ATOM 5396 O O . LYS C 1 332 ? 21.844 35.783 102.939 1.00 14.75 335 LYS B O 1
ATOM 5402 N N . ALA C 1 333 ? 23.052 35.360 104.801 1.00 14.65 336 ALA B N 1
ATOM 5403 C CA . ALA C 1 333 ? 22.273 34.238 105.257 1.00 14.36 336 ALA B CA 1
ATOM 5404 C C . ALA C 1 333 ? 22.115 34.301 106.778 1.00 14.71 336 ALA B C 1
ATOM 5405 O O . ALA C 1 333 ? 23.087 34.463 107.521 1.00 14.95 336 ALA B O 1
ATOM 5407 N N . ILE C 1 334 ? 20.872 34.153 107.208 1.00 14.52 337 ILE B N 1
ATOM 5408 C CA . ILE C 1 334 ? 20.484 34.303 108.609 1.00 16.45 337 ILE B CA 1
ATOM 5409 C C . ILE C 1 334 ? 19.764 33.052 109.104 1.00 15.24 337 ILE B C 1
ATOM 5410 O O . ILE C 1 334 ? 18.974 32.461 108.388 1.00 13.90 337 ILE B O 1
ATOM 5415 N N . HIS C 1 335 ? 20.010 32.700 110.357 1.00 15.32 338 HIS B N 1
ATOM 5416 C CA . HIS C 1 335 ? 19.246 31.643 111.036 1.00 16.18 338 HIS B CA 1
ATOM 5417 C C . HIS C 1 335 ? 18.952 32.141 112.458 1.00 16.46 338 HIS B C 1
ATOM 5418 O O . HIS C 1 335 ? 19.842 32.570 113.167 1.00 15.91 338 HIS B O 1
ATOM 5425 N N . LYS C 1 336 ? 17.688 32.080 112.822 1.00 16.50 339 LYS B N 1
ATOM 5426 C CA . LYS C 1 336 ? 17.235 32.435 114.169 1.00 16.46 339 LYS B CA 1
ATOM 5427 C C . LYS C 1 336 ? 16.250 31.412 114.695 1.00 15.98 339 LYS B C 1
ATOM 5428 O O . LYS C 1 336 ? 15.390 30.936 113.975 1.00 15.33 339 LYS B O 1
ATOM 5434 N N . SER C 1 337 ? 16.394 31.117 115.975 1.00 15.62 340 SER B N 1
ATOM 5435 C CA . SER C 1 337 ? 15.704 29.991 116.604 1.00 16.59 340 SER B CA 1
ATOM 5436 C C . SER C 1 337 ? 15.320 30.329 118.017 1.00 15.82 340 SER B C 1
ATOM 5437 O O . SER C 1 337 ? 16.003 31.117 118.680 1.00 16.32 340 SER B O 1
ATOM 5440 N N . PHE C 1 338 ? 14.262 29.665 118.444 1.00 14.98 341 PHE B N 1
ATOM 5441 C CA . PHE C 1 338 ? 13.696 29.792 119.799 1.00 14.98 341 PHE B CA 1
ATOM 5442 C C . PHE C 1 338 ? 13.097 28.456 120.253 1.00 15.30 341 PHE B C 1
ATOM 5443 O O . PHE C 1 338 ? 12.420 27.728 119.462 1.00 15.04 341 PHE B O 1
ATOM 5451 N N . LEU C 1 339 ? 13.351 28.148 121.519 1.00 14.11 342 LEU B N 1
ATOM 5452 C CA . LEU C 1 339 ? 12.800 26.944 122.177 1.00 13.96 342 LEU B CA 1
ATOM 5453 C C . LEU C 1 339 ? 12.363 27.229 123.594 1.00 14.08 342 LEU B C 1
ATOM 5454 O O . LEU C 1 339 ? 13.073 27.840 124.378 1.00 14.73 342 LEU B O 1
ATOM 5459 N N . GLU C 1 340 ? 11.150 26.800 123.903 1.00 15.53 343 GLU B N 1
ATOM 5460 C CA . GLU C 1 340 ? 10.627 26.835 125.254 1.00 16.63 343 GLU B CA 1
ATOM 5461 C C . GLU C 1 340 ? 10.284 25.422 125.704 1.00 15.82 343 GLU B C 1
ATOM 5462 O O . GLU C 1 340 ? 9.546 24.696 125.037 1.00 16.07 343 GLU B O 1
ATOM 5468 N N . VAL C 1 341 ? 10.849 25.067 126.847 1.00 15.38 344 VAL B N 1
ATOM 5469 C CA . VAL C 1 341 ? 10.555 23.822 127.540 1.00 15.02 344 VAL B CA 1
ATOM 5470 C C . VAL C 1 341 ? 9.892 24.123 128.864 1.00 14.61 344 VAL B C 1
ATOM 5471 O O . VAL C 1 341 ? 10.411 24.889 129.682 1.00 14.51 344 VAL B O 1
ATOM 5475 N N . ASN C 1 342 ? 8.709 23.556 129.061 1.00 14.74 345 ASN B N 1
ATOM 5476 C CA . ASN C 1 342 ? 7.985 23.732 130.313 1.00 15.09 345 ASN B CA 1
ATOM 5477 C C . ASN C 1 342 ? 7.219 22.469 130.727 1.00 15.34 345 ASN B C 1
ATOM 5478 O O . ASN C 1 342 ? 7.385 21.395 130.132 1.00 14.16 345 ASN B O 1
ATOM 5483 N N . GLU C 1 343 ? 6.393 22.603 131.765 1.00 14.44 346 GLU B N 1
ATOM 5484 C CA . GLU C 1 343 ? 5.789 21.401 132.374 1.00 14.98 346 GLU B CA 1
ATOM 5485 C C . GLU C 1 343 ? 4.896 20.669 131.352 1.00 14.51 346 GLU B C 1
ATOM 5486 O O . GLU C 1 343 ? 4.749 19.450 131.365 1.00 16.46 346 GLU B O 1
ATOM 5492 N N . GLU C 1 344 ? 4.302 21.436 130.474 1.00 15.03 347 GLU B N 1
ATOM 5493 C CA A GLU C 1 344 ? 3.304 20.877 129.547 0.50 14.57 347 GLU B CA 1
ATOM 5494 C CA B GLU C 1 344 ? 3.301 20.915 129.521 0.50 14.55 347 GLU B CA 1
ATOM 5495 C C . GLU C 1 344 ? 3.927 20.262 128.289 1.00 14.25 347 GLU B C 1
ATOM 5496 O O . GLU C 1 344 ? 3.389 19.320 127.720 1.00 13.70 347 GLU B O 1
ATOM 5507 N N . GLY C 1 345 ? 5.061 20.791 127.888 1.00 13.48 348 GLY B N 1
ATOM 5508 C CA . GLY C 1 345 ? 5.720 20.352 126.646 1.00 13.73 348 GLY B CA 1
ATOM 5509 C C . GLY C 1 345 ? 6.835 21.228 126.156 1.00 14.53 348 GLY B C 1
ATOM 5510 O O . GLY C 1 345 ? 7.643 21.739 126.921 1.00 14.37 348 GLY B O 1
ATOM 5511 N N . SER C 1 346 ? 6.882 21.372 124.838 1.00 14.30 349 SER B N 1
ATOM 5512 C CA . SER C 1 346 ? 7.868 22.240 124.212 1.00 14.46 349 SER B CA 1
ATOM 5513 C C . SER C 1 346 ? 7.278 22.940 123.012 1.00 14.82 349 SER B C 1
ATOM 5514 O O . SER C 1 346 ? 6.351 22.437 122.390 1.00 14.17 349 SER B O 1
ATOM 5517 N N . GLU C 1 347 ? 7.835 24.115 122.735 1.00 14.54 350 GLU B N 1
ATOM 5518 C CA . GLU C 1 347 ? 7.502 24.899 121.538 1.00 14.03 350 GLU B CA 1
ATOM 5519 C C . GLU C 1 347 ? 8.763 25.464 120.970 1.00 14.41 350 GLU B C 1
ATOM 5520 O O . GLU C 1 347 ? 9.569 26.022 121.701 1.00 13.58 350 GLU B O 1
ATOM 5526 N N . ALA C 1 348 ? 8.928 25.283 119.673 1.00 14.56 351 ALA B N 1
ATOM 5527 C CA . ALA C 1 348 ? 10.203 25.595 119.011 1.00 14.42 351 ALA B CA 1
ATOM 5528 C C . ALA C 1 348 ? 9.974 26.158 117.624 1.00 14.86 351 ALA B C 1
ATOM 5529 O O . ALA C 1 348 ? 9.005 25.760 116.915 1.00 14.57 351 ALA B O 1
ATOM 5531 N N . ALA C 1 349 ? 10.832 27.100 117.237 1.00 14.30 352 ALA B N 1
ATOM 5532 C CA . ALA C 1 349 ? 10.775 27.664 115.892 1.00 14.30 352 ALA B CA 1
ATOM 5533 C C . ALA C 1 349 ? 12.143 27.991 115.424 1.00 13.66 352 ALA B C 1
ATOM 5534 O O . ALA C 1 349 ? 13.005 28.379 116.221 1.00 13.79 352 ALA B O 1
ATOM 5536 N N . ALA C 1 350 ? 12.353 27.767 114.148 1.00 14.48 353 ALA B N 1
ATOM 5537 C CA . ALA C 1 350 ? 13.623 28.114 113.515 1.00 14.20 353 ALA B CA 1
ATOM 5538 C C . ALA C 1 350 ? 13.376 28.652 112.131 1.00 15.16 353 ALA B C 1
ATOM 5539 O O . ALA C 1 350 ? 12.504 28.161 111.390 1.00 16.17 353 ALA B O 1
ATOM 5541 N N . VAL C 1 351 ? 14.112 29.706 111.798 1.00 14.93 354 VAL B N 1
ATOM 5542 C CA . VAL C 1 351 ? 13.926 30.364 110.512 1.00 14.56 354 VAL B CA 1
ATOM 5543 C C . VAL C 1 351 ? 15.263 30.581 109.847 1.00 14.12 354 VAL B C 1
ATOM 5544 O O . VAL C 1 351 ? 16.236 31.049 110.485 1.00 12.98 354 VAL B O 1
ATOM 5548 N N . SER C 1 352 ? 15.274 30.258 108.560 1.00 14.31 355 SER B N 1
ATOM 5549 C CA . SER C 1 352 ? 16.406 30.503 107.674 1.00 13.97 355 SER B CA 1
ATOM 5550 C C . SER C 1 352 ? 16.051 31.478 106.573 1.00 14.99 355 SER B C 1
ATOM 5551 O O . SER C 1 352 ? 15.041 31.300 105.893 1.00 14.06 355 SER B O 1
ATOM 5554 N N . GLY C 1 353 ? 16.906 32.494 106.400 1.00 14.68 356 GLY B N 1
ATOM 5555 C CA . GLY C 1 353 ? 16.712 33.558 105.404 1.00 15.54 356 GLY B CA 1
ATOM 5556 C C . GLY C 1 353 ? 17.960 33.755 104.562 1.00 16.32 356 GLY B C 1
ATOM 5557 O O . GLY C 1 353 ? 19.072 33.837 105.089 1.00 15.40 356 GLY B O 1
ATOM 5558 N N . MET C 1 354 ? 17.753 33.809 103.259 1.00 16.65 357 MET B N 1
ATOM 5559 C CA . MET C 1 354 ? 18.796 34.143 102.335 1.00 17.04 357 MET B CA 1
ATOM 5560 C C . MET C 1 354 ? 18.389 35.299 101.439 1.00 15.36 357 MET B C 1
ATOM 5561 O O . MET C 1 354 ? 17.285 35.358 100.903 1.00 14.42 357 MET B O 1
ATOM 5566 N N . ILE C 1 355 ? 19.313 36.233 101.333 1.00 13.21 358 ILE B N 1
ATOM 5567 C CA . ILE C 1 355 ? 19.101 37.474 100.620 1.00 13.03 358 ILE B CA 1
ATOM 5568 C C . ILE C 1 355 ? 20.087 37.549 99.474 1.00 11.46 358 ILE B C 1
ATOM 5569 O O . ILE C 1 355 ? 21.318 37.443 99.688 1.00 12.94 358 ILE B O 1
ATOM 5574 N N . ALA C 1 356 ? 19.542 37.622 98.266 1.00 10.66 359 ALA B N 1
ATOM 5575 C CA . ALA C 1 356 ? 20.314 37.660 97.012 1.00 11.58 359 ALA B CA 1
ATOM 5576 C C . ALA C 1 356 ? 20.351 39.064 96.412 1.00 11.77 359 ALA B C 1
ATOM 5577 O O . ALA C 1 356 ? 19.323 39.733 96.282 1.00 13.36 359 ALA B O 1
ATOM 5579 N N . ILE C 1 357 ? 21.527 39.487 95.998 1.00 11.81 360 ILE B N 1
ATOM 5580 C CA . ILE C 1 357 ? 21.710 40.824 95.409 1.00 13.15 360 ILE B CA 1
ATOM 5581 C C . ILE C 1 357 ? 22.410 40.726 94.050 1.00 14.42 360 ILE B C 1
ATOM 5582 O O . ILE C 1 357 ? 23.001 39.703 93.700 1.00 12.99 360 ILE B O 1
ATOM 5587 N N . SER C 1 358 ? 22.269 41.795 93.304 1.00 15.73 361 SER B N 1
ATOM 5588 C CA . SER C 1 358 ? 23.107 42.040 92.139 1.00 18.36 361 SER B CA 1
ATOM 5589 C C . SER C 1 358 ? 24.356 42.825 92.511 1.00 20.42 361 SER B C 1
ATOM 5590 O O . SER C 1 358 ? 24.369 43.731 93.361 1.00 19.37 361 SER B O 1
ATOM 5593 N N . ARG C 1 359 ? 25.431 42.402 91.869 1.00 23.13 362 ARG B N 1
ATOM 5594 C CA . ARG C 1 359 ? 26.671 43.147 91.833 1.00 25.42 362 ARG B CA 1
ATOM 5595 C C . ARG C 1 359 ? 26.419 44.474 91.115 1.00 25.60 362 ARG B C 1
ATOM 5596 O O . ARG C 1 359 ? 27.114 45.470 91.317 1.00 25.44 362 ARG B O 1
ATOM 5605 N N . ALA D 2 2 ? 14.812 -3.262 146.562 1.00 32.39 364 ALA D N 1
ATOM 5606 C CA . ALA D 2 2 ? 13.947 -2.710 145.474 1.00 31.99 364 ALA D CA 1
ATOM 5607 C C . ALA D 2 2 ? 14.810 -2.284 144.308 1.00 31.26 364 ALA D C 1
ATOM 5608 O O . ALA D 2 2 ? 15.970 -1.910 144.479 1.00 32.02 364 ALA D O 1
ATOM 5610 N N . VAL D 2 3 ? 14.224 -2.383 143.123 1.00 29.83 365 VAL D N 1
ATOM 5611 C CA . VAL D 2 3 ? 14.826 -1.813 141.916 1.00 28.06 365 VAL D CA 1
ATOM 5612 C C . VAL D 2 3 ? 15.023 -0.344 142.221 1.00 27.65 365 VAL D C 1
ATOM 5613 O O . VAL D 2 3 ? 14.123 0.305 142.724 1.00 28.57 365 VAL D O 1
ATOM 5617 N N . LEU D 2 4 ? 16.220 0.155 141.925 1.00 26.70 366 LEU D N 1
ATOM 5618 C CA . LEU D 2 4 ? 16.525 1.576 142.039 1.00 26.17 366 LEU D CA 1
ATOM 5619 C C . LEU D 2 4 ? 16.417 2.248 140.685 1.00 24.33 366 LEU D C 1
ATOM 5620 O O . LEU D 2 4 ? 17.262 2.039 139.824 1.00 23.75 366 LEU D O 1
ATOM 5625 N N . TYR D 2 5 ? 15.380 3.068 140.516 1.00 22.15 367 TYR D N 1
ATOM 5626 C CA . TYR D 2 5 ? 15.175 3.739 139.220 1.00 21.28 367 TYR D CA 1
ATOM 5627 C C . TYR D 2 5 ? 16.344 4.704 138.994 1.00 19.50 367 TYR D C 1
ATOM 5628 O O . TYR D 2 5 ? 16.836 5.339 139.951 1.00 19.83 367 TYR D O 1
ATOM 5637 N N . PRO D 2 6 ? 16.768 4.835 137.737 1.00 17.78 368 PRO D N 1
ATOM 5638 C CA . PRO D 2 6 ? 17.779 5.820 137.481 1.00 17.10 368 PRO D CA 1
ATOM 5639 C C . PRO D 2 6 ? 17.235 7.218 137.742 1.00 16.76 368 PRO D C 1
ATOM 5640 O O . PRO D 2 6 ? 16.050 7.472 137.589 1.00 17.73 368 PRO D O 1
ATOM 5644 N N . GLN D 2 7 ? 18.137 8.106 138.091 1.00 16.00 369 GLN D N 1
ATOM 5645 C CA . GLN D 2 7 ? 17.797 9.505 138.205 1.00 16.61 369 GLN D CA 1
ATOM 5646 C C . GLN D 2 7 ? 18.578 10.311 137.212 1.00 15.96 369 GLN D C 1
ATOM 5647 O O . GLN D 2 7 ? 19.809 10.229 137.114 1.00 17.11 369 GLN D O 1
ATOM 5653 N N . VAL D 2 8 ? 17.831 11.092 136.440 1.00 15.95 370 VAL D N 1
ATOM 5654 C CA . VAL D 2 8 ? 18.425 12.053 135.498 1.00 15.41 370 VAL D CA 1
ATOM 5655 C C . VAL D 2 8 ? 18.149 13.436 136.077 1.00 15.31 370 VAL D C 1
ATOM 5656 O O . VAL D 2 8 ? 17.026 13.944 136.042 1.00 16.31 370 VAL D O 1
ATOM 5660 N N . ILE D 2 9 ? 19.183 13.988 136.689 1.00 14.71 371 ILE D N 1
ATOM 5661 C CA . ILE D 2 9 ? 19.077 15.239 137.426 1.00 14.87 371 ILE D CA 1
ATOM 5662 C C . ILE D 2 9 ? 19.838 16.297 136.660 1.00 14.99 371 ILE D C 1
ATOM 5663 O O . ILE D 2 9 ? 21.069 16.409 136.745 1.00 15.13 371 ILE D O 1
ATOM 5668 N N . VAL D 2 10 ? 19.071 17.075 135.910 1.00 14.74 372 VAL D N 1
ATOM 5669 C CA . VAL D 2 10 ? 19.624 17.996 134.913 1.00 14.70 372 VAL D CA 1
ATOM 5670 C C . VAL D 2 10 ? 19.909 19.333 135.629 1.00 14.66 372 VAL D C 1
ATOM 5671 O O . VAL D 2 10 ? 19.182 20.334 135.454 1.00 15.23 372 VAL D O 1
ATOM 5675 N N . ASP D 2 11 ? 20.993 19.332 136.407 1.00 14.70 373 ASP D N 1
ATOM 5676 C CA . ASP D 2 11 ? 21.383 20.491 137.237 1.00 14.68 373 ASP D CA 1
ATOM 5677 C C . ASP D 2 11 ? 22.767 21.018 136.918 1.00 14.74 373 ASP D C 1
ATOM 5678 O O . ASP D 2 11 ? 23.402 21.677 137.710 1.00 15.31 373 ASP D O 1
ATOM 5683 N N . HIS D 2 12 ? 23.137 20.753 135.678 1.00 15.00 374 HIS D N 1
ATOM 5684 C CA . HIS D 2 12 ? 24.290 21.308 135.023 1.00 14.97 374 HIS D CA 1
ATOM 5685 C C . HIS D 2 12 ? 24.117 21.230 133.499 1.00 14.49 374 HIS D C 1
ATOM 5686 O O . HIS D 2 12 ? 23.104 20.687 133.018 1.00 15.23 374 HIS D O 1
ATOM 5693 N N . PRO D 2 13 ? 25.058 21.817 132.744 1.00 14.29 375 PRO D N 1
ATOM 5694 C CA . PRO D 2 13 ? 24.862 21.913 131.277 1.00 14.04 375 PRO D CA 1
ATOM 5695 C C . PRO D 2 13 ? 24.613 20.586 130.573 1.00 14.43 375 PRO D C 1
ATOM 5696 O O . PRO D 2 13 ? 25.158 19.535 130.942 1.00 14.42 375 PRO D O 1
ATOM 5700 N N . PHE D 2 14 ? 23.808 20.678 129.539 1.00 15.44 376 PHE D N 1
ATOM 5701 C CA . PHE D 2 14 ? 23.340 19.500 128.791 1.00 15.07 376 PHE D CA 1
ATOM 5702 C C . PHE D 2 14 ? 23.145 19.808 127.306 1.00 15.07 376 PHE D C 1
ATOM 5703 O O . PHE D 2 14 ? 22.982 20.957 126.898 1.00 15.32 376 PHE D O 1
ATOM 5711 N N . PHE D 2 15 ? 23.253 18.735 126.530 1.00 14.93 377 PHE D N 1
ATOM 5712 C CA . PHE D 2 15 ? 22.994 18.689 125.099 1.00 15.01 377 PHE D CA 1
ATOM 5713 C C . PHE D 2 15 ? 21.597 18.130 124.853 1.00 14.61 377 PHE D C 1
ATOM 5714 O O . PHE D 2 15 ? 21.103 17.254 125.585 1.00 15.35 377 PHE D O 1
ATOM 5722 N N . PHE D 2 16 ? 20.957 18.663 123.819 1.00 14.20 378 PHE D N 1
ATOM 5723 C CA . PHE D 2 16 ? 19.616 18.210 123.434 1.00 13.91 378 PHE D CA 1
ATOM 5724 C C . PHE D 2 16 ? 19.420 18.176 121.912 1.00 14.27 378 PHE D C 1
ATOM 5725 O O . PHE D 2 16 ? 20.076 18.890 121.133 1.00 13.13 378 PHE D O 1
ATOM 5733 N N . LEU D 2 17 ? 18.480 17.326 121.515 1.00 14.69 379 LEU D N 1
ATOM 5734 C CA . LEU D 2 17 ? 17.916 17.396 120.172 1.00 15.01 379 LEU D CA 1
ATOM 5735 C C . LEU D 2 17 ? 16.437 17.023 120.200 1.00 13.84 379 LEU D C 1
ATOM 5736 O O . LEU D 2 17 ? 15.959 16.379 121.139 1.00 13.78 379 LEU D O 1
ATOM 5741 N N . ILE D 2 18 ? 15.730 17.531 119.217 1.00 13.34 380 ILE D N 1
ATOM 5742 C CA . ILE D 2 18 ? 14.327 17.153 118.974 1.00 14.17 380 ILE D CA 1
ATOM 5743 C C . ILE D 2 18 ? 14.301 16.438 117.647 1.00 14.86 380 ILE D C 1
ATOM 5744 O O . ILE D 2 18 ? 14.779 16.943 116.638 1.00 14.87 380 ILE D O 1
ATOM 5749 N N . ARG D 2 19 ? 13.712 15.265 117.655 1.00 16.18 381 ARG D N 1
ATOM 5750 C CA . ARG D 2 19 ? 13.816 14.331 116.521 1.00 16.77 381 ARG D CA 1
ATOM 5751 C C . ARG D 2 19 ? 12.506 13.664 116.253 1.00 17.77 381 ARG D C 1
ATOM 5752 O O . ARG D 2 19 ? 11.687 13.445 117.173 1.00 16.40 381 ARG D O 1
ATOM 5760 N N . ASN D 2 20 ? 12.313 13.364 114.972 1.00 18.57 382 ASN D N 1
ATOM 5761 C CA . ASN D 2 20 ? 11.275 12.422 114.535 1.00 19.83 382 ASN D CA 1
ATOM 5762 C C . ASN D 2 20 ? 11.704 10.967 114.856 1.00 21.74 382 ASN D C 1
ATOM 5763 O O . ASN D 2 20 ? 12.739 10.478 114.406 1.00 21.36 382 ASN D O 1
ATOM 5768 N N . ARG D 2 21 ? 10.901 10.294 115.663 1.00 23.01 383 ARG D N 1
ATOM 5769 C CA . ARG D 2 21 ? 11.281 8.951 116.127 1.00 25.79 383 ARG D CA 1
ATOM 5770 C C . ARG D 2 21 ? 11.108 7.932 115.028 1.00 26.35 383 ARG D C 1
ATOM 5771 O O . ARG D 2 21 ? 11.651 6.843 115.073 1.00 27.52 383 ARG D O 1
ATOM 5779 N N . ARG D 2 22 ? 10.332 8.295 114.035 1.00 27.25 384 ARG D N 1
ATOM 5780 C CA . ARG D 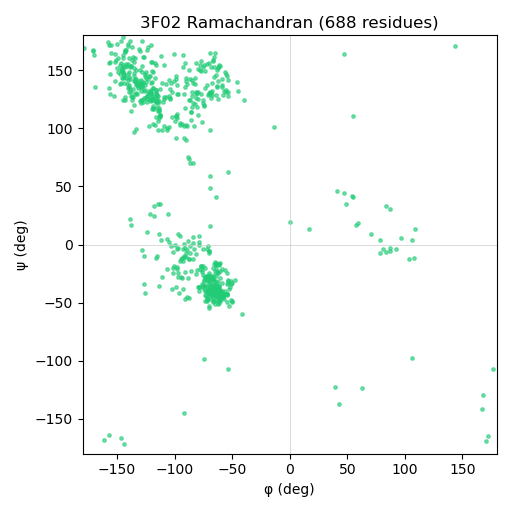2 22 ? 9.948 7.334 113.005 1.00 28.65 384 ARG D CA 1
ATOM 5781 C C . ARG D 2 22 ? 10.915 7.393 111.823 1.00 27.67 384 ARG D C 1
ATOM 5782 O O . ARG D 2 22 ? 11.279 6.372 111.227 1.00 28.50 384 ARG D O 1
ATOM 5790 N N . THR D 2 23 ? 11.339 8.601 111.500 1.00 26.98 385 THR D N 1
ATOM 5791 C CA . THR D 2 23 ? 12.165 8.810 110.318 1.00 25.94 385 THR D CA 1
ATOM 5792 C C . THR D 2 23 ? 13.580 9.093 110.709 1.00 25.40 385 THR D C 1
ATOM 5793 O O . THR D 2 23 ? 14.488 8.961 109.888 1.00 25.14 385 THR D O 1
ATOM 5797 N N . GLY D 2 24 ? 13.741 9.533 111.953 1.00 24.07 386 GLY D N 1
ATOM 5798 C CA . GLY D 2 24 ? 15.049 9.863 112.525 1.00 23.00 386 GLY D CA 1
ATOM 5799 C C . GLY D 2 24 ? 15.496 11.286 112.264 1.00 22.14 386 GLY D C 1
ATOM 5800 O O . GLY D 2 24 ? 16.536 11.743 112.739 1.00 22.27 386 GLY D O 1
ATOM 5801 N N . THR D 2 25 ? 14.686 11.998 111.508 1.00 21.29 387 THR D N 1
ATOM 5802 C CA . THR D 2 25 ? 15.010 13.379 111.142 1.00 20.70 387 THR D CA 1
ATOM 5803 C C . THR D 2 25 ? 15.199 14.259 112.376 1.00 19.95 387 THR D C 1
ATOM 5804 O O . THR D 2 25 ? 14.365 14.278 113.289 1.00 19.42 387 THR D O 1
ATOM 5808 N N . ILE D 2 26 ? 16.318 14.960 112.401 1.00 19.02 388 ILE D N 1
ATOM 5809 C CA . ILE D 2 26 ? 16.581 15.920 113.464 1.00 18.72 388 ILE D CA 1
ATOM 5810 C C . ILE D 2 26 ? 15.994 17.270 113.113 1.00 18.61 388 ILE D C 1
ATOM 5811 O O . ILE D 2 26 ? 16.294 17.868 112.073 1.00 18.86 388 ILE D O 1
ATOM 5816 N N . LEU D 2 27 ? 15.148 17.756 114.019 1.00 17.17 389 LEU D N 1
ATOM 5817 C CA . LEU D 2 27 ? 14.383 18.963 113.787 1.00 15.74 389 LEU D CA 1
ATOM 5818 C C . LEU D 2 27 ? 15.068 20.148 114.390 1.00 15.63 389 LEU D C 1
ATOM 5819 O O . LEU D 2 27 ? 15.149 21.213 113.803 1.00 16.27 389 LEU D O 1
ATOM 5824 N N . PHE D 2 28 ? 15.587 19.924 115.590 1.00 15.87 390 PHE D N 1
ATOM 5825 C CA . PHE D 2 28 ? 16.311 20.917 116.376 1.00 14.89 390 PHE D CA 1
ATOM 5826 C C . PHE D 2 28 ? 17.431 20.251 117.171 1.00 15.50 390 PHE D C 1
ATOM 5827 O O . PHE D 2 28 ? 17.303 19.107 117.615 1.00 14.11 390 PHE D O 1
ATOM 5835 N N . MET D 2 29 ? 18.485 21.024 117.349 1.00 16.23 391 MET D N 1
ATOM 5836 C CA . MET D 2 29 ? 19.706 20.610 118.081 1.00 15.87 391 MET D CA 1
ATOM 5837 C C . MET D 2 29 ? 20.310 21.797 118.829 1.00 16.20 391 MET D C 1
ATOM 5838 O O . MET D 2 29 ? 20.210 22.951 118.402 1.00 16.60 391 MET D O 1
ATOM 5843 N N . GLY D 2 30 ? 20.955 21.498 119.946 1.00 14.82 392 GLY D N 1
ATOM 5844 C CA . GLY D 2 30 ? 21.559 22.550 120.793 1.00 14.73 392 GLY D CA 1
ATOM 5845 C C . GLY D 2 30 ? 22.054 22.080 122.120 1.00 13.97 392 GLY D C 1
ATOM 5846 O O . GLY D 2 30 ? 22.163 20.907 122.387 1.00 13.65 392 GLY D O 1
ATOM 5847 N N . ARG D 2 31 ? 22.370 23.059 122.937 1.00 14.43 393 ARG D N 1
ATOM 5848 C CA . ARG D 2 31 ? 22.857 22.844 124.283 1.00 13.86 393 ARG D CA 1
ATOM 5849 C C . ARG D 2 31 ? 22.435 23.995 125.163 1.00 14.75 393 ARG D C 1
ATOM 5850 O O . ARG D 2 31 ? 22.272 25.153 124.710 1.00 14.97 393 ARG D O 1
ATOM 5858 N N . VAL D 2 32 ? 22.288 23.668 126.426 1.00 15.13 394 VAL D N 1
ATOM 5859 C CA . VAL D 2 32 ? 21.957 24.660 127.434 1.00 15.34 394 VAL D CA 1
ATOM 5860 C C . VAL D 2 32 ? 23.119 24.756 128.426 1.00 15.40 394 VAL D C 1
ATOM 5861 O O . VAL D 2 32 ? 23.364 23.852 129.225 1.00 16.45 394 VAL D O 1
ATOM 5865 N N . MET D 2 33 ? 23.810 25.883 128.360 1.00 14.46 395 MET D N 1
ATOM 5866 C CA A MET D 2 33 ? 24.862 26.254 129.306 0.80 14.88 395 MET D CA 1
ATOM 5867 C CA B MET D 2 33 ? 24.870 26.193 129.341 0.20 14.93 395 MET D CA 1
ATOM 5868 C C . MET D 2 33 ? 24.359 27.195 130.389 1.00 15.51 395 MET D C 1
ATOM 5869 O O . MET D 2 33 ? 24.893 27.268 131.488 1.00 14.76 395 MET D O 1
ATOM 5878 N N . HIS D 2 34 ? 23.335 27.950 130.017 1.00 16.08 396 HIS D N 1
ATOM 5879 C CA . HIS D 2 34 ? 22.753 29.025 130.848 1.00 16.74 396 HIS D CA 1
ATOM 5880 C C . HIS D 2 34 ? 21.226 28.914 130.808 1.00 17.34 396 HIS D C 1
ATOM 5881 O O . HIS D 2 34 ? 20.622 29.415 129.882 1.00 16.00 396 HIS D O 1
ATOM 5888 N N . PRO D 2 35 ? 20.614 28.267 131.809 1.00 18.05 397 PRO D N 1
ATOM 5889 C CA . PRO D 2 35 ? 19.178 27.971 131.742 1.00 20.09 397 PRO D CA 1
ATOM 5890 C C . PRO D 2 35 ? 18.312 29.080 132.276 1.00 21.29 397 PRO D C 1
ATOM 5891 O O . PRO D 2 35 ? 17.084 29.046 132.113 1.00 20.28 397 PRO D O 1
ATOM 5895 N N . GLU D 2 36 ? 18.966 30.018 132.945 1.00 23.79 398 GLU D N 1
ATOM 5896 C CA . GLU D 2 36 ? 18.251 31.056 133.716 1.00 26.26 398 GLU D CA 1
ATOM 5897 C C . GLU D 2 36 ? 17.701 32.129 132.810 1.00 29.11 398 GLU D C 1
ATOM 5898 O O . GLU D 2 36 ? 18.246 32.411 131.742 1.00 28.86 398 GLU D O 1
ATOM 5904 N N . THR D 2 37 ? 16.594 32.710 133.257 1.00 32.93 399 THR D N 1
ATOM 5905 C CA . THR D 2 37 ? 15.901 33.716 132.470 1.00 36.08 399 THR D CA 1
ATOM 5906 C C . THR D 2 37 ? 16.835 34.907 132.281 1.00 38.68 399 THR D C 1
ATOM 5907 O O . THR D 2 37 ? 17.362 35.462 133.248 1.00 40.08 399 THR D O 1
ATOM 5911 N N . MET D 2 38 ? 17.049 35.267 131.018 1.00 40.98 400 MET D N 1
ATOM 5912 C CA . MET D 2 38 ? 18.073 36.265 130.638 1.00 42.64 400 MET D CA 1
ATOM 5913 C C . MET D 2 38 ? 17.515 37.694 130.669 1.00 43.02 400 MET D C 1
ATOM 5914 O O . MET D 2 38 ? 17.337 38.277 131.748 1.00 43.32 400 MET D O 1
#

InterPro domains:
  IPR000215 Serpin family [PTHR11461] (24-398)
  IPR023795 Serpin, conserved site [PS00284] (370-380)
  IPR023796 Serpin domain [PF00079] (25-397)
  IPR023796 Serpin domain [SM00093] (31-397)
  IPR036186 Serpin superfamily [SSF56574] (20-397)
  IPR042178 Serpin superfamily, domain 1 [G3DSA:3.30.497.10] (50-346)
  IPR042185 Serpin superfamily, domain 2 [G3DSA:2.30.39.10] (41-397)

Secondary structure (DSSP, 8-state):
-HHHHHHHHHHHHHHHHSTT--EEE-HHHHHHHHHHHHHH--HHHHHHHHHHHT----HHHHHH---EEEEEEEEEEETT----HHHHHHHHHHH--EEEEE-TTSHHHHHHHHHHHHHHTTTT-S--SS-GGG-STTEEEEEEEEEEEEEEBSSPPPGGG-EEEEEE-TTS-EEEEEEEEEEEEEEEEEEE-----EEEEEEEEBTTSSEEEEEEE--TTS-HHHHGGG--HHHHHHHHHH-EEEEEEEEEE-EEEEEEEEHHHHHHHHT--GGGSTT---TTT-S-TTEEEEEEEEEEEEEE-SSEEEEEEEEEEEEEE-/-HHHHHHHHHHHHHHHHSTT--EEE-HHHHHHHHHHHHHH--HHHHHHHHHHHT-TT--HHHHHHH----SEEEEEEEEEEETT----HHHHHHHHHHH--EEEEE-TTSHHHHHHHHHHHHHHTTTT-S--SS-GGG-STTEEEEEEEEEEEEEEBSSPPPGGG-EEEEEE-TTS-EEEEEEEEEEEEEEEEEEE-S----EEEEEEEEBTTSSEEEEEEE--TTS-GGGTGGG--HHHHHHHHHH-EEEEEEEEEE-EEEEEEEEHHHHHHHTT--GGGSTT---TTT-S-TTEEEEEEEEEEEEEE-SSEEEEEEEEEEEEEE-/----EEE--S-EEEEEEETTT--EEEEEEES----/-----EEE--S-EEEEEEETTT--EEEEEEES--S--

Nearest PDB structures (foldseek):
  3f02-assembly1_A  TM=1.003E+00  e=3.409E-71  Homo sapiens
  3f02-assembly2_B  TM=9.981E-01  e=8.843E-66  Homo sapiens
  3f5n-assembly3_C  TM=8.483E-01  e=2.092E-44  Homo sapiens
  6f4u-assembly1_A  TM=9.133E-01  e=2.007E-33  Homo sapiens
  6f4v-assembly1_A  TM=9.090E-01  e=1.253E-32  Homo sapiens

CATH classification: 3.30.497.10 (+1 more: 2.30.39.10)